Protein AF-A0A1V2EUW2-F1 (afdb_monomer_lite)

Foldseek 3Di:
DPPPADPQVVLLQLQLQLCLQPDALVRWAFADLPDDDDDQPPVPVVPVDPVSSVSSNVSSVVCVVPVVPVVLVSLVNQFCSPVVLDLQAQCSRRRTPSSVCQCFPHAGPVRHTPVSSNVVSQVSSCVPRVHHDDPDLVLNVQLLSVLQVVPDDLCVLCVVVVHDSPPPLLSQLLSLLSVVCSVVVVSVVDHRNVSNVVSSVSSVQLVVVVVQKDFLLVLCVLQAPNPAPDDSCLQCDPVRFPFDDCVVSSCVRRCVVVPNTTMGGPVSSVVNLVLLLVLADADAPVCVPPDLPQWDFPRVLPDQPDDPNVVVVCSSVNLWYWYANDSRDHSRRIIIGNCSSLLVSLLVVLLVLLVVQDWAFQVVLLVNLCSWAVPDSPCRDPVNVVVCVVVVQWDWDFDQDPPDPDRDTTITTGSLSVNVVSCVVRPHTPHVSSVVSNVVSVVVPDPDDDPPPDQDVVNVVVVVVVVVVVVVVVVVVPDDDDPDDDDDDDDDDDDDDDDDDDDYDDDDDDDDDDDDDDDDDDDDDDD

Secondary structure (DSSP, 8-state):
-GGGS-HHHHHHHHHHHHHHHHS-GGGS-B--SS--------S-TT---HHHHHHHHHHHHHHHHTHHHHHHHHHHHHTTS-GGG-SSSHHHHT-BHHHHHHHSPPB-TTS-B-HHHHHHHHHHHHHHH-PPP----HHHH-HHHHHHTTT--HHHHHHHHTS-TT-HHHHHHHHHHHHHHHHTTHHHHS-HHHHHHHHHHHHHHHHHHHHHEEEHHHHHHHHS-TTSS--GGGG-STTT-PPPPTTTTT-HHHHTTTTT--EEEHHHHHHHHHHHHHTEEE--GGGGGSSGGGEEEGGGGTTSS--HHHHHHHHHTTSS-EEESSSS--GGG-EEEHHHHHHHHHHHHHHHHHHHT-EEEHHHHHHHHHHHH-S-TTTT-HHHHHHHHHTT-S-EEEEE-TTSS--PEEEEEEHHHHHHHHHHHH-S-S-HHHHHHHHHHHHHS-SSS----PPPHHHHHHHHHHHHHHHHHHHHHS---PPPPP-----------------------------------------

Sequence (527 aa):
MLRRLPLSDILSIAHVVGVADTTPASEDRHVEPRGAVYGSVRVAADHADVASMADLIEAAAPYLMSWSDAYPRLLSNVACRNEAAGTNDADSVFATAIGRTLRRPPRGIDGIPLACMTEAVELFCQERHGVKPRKASHRRDSPVGRKIAPHLTRRKLAAAIGVAPQAPLLARIFDGVIRLFDDKDYANRHEAERLADLVEQEVLRRWNNTHETISLDRAARSLNHPTSTHRPTDWMIEELLVPVDVEELGIDDVLVARRGGRNFLKSDVDALIDRIASRVELVDSDTEMFGFEIFARCRKFHGGGWPRLDFIRAFLDGRIRARSTIERPKLAEMWFHLDDVRNLALEHRVKAVLEKDVFAIAHRCRTFVTAIWDRNPDHFTDYHLRHLRRTEAVRFVDVRNTTEGRDRPLYHFSLVDLLERAALLQGPSLSPLVDKVLRDHRNAKKPCDRVVVGPTEQEANTYISAIAAQMKNTLAGDGMRLPSPNPHVPTLPGWRRTGDRARASRAPTCKAPSAAGVALPRDKLCD

Radius of gyration: 44.67 Å; chains: 1; bounding box: 137×62×90 Å

Structure (mmCIF, N/CA/C/O backbone):
data_AF-A0A1V2EUW2-F1
#
_entry.id   AF-A0A1V2EUW2-F1
#
loop_
_atom_site.group_PDB
_atom_site.id
_atom_site.type_symbol
_atom_site.label_atom_id
_atom_site.label_alt_id
_atom_site.label_comp_id
_atom_site.label_asym_id
_atom_site.label_entity_id
_atom_site.label_seq_id
_atom_site.pdbx_PDB_ins_code
_atom_site.Cartn_x
_atom_site.Cartn_y
_atom_site.Cartn_z
_atom_site.occupancy
_atom_site.B_iso_or_equiv
_atom_site.auth_seq_id
_atom_site.auth_comp_id
_atom_site.auth_asym_id
_atom_site.auth_atom_id
_atom_site.pdbx_PDB_model_num
ATOM 1 N N . MET A 1 1 ? -51.041 -5.565 10.649 1.00 53.16 1 MET A N 1
ATOM 2 C CA . MET A 1 1 ? -49.756 -5.556 11.383 1.00 53.16 1 MET A CA 1
ATOM 3 C C . MET A 1 1 ? -49.901 -5.909 12.869 1.00 53.16 1 MET A C 1
ATOM 5 O O . MET A 1 1 ? -49.100 -6.694 13.346 1.00 53.16 1 MET A O 1
ATOM 9 N N . LEU A 1 2 ? -50.939 -5.452 13.586 1.00 55.62 2 LEU A N 1
ATOM 10 C CA . LEU A 1 2 ? -51.090 -5.669 15.044 1.00 55.62 2 LEU A CA 1
ATOM 11 C C . LEU A 1 2 ? -51.494 -7.096 15.505 1.00 55.62 2 LEU A C 1
ATOM 13 O O . LEU A 1 2 ? -51.371 -7.410 16.683 1.00 55.62 2 LEU A O 1
ATOM 17 N N . ARG A 1 3 ? -51.950 -7.991 14.609 1.00 48.91 3 ARG A N 1
ATOM 18 C CA . ARG A 1 3 ? -52.552 -9.310 14.947 1.00 48.91 3 ARG A CA 1
ATOM 19 C C . ARG A 1 3 ? -51.605 -10.362 15.572 1.00 48.91 3 ARG A C 1
ATOM 21 O O . ARG A 1 3 ? -52.028 -11.496 15.763 1.00 48.91 3 ARG A O 1
ATOM 28 N N . ARG A 1 4 ? -50.338 -10.036 15.848 1.00 62.84 4 ARG A N 1
ATOM 29 C CA . ARG A 1 4 ? -49.333 -10.972 16.405 1.00 62.84 4 ARG A CA 1
ATOM 30 C C . ARG A 1 4 ? -48.602 -10.447 17.648 1.00 62.84 4 ARG A C 1
ATOM 32 O O . ARG A 1 4 ? -47.598 -11.031 18.035 1.00 62.84 4 ARG A O 1
ATOM 39 N N . LEU A 1 5 ? -49.069 -9.353 18.249 1.00 67.19 5 LEU A N 1
ATOM 40 C CA . LEU A 1 5 ? -48.446 -8.793 19.450 1.00 67.19 5 LEU A CA 1
ATOM 41 C C . LEU A 1 5 ? -49.003 -9.451 20.725 1.00 67.19 5 LEU A C 1
ATOM 43 O O . LEU A 1 5 ? -50.199 -9.755 20.768 1.00 67.19 5 LEU A O 1
ATOM 47 N N . PRO A 1 6 ? -48.177 -9.662 21.765 1.00 71.00 6 PRO A N 1
ATOM 48 C CA . PRO A 1 6 ? -48.669 -10.083 23.071 1.00 71.00 6 PRO A CA 1
ATOM 49 C C . PRO A 1 6 ? -49.575 -9.000 23.678 1.00 71.00 6 PRO A C 1
ATOM 51 O O . PRO A 1 6 ? -49.430 -7.809 23.396 1.00 71.00 6 PRO A O 1
ATOM 54 N N . LEU A 1 7 ? -50.516 -9.410 24.533 1.00 72.25 7 LEU A N 1
ATOM 55 C CA . LEU A 1 7 ? -51.536 -8.524 25.112 1.00 72.25 7 LEU A CA 1
ATOM 56 C C . LEU A 1 7 ? -50.934 -7.303 25.832 1.00 72.25 7 LEU A C 1
ATOM 58 O O . LEU A 1 7 ? -51.460 -6.202 25.731 1.00 72.25 7 LEU A O 1
ATOM 62 N N . SER A 1 8 ? -49.801 -7.477 26.505 1.00 70.25 8 SER A N 1
ATOM 63 C CA . SER A 1 8 ? -49.029 -6.412 27.161 1.00 70.25 8 SER A CA 1
ATOM 64 C C . SER A 1 8 ? -48.544 -5.313 26.215 1.00 70.25 8 SER A C 1
ATOM 66 O O . SER A 1 8 ? -48.517 -4.138 26.580 1.00 70.25 8 SER A O 1
ATOM 68 N N . ASP A 1 9 ? -48.144 -5.692 25.004 1.00 72.25 9 ASP A N 1
ATOM 69 C CA . ASP A 1 9 ? -47.612 -4.780 24.001 1.00 72.25 9 ASP A CA 1
ATOM 70 C C . ASP A 1 9 ? -48.770 -4.029 23.355 1.00 72.25 9 ASP A C 1
ATOM 72 O O . ASP A 1 9 ? -48.680 -2.823 23.150 1.00 72.25 9 ASP A O 1
ATOM 76 N N . ILE A 1 10 ? -49.901 -4.711 23.141 1.00 77.25 10 ILE A N 1
ATOM 77 C CA . ILE A 1 10 ? -51.155 -4.083 22.714 1.00 77.25 10 ILE A CA 1
ATOM 78 C C . ILE A 1 10 ? -51.616 -3.050 23.748 1.00 77.25 10 ILE A C 1
ATOM 80 O O . ILE A 1 10 ? -51.938 -1.927 23.370 1.00 77.25 10 ILE A O 1
ATOM 84 N N . LEU A 1 11 ? -51.592 -3.385 25.042 1.00 77.19 11 LEU A N 1
ATOM 85 C CA . LEU A 1 11 ? -51.944 -2.452 26.120 1.00 77.19 11 LEU A CA 1
ATOM 86 C C . LEU A 1 11 ? -50.967 -1.272 26.206 1.00 77.19 11 LEU A C 1
ATOM 88 O O . LEU A 1 11 ? -51.389 -0.140 26.426 1.00 77.19 11 LEU A O 1
ATOM 92 N N . SER A 1 12 ? -49.674 -1.507 25.976 1.00 76.25 12 SER A N 1
ATOM 93 C CA . SER A 1 12 ? -48.664 -0.440 25.930 1.00 76.25 12 SER A CA 1
ATOM 94 C C . SER A 1 12 ? -48.882 0.506 24.746 1.00 76.25 12 SER A C 1
ATOM 96 O O . SER A 1 12 ? -48.781 1.721 24.911 1.00 76.25 12 SER A O 1
ATOM 98 N N . ILE A 1 13 ? -49.225 -0.027 23.566 1.00 81.94 13 ILE A N 1
ATOM 99 C CA . ILE A 1 13 ? -49.608 0.785 22.402 1.00 81.94 13 ILE A CA 1
ATOM 100 C C . ILE A 1 13 ? -50.876 1.577 22.723 1.00 81.94 13 ILE A C 1
ATOM 102 O O . ILE A 1 13 ? -50.892 2.785 22.506 1.00 81.94 13 ILE A O 1
ATOM 106 N N . ALA A 1 14 ? -51.911 0.918 23.256 1.00 84.31 14 ALA A N 1
ATOM 107 C CA . ALA A 1 14 ? -53.181 1.549 23.604 1.00 84.31 14 ALA A CA 1
ATOM 108 C C . ALA A 1 14 ? -52.975 2.712 24.578 1.00 84.31 14 ALA A C 1
ATOM 110 O O . ALA A 1 14 ? -53.470 3.802 24.338 1.00 84.31 14 ALA A O 1
ATOM 111 N N . HIS A 1 15 ? -52.159 2.521 25.612 1.00 79.88 15 HIS A N 1
ATOM 112 C CA . HIS A 1 15 ? -51.835 3.576 26.564 1.00 79.88 15 HIS A CA 1
ATOM 113 C C . HIS A 1 15 ? -51.127 4.765 25.898 1.00 79.88 15 HIS A C 1
ATOM 115 O O . HIS A 1 15 ? -51.529 5.908 26.081 1.00 79.88 15 HIS A O 1
ATOM 121 N N . VAL A 1 16 ? -50.085 4.521 25.097 1.00 82.69 16 VAL A N 1
ATOM 122 C CA . VAL A 1 16 ? -49.332 5.601 24.432 1.00 82.69 16 VAL A CA 1
ATOM 123 C C . VAL A 1 16 ? -50.205 6.376 23.443 1.00 82.69 16 VAL A C 1
ATOM 125 O O . VAL A 1 16 ? -50.118 7.599 23.373 1.00 82.69 16 VAL A O 1
ATOM 128 N N . VAL A 1 17 ? -51.034 5.665 22.680 1.00 87.12 17 VAL A N 1
ATOM 129 C CA . VAL A 1 17 ? -51.975 6.248 21.717 1.00 87.12 17 VAL A CA 1
ATOM 130 C C . VAL A 1 17 ? -53.066 7.034 22.437 1.00 87.12 17 VAL A C 1
ATOM 132 O O . VAL A 1 17 ? -53.312 8.175 22.064 1.00 87.12 17 VAL A O 1
ATOM 135 N N . GLY A 1 18 ? -53.665 6.451 23.477 1.00 85.81 18 GLY A N 1
ATOM 136 C CA . GLY A 1 18 ? -54.704 7.081 24.286 1.00 85.81 18 GLY A CA 1
ATOM 137 C C . GLY A 1 18 ? -54.208 8.382 24.900 1.00 85.81 18 GLY A C 1
ATOM 138 O O . GLY A 1 18 ? -54.813 9.419 24.675 1.00 85.81 18 GLY A O 1
ATOM 139 N N . VAL A 1 19 ? -53.039 8.363 25.554 1.00 84.75 19 VAL A N 1
ATOM 140 C CA . VAL A 1 19 ? -52.436 9.571 26.145 1.00 84.75 19 VAL A CA 1
ATOM 141 C C . VAL A 1 19 ? -52.186 10.637 25.078 1.00 84.75 19 VAL A C 1
ATOM 143 O O . VAL A 1 19 ? -52.472 11.813 25.290 1.00 84.75 19 VAL A O 1
ATOM 146 N N . ALA A 1 20 ? -51.673 10.245 23.911 1.00 86.12 20 ALA A N 1
ATOM 147 C CA . ALA A 1 20 ? -51.401 11.195 22.841 1.00 86.12 20 ALA A CA 1
ATOM 148 C C . ALA A 1 20 ? -52.663 11.843 22.250 1.00 86.12 20 ALA A C 1
ATOM 150 O O . ALA A 1 20 ? -52.602 12.996 21.817 1.00 86.12 20 ALA A O 1
ATOM 151 N N . ASP A 1 21 ? -53.773 11.106 22.220 1.00 89.56 21 ASP A N 1
ATOM 152 C CA . ASP A 1 21 ? -55.061 11.583 21.724 1.00 89.56 21 ASP A CA 1
ATOM 153 C C . ASP A 1 21 ? -55.773 12.475 22.748 1.00 89.56 21 ASP A C 1
ATOM 155 O O . ASP A 1 21 ? -56.278 13.542 22.400 1.00 89.56 21 ASP A O 1
ATOM 159 N N . THR A 1 22 ? -55.755 12.082 24.024 1.00 85.81 22 THR A N 1
ATOM 160 C CA . THR A 1 22 ? -56.481 12.787 25.085 1.00 85.81 22 THR A CA 1
ATOM 161 C C . THR A 1 22 ? -55.770 14.037 25.588 1.00 85.81 22 THR A C 1
ATOM 163 O O . THR A 1 22 ? -56.425 14.915 26.142 1.00 85.81 22 THR A O 1
ATOM 166 N N . THR A 1 23 ? -54.445 14.152 25.436 1.00 83.25 23 THR A N 1
ATOM 167 C CA . THR A 1 23 ? -53.728 15.339 25.921 1.00 83.25 23 THR A CA 1
ATOM 168 C C . THR A 1 23 ? -53.757 16.485 24.896 1.00 83.25 23 THR A C 1
ATOM 170 O O . THR A 1 23 ? -53.174 16.367 23.803 1.00 83.25 23 THR A O 1
ATOM 173 N N . PRO A 1 24 ? -54.363 17.637 25.247 1.00 85.06 24 PRO A N 1
ATOM 174 C CA . PRO A 1 24 ? -54.433 18.797 24.370 1.00 85.06 24 PRO A CA 1
ATOM 175 C C . PRO A 1 24 ? -53.052 19.428 24.148 1.00 85.06 24 PRO A C 1
ATOM 177 O O . PRO A 1 24 ? -52.155 19.353 24.988 1.00 85.06 24 PRO A O 1
ATOM 180 N N . ALA A 1 25 ? -52.883 20.111 23.012 1.00 83.31 25 ALA A N 1
ATOM 181 C CA . ALA A 1 25 ? -51.602 20.714 22.632 1.00 83.31 25 ALA A CA 1
ATOM 182 C C . ALA A 1 25 ? -51.073 21.737 23.658 1.00 83.31 25 ALA A C 1
ATOM 184 O O . ALA A 1 25 ? -49.864 21.864 23.815 1.00 83.31 25 ALA A O 1
ATOM 185 N N . SER A 1 26 ? -51.962 22.420 24.387 1.00 80.62 26 SER A N 1
ATOM 186 C CA . SER A 1 26 ? -51.613 23.380 25.444 1.00 80.62 26 SER A CA 1
ATOM 187 C C . SER A 1 26 ? -50.963 22.749 26.679 1.00 80.62 26 SER A C 1
ATOM 189 O O . SER A 1 26 ? -50.299 23.450 27.437 1.00 80.62 26 SER A O 1
ATOM 191 N N . GLU A 1 27 ? -51.155 21.446 26.899 1.00 80.94 27 GLU A N 1
ATOM 192 C CA . GLU A 1 27 ? -50.620 20.707 28.052 1.00 80.94 27 GLU A CA 1
ATOM 193 C C . GLU A 1 27 ? -49.353 19.904 27.706 1.00 80.94 27 GLU A C 1
ATOM 195 O O . GLU A 1 27 ? -48.655 19.403 28.594 1.00 80.94 27 GLU A O 1
ATOM 200 N N . ASP A 1 28 ? -49.013 19.808 26.417 1.00 81.69 28 ASP A N 1
ATOM 201 C CA . ASP A 1 28 ? -47.877 19.035 25.926 1.00 81.69 28 ASP A CA 1
ATOM 202 C C . ASP A 1 28 ? -46.563 19.821 26.051 1.00 81.69 28 ASP A C 1
ATOM 204 O O . ASP A 1 28 ? -46.252 20.737 25.284 1.00 81.69 28 ASP A O 1
ATOM 208 N N . ARG A 1 29 ? -45.761 19.457 27.053 1.00 82.25 29 ARG A N 1
ATOM 209 C CA . ARG A 1 29 ? -44.541 20.189 27.412 1.00 82.25 29 ARG A CA 1
ATOM 210 C C . ARG A 1 29 ? -43.489 20.102 26.307 1.00 82.25 29 ARG A C 1
ATOM 212 O O . ARG A 1 29 ? -43.122 19.013 25.860 1.00 82.25 29 ARG A O 1
ATOM 219 N N . HIS A 1 30 ? -42.944 21.250 25.914 1.00 84.25 30 HIS A N 1
ATOM 220 C CA . HIS A 1 30 ? -41.827 21.328 24.976 1.00 84.25 30 HIS A CA 1
ATOM 221 C C . HIS A 1 30 ? -40.565 20.677 25.558 1.00 84.25 30 HIS A C 1
ATOM 223 O O . HIS A 1 30 ? -40.242 20.850 26.733 1.00 84.25 30 HIS A O 1
ATOM 229 N N . VAL A 1 31 ? -39.840 19.929 24.726 1.00 74.62 31 VAL A N 1
ATOM 230 C CA . VAL A 1 31 ? -38.601 19.242 25.112 1.00 74.62 31 VAL A CA 1
ATOM 231 C C . VAL A 1 31 ? -37.449 19.819 24.303 1.00 74.62 31 VAL A C 1
ATOM 233 O O . VAL A 1 31 ? -37.501 19.840 23.072 1.00 74.62 31 VAL A O 1
ATOM 236 N N . GLU A 1 32 ? -36.392 20.266 24.984 1.00 59.09 32 GLU A N 1
ATOM 237 C CA . GLU A 1 32 ? -35.220 20.811 24.303 1.00 59.09 32 GLU A CA 1
ATOM 238 C C . GLU A 1 32 ? -34.538 19.766 23.393 1.00 59.09 32 GLU A C 1
ATOM 240 O O . GLU A 1 32 ? -34.446 18.583 23.748 1.00 59.09 32 GLU A O 1
ATOM 245 N N . PRO A 1 33 ? -33.970 20.186 22.243 1.00 52.84 33 PRO A N 1
ATOM 246 C CA . PRO A 1 33 ? -33.310 19.287 21.292 1.00 52.84 33 PRO A CA 1
ATOM 247 C C . PRO A 1 33 ? -32.121 18.501 21.871 1.00 52.84 33 PRO A C 1
ATOM 249 O O . PRO A 1 33 ? -31.718 17.481 21.307 1.00 52.84 33 PRO A O 1
ATOM 252 N N . ARG A 1 34 ? -31.524 18.970 22.976 1.00 45.44 34 ARG A N 1
ATOM 253 C CA . ARG A 1 34 ? -30.306 18.409 23.577 1.00 45.44 34 ARG A CA 1
ATOM 254 C C . ARG A 1 34 ? -30.436 18.304 25.096 1.00 45.44 34 ARG A C 1
ATOM 256 O O . ARG A 1 34 ? -29.904 19.133 25.816 1.00 45.44 34 ARG A O 1
ATOM 263 N N . GLY A 1 35 ? -31.091 17.253 25.586 1.00 40.69 35 GLY A N 1
ATOM 264 C CA . GLY A 1 35 ? -31.111 17.015 27.036 1.00 40.69 35 GLY A CA 1
ATOM 265 C C . GLY A 1 35 ? -32.054 15.951 27.586 1.00 40.69 35 GLY A C 1
ATOM 266 O O . GLY A 1 35 ? -32.085 15.768 28.796 1.00 40.69 35 GLY A O 1
ATOM 267 N N . ALA A 1 36 ? -32.815 15.223 26.766 1.00 36.59 36 ALA A N 1
ATOM 268 C CA . ALA A 1 36 ? -33.754 14.243 27.308 1.00 36.59 36 ALA A CA 1
ATOM 269 C C . ALA A 1 36 ? -33.040 12.959 27.771 1.00 36.59 36 ALA A C 1
ATOM 271 O O . ALA A 1 36 ? -32.667 12.096 26.970 1.00 36.59 36 ALA A O 1
ATOM 272 N N . VAL A 1 37 ? -32.869 12.838 29.089 1.00 38.47 37 VAL A N 1
ATOM 273 C CA . VAL A 1 37 ? -32.654 11.560 29.774 1.00 38.47 37 VAL A CA 1
ATOM 274 C C . VAL A 1 37 ? -33.816 10.639 29.407 1.00 38.47 37 VAL A C 1
ATOM 276 O O . VAL A 1 37 ? -34.975 11.047 29.437 1.00 38.47 37 VAL A O 1
ATOM 279 N N . TYR A 1 38 ? -33.494 9.402 29.030 1.00 41.31 38 TYR A N 1
ATOM 280 C CA . TYR A 1 38 ? -34.471 8.342 28.809 1.00 41.31 38 TYR A CA 1
ATOM 281 C C . TYR A 1 38 ? -35.208 8.076 30.124 1.00 41.31 38 TYR A C 1
ATOM 283 O O . TYR A 1 38 ? -34.776 7.252 30.927 1.00 41.31 38 TYR A O 1
ATOM 291 N N . GLY A 1 39 ? -36.319 8.770 30.348 1.00 38.19 39 GLY A N 1
ATOM 292 C CA . GLY A 1 39 ? -37.331 8.290 31.266 1.00 38.19 39 GLY A CA 1
ATOM 293 C C . GLY A 1 39 ? -37.893 7.026 30.643 1.00 38.19 39 GLY A C 1
ATOM 294 O O . GLY A 1 39 ? -38.526 7.081 29.590 1.00 38.19 39 GLY A O 1
ATOM 295 N N . SER A 1 40 ? -37.634 5.868 31.248 1.00 35.69 40 SER A N 1
ATOM 296 C CA . SER A 1 40 ? -38.549 4.753 31.076 1.00 35.69 40 SER A CA 1
ATOM 297 C C . SER A 1 40 ? -39.909 5.284 31.506 1.00 35.69 40 SER A C 1
ATOM 299 O O . SER A 1 40 ? -40.163 5.401 32.705 1.00 35.69 40 SER A O 1
ATOM 301 N N . VAL A 1 41 ? -40.770 5.629 30.553 1.00 38.12 41 VAL A N 1
ATOM 302 C CA . VAL A 1 41 ? -42.198 5.690 30.824 1.00 38.12 41 VAL A CA 1
ATOM 303 C C . VAL A 1 41 ? -42.592 4.232 31.043 1.00 38.12 41 VAL A C 1
ATOM 305 O O . VAL A 1 41 ? -43.100 3.550 30.161 1.00 38.12 41 VAL A O 1
ATOM 308 N N . ARG A 1 42 ? -42.256 3.703 32.228 1.00 40.22 42 ARG A N 1
ATOM 309 C CA . ARG A 1 42 ? -43.153 2.760 32.875 1.00 40.22 42 ARG A CA 1
ATOM 310 C C . ARG A 1 42 ? -44.490 3.476 32.833 1.00 40.22 42 ARG A C 1
ATOM 312 O O . ARG A 1 42 ? -44.509 4.651 33.202 1.00 40.22 42 ARG A O 1
ATOM 319 N N . VAL A 1 43 ? -45.514 2.800 32.303 1.00 43.28 43 VAL A N 1
ATOM 320 C CA . VAL A 1 43 ? -46.929 3.177 32.445 1.00 43.28 43 VAL A CA 1
ATOM 321 C C . VAL A 1 43 ? -47.025 3.926 33.757 1.00 43.28 43 VAL A C 1
ATOM 323 O O . VAL A 1 43 ? -46.676 3.340 34.788 1.00 43.28 43 VAL A O 1
ATOM 326 N N . ALA A 1 44 ? -47.229 5.244 33.676 1.00 41.81 44 ALA A N 1
ATOM 327 C CA . ALA A 1 44 ? -47.035 6.098 34.828 1.00 41.81 44 ALA A CA 1
ATOM 328 C C . ALA A 1 44 ? -47.876 5.482 35.940 1.00 41.81 44 ALA A C 1
ATOM 330 O O . ALA A 1 44 ? -49.073 5.261 35.764 1.00 41.81 44 ALA A O 1
ATOM 331 N N . ALA A 1 45 ? -47.237 5.154 37.062 1.00 40.53 45 ALA A N 1
ATOM 332 C CA . ALA A 1 45 ? -47.933 4.692 38.258 1.00 40.53 45 ALA A CA 1
ATOM 333 C C . ALA A 1 45 ? -48.974 5.730 38.747 1.00 40.53 45 ALA A C 1
ATOM 335 O O . ALA A 1 45 ? -49.726 5.458 39.673 1.00 40.53 45 ALA A O 1
ATOM 336 N N . ASP A 1 46 ? -49.026 6.889 38.086 1.00 42.97 46 ASP A N 1
ATOM 337 C CA . ASP A 1 46 ? -49.960 7.994 38.242 1.00 42.97 46 ASP A CA 1
ATOM 338 C C . ASP A 1 46 ? -51.356 7.715 37.635 1.00 42.97 46 ASP A C 1
ATOM 340 O O . ASP A 1 46 ? -52.308 8.396 38.002 1.00 42.97 46 ASP A O 1
ATOM 344 N N . HIS A 1 47 ? -51.526 6.692 36.780 1.00 49.44 47 HIS A N 1
ATOM 345 C CA . HIS A 1 47 ? -52.840 6.202 36.310 1.00 49.44 47 HIS A CA 1
ATOM 346 C C . HIS A 1 47 ? -53.271 4.929 37.057 1.00 49.44 47 HIS A C 1
ATOM 348 O O . HIS A 1 47 ? -53.715 3.951 36.460 1.00 49.44 47 HIS A O 1
ATOM 354 N N . ALA A 1 48 ? -53.109 4.915 38.383 1.00 48.59 48 ALA A N 1
ATOM 355 C CA . ALA A 1 48 ? -53.457 3.776 39.241 1.00 48.59 48 ALA A CA 1
ATOM 356 C C . ALA A 1 48 ? -54.972 3.472 39.325 1.00 48.59 48 ALA A C 1
ATOM 358 O O . ALA A 1 48 ? -55.377 2.535 40.013 1.00 48.59 48 ALA A O 1
ATOM 359 N N . ASP A 1 49 ? -55.805 4.248 38.636 1.00 63.25 49 ASP A N 1
ATOM 360 C CA . ASP A 1 49 ? -57.251 4.088 38.564 1.00 63.25 49 ASP A CA 1
ATOM 361 C C . ASP A 1 49 ? -57.665 3.373 37.257 1.00 63.25 49 ASP A C 1
ATOM 363 O O . ASP A 1 49 ? -57.288 3.762 36.150 1.00 63.25 49 ASP A O 1
ATOM 367 N N . VAL A 1 50 ? -58.469 2.315 37.405 1.00 68.06 50 VAL A N 1
ATOM 368 C CA . VAL A 1 50 ? -59.015 1.489 36.316 1.00 68.06 50 VAL A CA 1
ATOM 369 C C . VAL A 1 50 ? -59.891 2.300 35.355 1.00 68.06 50 VAL A C 1
ATOM 371 O O . VAL A 1 50 ? -59.872 2.015 34.160 1.00 68.06 50 VAL A O 1
ATOM 374 N N . ALA A 1 51 ? -60.626 3.304 35.843 1.00 71.50 51 ALA A N 1
ATOM 375 C CA . ALA A 1 51 ? -61.468 4.171 35.020 1.00 71.50 51 ALA A CA 1
ATOM 376 C C . ALA A 1 51 ? -60.618 5.026 34.073 1.00 71.50 51 ALA A C 1
ATOM 378 O O . ALA A 1 51 ? -60.834 4.991 32.866 1.00 71.50 51 ALA A O 1
ATOM 379 N N . SER A 1 52 ? -59.562 5.665 34.585 1.00 70.69 52 SE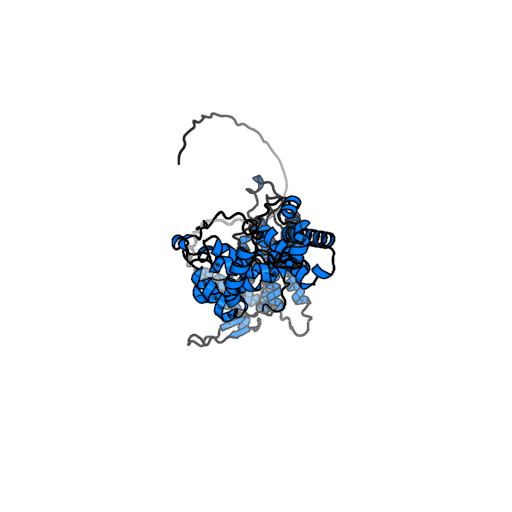R A N 1
ATOM 380 C CA . SER A 1 52 ? -58.604 6.411 33.757 1.00 70.69 52 SER A CA 1
ATOM 381 C C . SER A 1 52 ? -57.963 5.542 32.662 1.00 70.69 52 SER A C 1
ATOM 383 O O . SER A 1 52 ? -57.763 5.992 31.536 1.00 70.69 52 SER A O 1
ATOM 385 N N . MET A 1 53 ? -57.657 4.273 32.953 1.00 72.00 53 MET A N 1
ATOM 386 C CA . MET A 1 53 ? -57.138 3.349 31.935 1.00 72.00 53 MET A CA 1
ATOM 387 C C . MET A 1 53 ? -58.201 2.896 30.930 1.00 72.00 53 MET A C 1
ATOM 389 O O . MET A 1 53 ? -57.860 2.673 29.768 1.00 72.00 53 MET A O 1
ATOM 393 N N . ALA A 1 54 ? -59.461 2.757 31.346 1.00 79.56 54 ALA A N 1
ATOM 394 C CA . ALA A 1 54 ? -60.565 2.463 30.438 1.00 79.56 54 ALA A CA 1
ATOM 395 C C . ALA A 1 54 ? -60.762 3.609 29.436 1.00 79.56 54 ALA A C 1
ATOM 397 O O . ALA A 1 54 ? -60.777 3.346 28.236 1.00 79.56 54 ALA A O 1
ATOM 398 N N . ASP A 1 55 ? -60.765 4.860 29.904 1.00 80.31 55 ASP A N 1
ATOM 399 C CA . ASP A 1 55 ? -60.898 6.052 29.056 1.00 80.31 55 ASP A CA 1
ATOM 400 C C . ASP A 1 55 ? -59.769 6.145 28.015 1.00 80.31 55 ASP A C 1
ATOM 402 O O . ASP A 1 55 ? -60.007 6.407 26.835 1.00 80.31 55 ASP A O 1
ATOM 406 N N . LEU A 1 56 ? -58.525 5.858 28.416 1.00 81.94 56 LEU A N 1
ATOM 407 C CA . LEU A 1 56 ? -57.379 5.836 27.498 1.00 81.94 56 LEU A CA 1
ATOM 408 C C . LEU A 1 56 ? -57.480 4.708 26.460 1.00 81.94 56 LEU A C 1
ATOM 410 O O . LEU A 1 56 ? -57.100 4.894 25.302 1.00 81.94 56 LEU A O 1
ATOM 414 N N . ILE A 1 57 ? -57.981 3.533 26.853 1.00 83.44 57 ILE A N 1
ATOM 415 C CA . ILE A 1 57 ? -58.205 2.414 25.928 1.00 83.44 57 ILE A CA 1
ATOM 416 C C . ILE A 1 57 ? -59.339 2.747 24.952 1.00 83.44 57 ILE A C 1
ATOM 418 O O . ILE A 1 57 ? -59.206 2.461 23.760 1.00 83.44 57 ILE A O 1
ATOM 422 N N . GLU A 1 58 ? -60.417 3.373 25.423 1.00 87.19 58 GLU A N 1
ATOM 423 C CA . GLU A 1 58 ? -61.524 3.839 24.585 1.00 87.19 58 GLU A CA 1
ATOM 424 C C . GLU A 1 58 ? -61.055 4.889 23.575 1.00 87.19 58 GLU A C 1
ATOM 426 O O . GLU A 1 58 ? -61.337 4.752 22.383 1.00 87.19 58 GLU A O 1
ATOM 431 N N . ALA A 1 59 ? -60.247 5.861 24.007 1.00 86.44 59 ALA A N 1
ATOM 432 C CA . ALA A 1 59 ? -59.627 6.850 23.125 1.00 86.44 59 ALA A CA 1
ATOM 433 C C . ALA A 1 59 ? -58.681 6.207 22.093 1.00 86.44 59 ALA A C 1
ATOM 435 O O . ALA A 1 59 ? -58.620 6.620 20.935 1.00 86.44 59 ALA A O 1
ATOM 436 N N . ALA A 1 60 ? -57.967 5.141 22.467 1.00 88.00 60 ALA A N 1
ATOM 437 C CA . ALA A 1 60 ? -57.066 4.431 21.562 1.00 88.00 60 ALA A CA 1
ATOM 438 C C . ALA A 1 60 ? -57.777 3.483 20.579 1.00 88.00 60 ALA A C 1
ATOM 440 O O . ALA A 1 60 ? -57.223 3.164 19.519 1.00 88.00 60 ALA A O 1
ATOM 441 N N . ALA A 1 61 ? -58.987 3.016 20.898 1.00 87.50 61 ALA A N 1
ATOM 442 C CA . ALA A 1 61 ? -59.696 1.997 20.126 1.00 87.50 61 ALA A CA 1
ATOM 443 C C . ALA A 1 61 ? -59.901 2.359 18.636 1.00 87.50 61 ALA A C 1
ATOM 445 O O . ALA A 1 61 ? -59.607 1.508 17.788 1.00 87.50 61 ALA A O 1
ATOM 446 N N . PRO A 1 62 ? -60.297 3.593 18.253 1.00 88.62 62 PRO A N 1
ATOM 447 C CA . PRO A 1 62 ? -60.436 3.985 16.847 1.00 88.62 62 PRO A CA 1
ATOM 448 C C . PRO A 1 62 ? -59.127 3.867 16.053 1.00 88.62 62 PRO A C 1
ATOM 450 O O . PRO A 1 62 ? -59.132 3.500 14.875 1.00 88.62 62 PRO A O 1
ATOM 453 N N . TYR A 1 63 ? -57.993 4.137 16.703 1.00 87.94 63 TYR A N 1
ATOM 454 C CA . TYR A 1 63 ? -56.668 4.062 16.094 1.00 87.94 63 TYR A CA 1
ATOM 455 C C . TYR A 1 63 ? -56.191 2.621 15.929 1.00 87.94 63 TYR A C 1
ATOM 457 O O . TYR A 1 63 ? -55.653 2.261 14.884 1.00 87.94 63 TYR A O 1
ATOM 465 N N . LEU A 1 64 ? -56.427 1.776 16.933 1.00 84.12 64 LEU A N 1
ATOM 466 C CA . LEU A 1 64 ? -56.052 0.361 16.902 1.00 84.12 64 LEU A CA 1
ATOM 467 C C . LEU A 1 64 ? -56.880 -0.440 15.889 1.00 84.12 64 LEU A C 1
ATOM 469 O O . LEU A 1 64 ? -56.347 -1.325 15.216 1.00 84.12 64 LEU A O 1
ATOM 473 N N . MET A 1 65 ? -58.164 -0.105 15.743 1.00 84.44 65 MET A N 1
ATOM 474 C CA . MET A 1 65 ? -59.079 -0.765 14.807 1.00 84.44 65 MET A CA 1
ATOM 475 C C . MET A 1 65 ? -58.832 -0.369 13.345 1.00 84.44 65 MET A C 1
ATOM 477 O O . MET A 1 65 ? -59.120 -1.158 12.446 1.00 84.44 65 MET A O 1
ATOM 481 N N . SER A 1 66 ? -58.261 0.817 13.099 1.00 85.94 66 SER A N 1
ATOM 482 C CA . SER A 1 66 ? -58.039 1.376 11.758 1.00 85.94 66 SER A CA 1
ATOM 483 C C . SER A 1 66 ? -56.614 1.912 11.569 1.00 85.94 66 SER A C 1
ATOM 485 O O . SER A 1 66 ? -56.418 3.012 11.052 1.00 85.94 66 SER A O 1
ATOM 487 N N . TRP A 1 67 ? -55.610 1.135 11.989 1.00 85.19 67 TRP A N 1
ATOM 488 C CA . TRP A 1 67 ? -54.208 1.567 12.121 1.00 85.19 67 TRP A CA 1
ATOM 489 C C . TRP A 1 67 ? -53.641 2.350 10.929 1.00 85.19 67 TRP A C 1
ATOM 491 O O . TRP A 1 67 ? -53.074 3.420 11.129 1.00 85.19 67 TRP A O 1
ATOM 501 N N . SER A 1 68 ? -53.802 1.852 9.697 1.00 82.06 68 SER A N 1
ATOM 502 C CA . SER A 1 68 ? -53.230 2.480 8.493 1.00 82.06 68 SER A CA 1
ATOM 503 C C . SER A 1 68 ? -53.757 3.890 8.233 1.00 82.06 68 SER A C 1
ATOM 505 O O . SER A 1 68 ? -53.009 4.734 7.752 1.00 82.06 68 SER A O 1
ATOM 507 N N . ASP A 1 69 ? -55.016 4.148 8.584 1.00 83.12 69 ASP A N 1
ATOM 508 C CA . ASP A 1 69 ? -55.713 5.380 8.208 1.00 83.12 69 ASP A CA 1
ATOM 509 C C . ASP A 1 69 ? -55.831 6.337 9.399 1.00 83.12 69 ASP A C 1
ATOM 511 O O . ASP A 1 69 ? -55.781 7.558 9.254 1.00 83.12 69 ASP A O 1
ATOM 515 N N . ALA A 1 70 ? -55.982 5.789 10.605 1.00 86.56 70 ALA A N 1
ATOM 516 C CA . ALA A 1 70 ? -56.194 6.560 11.817 1.00 86.56 70 ALA A CA 1
ATOM 517 C C . ALA A 1 70 ? -54.882 6.994 12.475 1.00 86.56 70 ALA A C 1
ATOM 519 O O . ALA A 1 70 ? -54.784 8.138 12.916 1.00 86.56 70 ALA A O 1
ATOM 520 N N . TYR A 1 71 ? -53.864 6.130 12.517 1.00 88.25 71 TYR A N 1
ATOM 521 C CA . TYR A 1 71 ? -52.605 6.446 13.193 1.00 88.25 71 TYR A CA 1
ATOM 522 C C . TYR A 1 71 ? -51.858 7.640 12.563 1.00 88.25 71 TYR A C 1
ATOM 524 O O . TYR A 1 71 ? -51.415 8.510 13.311 1.00 88.25 71 TYR A O 1
ATOM 532 N N . PRO A 1 72 ? -51.795 7.805 11.223 1.00 89.94 72 PRO A N 1
ATOM 533 C CA . PRO A 1 72 ? -51.213 9.009 10.627 1.00 89.94 72 PRO A CA 1
ATOM 534 C C . PRO A 1 72 ? -51.926 10.308 11.027 1.00 89.94 72 PRO A C 1
ATOM 536 O O . PRO A 1 72 ? -51.274 11.343 11.128 1.00 89.94 72 PRO A O 1
ATOM 539 N N . ARG A 1 73 ? -53.242 10.269 11.297 1.00 90.69 73 ARG A N 1
ATOM 540 C CA . ARG A 1 73 ? -53.992 11.442 11.784 1.00 90.69 73 ARG A CA 1
ATOM 541 C C . ARG A 1 73 ? -53.559 11.831 13.194 1.00 90.69 73 ARG A C 1
ATOM 543 O O . ARG A 1 73 ? -53.338 13.010 13.447 1.00 90.69 73 ARG A O 1
ATOM 550 N N . LEU A 1 74 ? -53.350 10.847 14.070 1.00 92.25 74 LEU A N 1
ATOM 551 C CA . LEU A 1 74 ? -52.772 11.087 15.394 1.00 92.25 74 LEU A CA 1
ATOM 552 C C . LEU A 1 74 ? -51.379 11.716 15.282 1.00 92.25 74 LEU A C 1
ATOM 554 O O . LEU A 1 74 ? -51.093 12.708 15.948 1.00 92.25 74 LEU A O 1
ATOM 558 N N . LEU A 1 75 ? -50.527 11.181 14.400 1.00 92.19 75 LEU A N 1
ATOM 559 C CA . LEU A 1 75 ? -49.195 11.739 14.163 1.00 92.19 75 LEU A CA 1
ATOM 560 C C . LEU A 1 75 ? -49.265 13.185 13.657 1.00 92.19 75 LEU A C 1
ATOM 562 O O . LEU A 1 75 ? -48.508 14.016 14.147 1.00 92.19 75 LEU A O 1
ATOM 566 N N . SER A 1 76 ? -50.192 13.515 12.752 1.00 91.56 76 SER A N 1
ATOM 567 C CA . SER A 1 76 ? -50.434 14.899 12.315 1.00 91.56 76 SER A CA 1
ATOM 568 C C . SER A 1 76 ? -50.901 15.816 13.445 1.00 91.56 76 SER A C 1
ATOM 570 O O . SER A 1 76 ? -50.468 16.962 13.495 1.00 91.56 76 SER A O 1
ATOM 572 N N . ASN A 1 77 ? -51.736 15.324 14.362 1.00 90.31 77 ASN A N 1
ATOM 573 C CA . ASN A 1 77 ? -52.232 16.111 15.494 1.00 90.31 77 ASN A CA 1
ATOM 574 C C . ASN A 1 77 ? -51.142 16.423 16.532 1.00 90.31 77 ASN A C 1
ATOM 576 O O . ASN A 1 77 ? -51.292 17.366 17.313 1.00 90.31 77 ASN A O 1
ATOM 580 N N . VAL A 1 78 ? -50.076 15.617 16.587 1.00 90.62 78 VAL A N 1
ATOM 581 C CA . VAL A 1 78 ? -48.970 15.770 17.549 1.00 90.62 78 VAL A CA 1
ATOM 582 C C . VAL A 1 78 ? -47.720 16.397 16.927 1.00 90.62 78 VAL A C 1
ATOM 584 O O . VAL A 1 78 ? -46.970 17.094 17.614 1.00 90.62 78 VAL A O 1
ATOM 587 N N . ALA A 1 79 ? -47.483 16.177 15.636 1.00 90.19 79 ALA A N 1
ATOM 588 C CA . ALA A 1 79 ? -46.349 16.746 14.924 1.00 90.19 79 ALA A CA 1
ATOM 589 C C . ALA A 1 79 ? -46.353 18.281 14.998 1.00 90.19 79 ALA A C 1
ATOM 591 O O . ALA A 1 79 ? -47.393 18.928 14.917 1.00 90.19 79 ALA A O 1
ATOM 592 N N . CYS A 1 80 ? -45.165 18.864 15.143 1.00 88.69 80 CYS A N 1
ATOM 593 C CA . CYS A 1 80 ? -44.928 20.307 15.123 1.00 88.69 80 CYS A CA 1
ATOM 594 C C . CYS A 1 80 ? -45.676 21.126 16.195 1.00 88.69 80 CYS A C 1
ATOM 596 O O . CYS A 1 80 ? -45.659 22.349 16.115 1.00 88.69 80 CYS A O 1
ATOM 598 N N . ARG A 1 81 ? -46.229 20.499 17.249 1.00 89.56 81 ARG A N 1
ATOM 599 C CA . ARG A 1 81 ? -46.789 21.208 18.425 1.00 89.56 81 ARG A CA 1
ATOM 600 C C . ARG A 1 81 ? -45.793 22.164 19.103 1.00 89.56 81 ARG A C 1
ATOM 602 O O . ARG A 1 81 ? -46.200 23.057 19.835 1.00 89.56 81 ARG A O 1
ATOM 609 N N . ASN A 1 82 ? -44.491 21.976 18.877 1.00 86.31 82 ASN A N 1
ATOM 610 C CA . ASN A 1 82 ? -43.436 22.911 19.262 1.00 86.31 82 ASN A CA 1
ATOM 611 C C . ASN A 1 82 ? -42.872 23.608 18.013 1.00 86.31 82 ASN A C 1
ATOM 613 O O . ASN A 1 82 ? -41.930 23.109 17.391 1.00 86.31 82 ASN A O 1
ATOM 617 N N . GLU A 1 83 ? -43.434 24.765 17.660 1.00 82.12 83 GLU A N 1
ATOM 618 C CA . GLU A 1 83 ? -43.029 25.533 16.473 1.00 82.12 83 GLU A CA 1
ATOM 619 C C . GLU A 1 83 ? -41.550 25.961 16.519 1.00 82.12 83 GLU A C 1
ATOM 621 O O . GLU A 1 83 ? -40.871 25.987 15.491 1.00 82.12 83 GLU A O 1
ATOM 626 N N . ALA A 1 84 ? -41.009 26.216 17.716 1.00 81.25 84 ALA A N 1
ATOM 627 C CA . ALA A 1 84 ? -39.635 26.682 17.904 1.00 81.25 84 ALA A CA 1
ATOM 628 C C . ALA A 1 84 ? -38.565 25.624 17.562 1.00 81.25 84 ALA A C 1
ATOM 630 O O . ALA A 1 84 ? -37.402 25.968 17.351 1.00 81.25 84 ALA A O 1
ATOM 631 N N . ALA A 1 85 ? -38.929 24.338 17.494 1.00 77.06 85 ALA A N 1
ATOM 632 C CA . ALA A 1 85 ? -37.990 23.250 17.210 1.00 77.06 85 ALA A CA 1
ATOM 633 C C . ALA A 1 85 ? -37.703 23.035 15.710 1.00 77.06 85 ALA A C 1
ATOM 635 O O . ALA A 1 85 ? -36.728 22.353 15.364 1.00 77.06 85 ALA A O 1
ATOM 636 N N . GLY A 1 86 ? -38.523 23.612 14.825 1.00 82.44 86 GLY A N 1
ATOM 637 C CA . GLY A 1 86 ? -38.434 23.442 13.372 1.00 82.44 86 GLY A CA 1
ATOM 638 C C . GLY A 1 86 ? -38.777 22.026 12.881 1.00 82.44 86 GLY A C 1
ATOM 639 O O . GLY A 1 86 ? -39.331 21.206 13.607 1.00 82.44 86 GLY A O 1
ATOM 640 N N . THR A 1 87 ? -38.439 21.723 11.622 1.00 83.25 87 THR A N 1
ATOM 641 C CA . THR A 1 87 ? -38.783 20.450 10.942 1.00 83.25 87 THR A CA 1
ATOM 642 C C . THR A 1 87 ? -37.581 19.746 10.301 1.00 83.25 87 THR A C 1
ATOM 644 O O . THR A 1 87 ? -37.741 18.845 9.483 1.00 83.25 87 THR A O 1
ATOM 647 N N . ASN A 1 88 ? -36.360 20.133 10.681 1.00 79.62 88 ASN A N 1
ATOM 648 C CA . ASN A 1 88 ? -35.124 19.662 10.043 1.00 79.62 88 ASN A CA 1
ATOM 649 C C . ASN A 1 88 ? -34.841 18.163 10.254 1.00 79.62 88 ASN A C 1
ATOM 651 O O . ASN A 1 88 ? -34.156 17.542 9.441 1.00 79.62 88 ASN A O 1
ATOM 655 N N . ASP A 1 89 ? -35.335 17.581 11.348 1.00 82.38 89 ASP A N 1
ATOM 656 C CA . ASP A 1 89 ? -35.228 16.155 11.635 1.00 82.38 89 ASP A CA 1
ATOM 657 C C . ASP A 1 89 ? -36.447 15.634 12.422 1.00 82.38 89 ASP A C 1
ATOM 659 O O . ASP A 1 89 ? -37.302 16.394 12.878 1.00 82.38 89 ASP A O 1
ATOM 663 N N . ALA A 1 90 ? -36.541 14.312 12.587 1.00 80.69 90 ALA A N 1
ATOM 664 C CA . ALA A 1 90 ? -37.678 13.678 13.256 1.00 80.69 90 ALA A CA 1
ATOM 665 C C . ALA A 1 90 ? -37.707 13.963 14.772 1.00 80.69 90 ALA A C 1
ATOM 667 O O . ALA A 1 90 ? -38.756 13.845 15.399 1.00 80.69 90 ALA A O 1
ATOM 668 N N . ASP A 1 91 ? -36.564 14.306 15.379 1.00 80.62 91 ASP A N 1
ATOM 669 C CA . ASP A 1 91 ? -36.494 14.751 16.772 1.00 80.62 91 ASP A CA 1
ATOM 670 C C . ASP A 1 91 ? -37.122 16.158 16.918 1.00 80.62 91 ASP A C 1
ATOM 672 O O . ASP A 1 91 ? -37.815 16.412 17.904 1.00 80.62 91 ASP A O 1
ATOM 676 N N . SER A 1 92 ? -36.934 17.037 15.930 1.00 84.12 92 SER A N 1
ATOM 677 C CA . SER A 1 92 ? -37.546 18.367 15.832 1.00 84.12 92 SER A CA 1
ATOM 678 C C . SER A 1 92 ? -39.052 18.316 15.548 1.00 84.12 92 SER A C 1
ATOM 680 O O . SER A 1 92 ? -39.814 18.990 16.236 1.00 84.12 92 SER A O 1
ATOM 682 N N . VAL A 1 93 ? -39.505 17.462 14.617 1.00 86.69 93 VAL A N 1
ATOM 683 C CA . VAL A 1 93 ? -40.944 17.302 14.296 1.00 86.69 93 VAL A CA 1
ATOM 684 C C . VAL A 1 93 ? -41.758 16.874 15.525 1.00 86.69 93 VAL A C 1
ATOM 686 O O . VAL A 1 93 ? -42.897 17.296 15.692 1.00 86.69 93 VAL A O 1
ATOM 689 N N . PHE A 1 94 ? -41.163 16.083 16.420 1.00 88.06 94 PHE A N 1
ATOM 690 C CA . PHE A 1 94 ? -41.799 15.569 17.633 1.00 88.06 94 PHE A CA 1
ATOM 691 C C . PHE A 1 94 ? -41.135 16.114 18.913 1.00 88.06 94 PHE A C 1
ATOM 693 O O . PHE A 1 94 ? -40.826 15.366 19.844 1.00 88.06 94 PHE A O 1
ATOM 700 N N . ALA A 1 95 ? -40.870 17.422 18.967 1.00 85.75 95 ALA A N 1
ATOM 701 C CA . ALA A 1 95 ? -40.155 18.089 20.064 1.00 85.75 95 ALA A CA 1
ATOM 702 C C . ALA A 1 95 ? -41.020 18.437 21.298 1.00 85.75 95 ALA A C 1
ATOM 704 O O . ALA A 1 95 ? -40.802 19.460 21.957 1.00 85.75 95 ALA A O 1
ATOM 705 N N . THR A 1 96 ? -41.978 17.575 21.631 1.00 84.50 96 THR A N 1
ATOM 706 C CA . THR A 1 96 ? -42.811 17.651 22.841 1.00 84.50 96 THR A CA 1
ATOM 707 C C . THR A 1 96 ? -42.776 16.331 23.611 1.00 84.50 96 THR A C 1
ATOM 709 O O . THR A 1 96 ? -42.358 15.310 23.065 1.00 84.50 96 THR A O 1
ATOM 712 N N . ALA A 1 97 ? -43.171 16.316 24.884 1.00 81.81 97 ALA A N 1
ATOM 713 C CA . ALA A 1 97 ? -43.113 15.117 25.723 1.00 81.81 97 ALA A CA 1
ATOM 714 C C . ALA A 1 97 ? -43.913 13.947 25.118 1.00 81.81 97 ALA A C 1
ATOM 716 O O . ALA A 1 97 ? -43.420 12.814 25.047 1.00 81.81 97 ALA A O 1
ATOM 717 N N . ILE A 1 98 ? -45.106 14.231 24.597 1.00 84.00 98 ILE A N 1
ATOM 718 C CA . ILE A 1 98 ? -45.951 13.231 23.937 1.00 84.00 98 ILE A CA 1
ATOM 719 C C . ILE A 1 98 ? -45.381 12.850 22.578 1.00 84.00 98 ILE A C 1
ATOM 721 O O . ILE A 1 98 ? -45.255 11.661 22.278 1.00 84.00 98 ILE A O 1
ATOM 725 N N . GLY A 1 99 ? -44.951 13.833 21.781 1.00 85.12 99 GLY A N 1
ATOM 726 C CA . 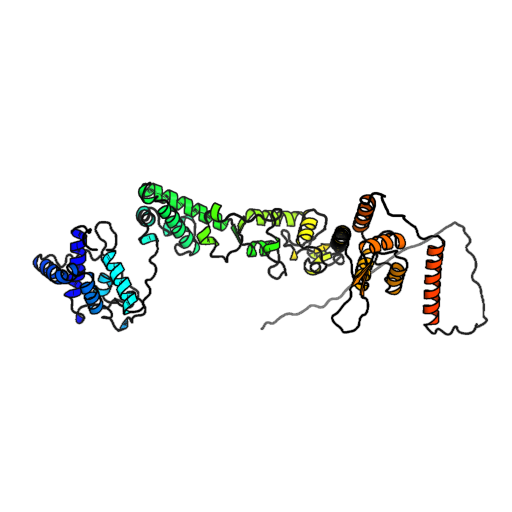GLY A 1 99 ? -44.329 13.574 20.486 1.00 85.12 99 GLY A CA 1
ATOM 727 C C . GLY A 1 99 ? -43.119 12.645 20.605 1.00 85.12 99 GLY A C 1
ATOM 728 O O . GLY A 1 99 ? -42.962 11.702 19.825 1.00 85.12 99 GLY A O 1
ATOM 729 N N . ARG A 1 100 ? -42.281 12.843 21.628 1.00 81.19 100 ARG A N 1
ATOM 730 C CA . ARG A 1 100 ? -41.131 11.973 21.905 1.00 81.19 100 ARG A CA 1
ATOM 731 C C . ARG A 1 100 ? -41.541 10.553 22.263 1.00 81.19 100 ARG A C 1
ATOM 733 O O . ARG A 1 100 ? -40.863 9.623 21.823 1.00 81.19 100 ARG A O 1
ATOM 740 N N . THR A 1 101 ? -42.631 10.398 23.005 1.00 79.12 101 THR A N 1
ATOM 741 C CA . THR A 1 101 ? -43.174 9.093 23.399 1.00 79.12 101 THR A CA 1
ATOM 742 C C . THR A 1 101 ? -43.743 8.344 22.194 1.00 79.12 101 THR A C 1
ATOM 744 O O . THR A 1 101 ? -43.456 7.164 22.031 1.00 79.12 101 THR A O 1
ATOM 747 N N . LEU A 1 102 ? -44.451 9.026 21.288 1.00 82.56 102 LEU A N 1
ATOM 748 C CA . LEU A 1 102 ? -44.917 8.425 20.031 1.00 82.56 102 LEU A CA 1
ATOM 749 C C . LEU A 1 102 ? -43.759 8.015 19.119 1.00 82.56 102 LEU A C 1
ATOM 751 O O . LEU A 1 102 ? -43.761 6.918 18.565 1.00 82.56 102 LEU A O 1
ATOM 755 N N . ARG A 1 103 ? -42.744 8.875 18.982 1.00 80.38 103 ARG A N 1
ATOM 756 C CA . ARG A 1 103 ? -41.583 8.592 18.132 1.00 80.38 103 ARG A CA 1
ATOM 757 C C . ARG A 1 103 ? -40.698 7.472 18.682 1.00 80.38 103 ARG A C 1
ATOM 759 O O . ARG A 1 103 ? -40.085 6.733 17.913 1.00 80.38 103 ARG A O 1
ATOM 766 N N . ARG A 1 104 ? -40.554 7.382 20.003 1.00 74.62 104 ARG A N 1
ATOM 767 C CA . ARG A 1 104 ? -39.748 6.365 20.690 1.00 74.62 104 ARG A CA 1
ATOM 768 C C . ARG A 1 104 ? -40.604 5.703 21.769 1.00 74.62 104 ARG A C 1
ATOM 770 O O . ARG A 1 104 ? -40.411 6.012 22.947 1.00 74.62 104 ARG A O 1
ATOM 777 N N . PRO A 1 105 ? -41.530 4.812 21.377 1.00 69.12 105 PRO A N 1
ATOM 778 C CA . PRO A 1 105 ? -42.426 4.178 22.328 1.00 69.12 105 PRO A CA 1
ATOM 779 C C . PRO A 1 105 ? -41.648 3.331 23.345 1.00 69.12 105 PRO A C 1
ATOM 781 O O . PRO A 1 105 ? -40.520 2.895 23.065 1.00 69.12 105 PRO A O 1
ATOM 784 N N . PRO A 1 106 ? -42.232 3.087 24.533 1.00 64.38 106 PRO A N 1
ATOM 785 C CA . PRO A 1 106 ? -41.682 2.154 25.503 1.00 64.38 106 PRO A CA 1
ATOM 786 C C . PRO A 1 106 ? -41.442 0.775 24.869 1.00 64.38 106 PRO A C 1
ATOM 788 O O . PRO A 1 106 ? -42.084 0.378 23.896 1.00 64.38 106 PRO A O 1
ATOM 791 N N . ARG A 1 107 ? -40.451 0.059 25.410 1.00 61.53 107 ARG A N 1
ATOM 792 C CA . ARG A 1 107 ? -40.090 -1.289 24.955 1.00 61.53 107 ARG A CA 1
ATOM 793 C C . ARG A 1 107 ? -41.217 -2.268 25.302 1.00 61.53 107 ARG A C 1
ATOM 795 O O . ARG A 1 107 ? -41.724 -2.205 26.418 1.00 61.53 107 ARG A O 1
ATOM 802 N N . GLY A 1 108 ? -41.550 -3.168 24.376 1.00 60.22 108 GLY A N 1
ATOM 803 C CA . GLY A 1 108 ? -42.438 -4.307 24.636 1.00 60.22 108 GLY A CA 1
ATOM 804 C C . GLY A 1 108 ? -41.803 -5.341 25.574 1.00 60.22 108 GLY A C 1
ATOM 805 O O . GLY A 1 108 ? -40.659 -5.162 26.012 1.00 60.22 108 GLY A O 1
ATOM 806 N N . ILE A 1 109 ? -42.519 -6.435 25.862 1.00 54.16 109 ILE A N 1
ATOM 807 C CA . ILE A 1 109 ? -42.068 -7.500 26.789 1.00 54.16 109 ILE A CA 1
ATOM 808 C C . ILE A 1 109 ? -40.672 -8.039 26.441 1.00 54.16 109 ILE A C 1
ATOM 810 O O . ILE A 1 109 ? -39.858 -8.256 27.337 1.00 54.16 109 ILE A O 1
ATOM 814 N N . ASP A 1 110 ? -40.352 -8.167 25.153 1.00 48.41 110 ASP A N 1
ATOM 815 C CA . ASP A 1 110 ? -39.058 -8.684 24.687 1.00 48.41 110 ASP A CA 1
ATOM 816 C C . ASP A 1 110 ? -37.917 -7.645 24.760 1.00 48.41 110 ASP A C 1
ATOM 818 O O . ASP A 1 110 ? -36.810 -7.860 24.260 1.00 48.41 110 ASP A O 1
ATOM 822 N N . GLY A 1 111 ? -38.174 -6.463 25.333 1.00 47.78 111 GLY A N 1
ATOM 823 C CA . GLY A 1 111 ? -37.213 -5.361 25.397 1.00 47.78 111 GLY A CA 1
ATOM 824 C C . GLY A 1 111 ? -36.991 -4.648 24.055 1.00 47.78 111 GLY A C 1
ATOM 825 O O . GLY A 1 111 ? -36.087 -3.812 23.946 1.00 47.78 111 GLY A O 1
ATOM 826 N N . ILE A 1 112 ? -37.805 -4.955 23.042 1.00 51.66 112 ILE A N 1
ATOM 827 C CA . ILE A 1 112 ? -37.739 -4.394 21.688 1.00 51.66 112 ILE A CA 1
ATOM 828 C C . ILE A 1 112 ? -38.663 -3.164 21.614 1.00 51.66 112 ILE A C 1
ATOM 830 O O . ILE A 1 112 ? -39.796 -3.235 22.093 1.00 51.66 112 ILE A O 1
ATOM 834 N N . PRO A 1 113 ? -38.225 -2.020 21.053 1.00 57.22 113 PRO A N 1
ATOM 835 C CA . PRO A 1 113 ? -39.142 -0.940 20.690 1.00 57.22 113 PRO A CA 1
ATOM 836 C C . PRO A 1 113 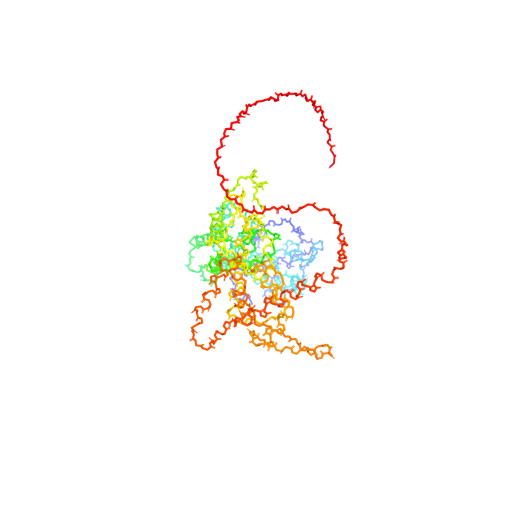? -40.240 -1.469 19.763 1.00 57.22 113 PRO A C 1
ATOM 838 O O . PRO A 1 113 ? -39.963 -2.289 18.891 1.00 57.22 113 PRO A O 1
ATOM 841 N N . LEU A 1 114 ? -41.477 -1.012 19.940 1.00 71.44 114 LEU A N 1
ATOM 842 C CA . LEU A 1 114 ? -42.615 -1.472 19.143 1.00 71.44 114 LEU A CA 1
ATOM 843 C C . LEU A 1 114 ? -42.428 -1.067 17.669 1.00 71.44 114 LEU A C 1
ATOM 845 O O . LEU A 1 114 ? -42.800 0.035 17.268 1.00 71.44 114 LEU A O 1
ATOM 849 N N . ALA A 1 115 ? -41.836 -1.963 16.869 1.00 69.81 115 ALA A N 1
ATOM 850 C CA . ALA A 1 115 ? -41.357 -1.684 15.512 1.00 69.81 115 ALA A CA 1
ATOM 851 C C . ALA A 1 115 ? -42.441 -1.075 14.612 1.00 69.81 115 ALA A C 1
ATOM 853 O O . ALA A 1 115 ? -42.181 -0.108 13.907 1.00 69.81 115 ALA A O 1
ATOM 854 N N . CYS A 1 116 ? -43.683 -1.555 14.729 1.00 74.12 116 CYS A N 1
ATOM 855 C CA . CYS A 1 116 ? -44.815 -1.040 13.955 1.00 74.12 116 CYS A CA 1
ATOM 856 C C . CYS A 1 116 ? -45.119 0.453 14.190 1.00 74.12 116 CYS A C 1
ATOM 858 O O . CYS A 1 116 ? -45.583 1.125 13.273 1.00 74.12 116 CYS A O 1
ATOM 860 N N . MET A 1 117 ? -44.854 0.987 15.388 1.00 80.00 117 MET A N 1
ATOM 861 C CA . MET A 1 117 ? -45.008 2.416 15.683 1.00 80.00 117 MET A CA 1
ATOM 862 C C . MET A 1 117 ? -43.823 3.212 15.143 1.00 80.00 117 MET A C 1
ATOM 864 O O . MET A 1 117 ? -44.013 4.253 14.522 1.00 80.00 117 MET A O 1
ATOM 868 N N . THR A 1 118 ? -42.599 2.713 15.345 1.00 79.31 118 THR A N 1
ATOM 869 C CA . THR A 1 118 ? -41.382 3.381 14.865 1.00 79.31 118 THR A CA 1
ATOM 870 C C . THR A 1 118 ? -41.360 3.477 13.339 1.00 79.31 118 THR A C 1
ATOM 872 O O . THR A 1 118 ? -41.128 4.561 12.813 1.00 79.31 118 THR A O 1
ATOM 875 N N . GLU A 1 119 ? -41.692 2.395 12.633 1.00 80.94 119 GLU A N 1
ATOM 876 C CA . GLU A 1 119 ? -41.800 2.368 11.169 1.00 80.94 119 GLU A CA 1
ATOM 877 C C . GLU A 1 119 ? -42.865 3.345 10.658 1.00 80.94 119 GLU A C 1
ATOM 879 O O . GLU A 1 119 ? -42.614 4.095 9.718 1.00 80.94 119 GLU A O 1
ATOM 884 N N . ALA A 1 120 ? -44.038 3.389 11.299 1.00 84.06 120 ALA A N 1
ATOM 885 C CA . ALA A 1 120 ? -45.112 4.297 10.906 1.00 84.06 120 ALA A CA 1
ATOM 886 C C . ALA A 1 120 ? -44.739 5.776 11.117 1.00 84.06 120 ALA A C 1
ATOM 888 O O . ALA A 1 120 ? -45.071 6.616 10.282 1.00 84.06 120 ALA A O 1
ATOM 889 N N . VAL A 1 121 ? -44.013 6.101 12.193 1.00 87.12 121 VAL A N 1
ATOM 890 C CA . VAL A 1 121 ? -43.503 7.459 12.443 1.00 87.12 121 VAL A CA 1
ATOM 891 C C . VAL A 1 121 ? -42.413 7.842 11.444 1.00 87.12 121 VAL A C 1
ATOM 893 O O . VAL A 1 121 ? -42.413 8.963 10.939 1.00 87.12 121 VAL A O 1
ATOM 896 N N . GLU A 1 122 ? -41.486 6.932 11.139 1.00 85.00 122 GLU A N 1
ATOM 897 C CA . GLU A 1 122 ? -40.434 7.176 10.147 1.00 85.00 122 GLU A CA 1
ATOM 898 C C . GLU A 1 122 ? -41.017 7.388 8.749 1.00 85.00 122 GLU A C 1
ATOM 900 O O . GLU A 1 122 ? -40.649 8.357 8.081 1.00 85.00 122 GLU A O 1
ATOM 905 N N . LEU A 1 123 ? -41.975 6.546 8.351 1.00 86.75 123 LEU A N 1
ATOM 906 C CA . LEU A 1 123 ? -42.709 6.687 7.097 1.00 86.75 123 LEU A CA 1
ATOM 907 C C . LEU A 1 123 ? -43.449 8.029 7.045 1.00 86.75 123 LEU A C 1
ATOM 909 O O . LEU A 1 123 ? -43.291 8.778 6.084 1.00 86.75 123 LEU A O 1
ATOM 913 N N . PHE A 1 124 ? -44.168 8.391 8.111 1.00 90.19 124 PHE A N 1
ATOM 914 C CA . PHE A 1 124 ? -44.860 9.676 8.216 1.00 90.19 124 PHE A CA 1
ATOM 915 C C . PHE A 1 124 ? -43.902 10.872 8.080 1.00 90.19 124 PHE A C 1
ATOM 917 O O . PHE A 1 124 ? -44.159 11.790 7.301 1.00 90.19 124 PHE A O 1
ATOM 924 N N . CYS A 1 125 ? -42.776 10.870 8.803 1.00 87.81 125 CYS A N 1
ATOM 925 C CA . CYS A 1 125 ? -41.767 11.930 8.722 1.00 87.81 125 CYS A CA 1
ATOM 926 C C . CYS A 1 125 ? -41.158 12.049 7.320 1.00 87.81 125 CYS A C 1
ATOM 928 O O . CYS A 1 125 ? -40.901 13.161 6.850 1.00 87.81 125 CYS A O 1
ATOM 930 N N . GLN A 1 126 ? -40.933 10.919 6.653 1.00 87.94 126 GLN A N 1
ATOM 931 C CA . GLN A 1 126 ? -40.409 10.890 5.296 1.00 87.94 126 GLN A CA 1
ATOM 932 C C . GLN A 1 126 ? -41.431 11.435 4.290 1.00 87.94 126 GLN A C 1
ATOM 934 O O . GLN A 1 126 ? -41.080 12.291 3.480 1.00 87.94 126 GLN A O 1
ATOM 939 N N . GLU A 1 127 ? -42.681 10.975 4.352 1.00 88.19 127 GLU A N 1
ATOM 940 C CA . GLU A 1 127 ? -43.740 11.338 3.405 1.00 88.19 127 GLU A CA 1
ATOM 941 C C . GLU A 1 127 ? -44.239 12.776 3.582 1.00 88.19 127 GLU A C 1
ATOM 943 O O . GLU A 1 127 ? -44.465 13.475 2.596 1.00 88.19 127 GLU A O 1
ATOM 948 N N . ARG A 1 128 ? -44.415 13.239 4.827 1.00 88.19 128 ARG A N 1
ATOM 949 C CA . ARG A 1 128 ? -45.024 14.548 5.124 1.00 88.19 128 ARG A CA 1
ATOM 950 C C . ARG A 1 128 ? -44.018 15.672 5.326 1.00 88.19 128 ARG A C 1
ATOM 952 O O . ARG A 1 128 ? -44.342 16.820 5.038 1.00 88.19 128 ARG A O 1
ATOM 959 N N . HIS A 1 129 ? -42.816 15.358 5.807 1.00 85.00 129 HIS A N 1
ATOM 960 C CA . HIS A 1 129 ? -41.815 16.365 6.175 1.00 85.00 129 HIS A CA 1
ATOM 961 C C . HIS A 1 129 ? -40.485 16.212 5.422 1.00 85.00 129 HIS A C 1
ATOM 963 O O . HIS A 1 129 ? -39.563 16.987 5.660 1.00 85.00 129 HIS A O 1
ATOM 969 N N . GLY A 1 130 ? -40.355 15.235 4.513 1.00 83.12 130 GLY A N 1
ATOM 970 C CA . GLY A 1 130 ? -39.132 15.022 3.728 1.00 83.12 130 GLY A CA 1
ATOM 971 C C . GLY A 1 130 ? -37.907 14.642 4.568 1.00 83.12 130 GLY A C 1
ATOM 972 O O . GLY A 1 130 ? -36.773 14.684 4.081 1.00 83.12 130 GLY A O 1
ATOM 973 N N . VAL A 1 131 ? -38.112 14.275 5.835 1.00 82.62 131 VAL A N 1
ATOM 974 C CA . VAL A 1 131 ? -37.034 13.938 6.760 1.00 82.62 131 VAL A CA 1
ATOM 975 C C . VAL A 1 131 ? -36.555 12.526 6.458 1.00 82.62 131 VAL A C 1
ATOM 977 O O . VAL A 1 131 ? -37.305 11.559 6.578 1.00 82.62 131 VAL A O 1
ATOM 980 N N . LYS A 1 132 ? -35.276 12.383 6.101 1.00 72.69 132 LYS A N 1
ATOM 981 C CA . LYS A 1 132 ? -34.680 11.057 5.906 1.00 72.69 132 LYS A CA 1
ATOM 982 C C . LYS A 1 132 ? -34.470 10.366 7.257 1.00 72.69 132 LYS A C 1
ATOM 984 O O . LYS A 1 132 ? -33.855 10.971 8.142 1.00 72.69 132 LYS A O 1
ATOM 989 N N . PRO A 1 133 ? -34.888 9.096 7.412 1.00 59.94 133 PRO A N 1
ATOM 990 C CA . PRO A 1 133 ? -34.617 8.344 8.624 1.00 59.94 133 PRO A CA 1
ATOM 991 C C . PRO A 1 133 ? -33.105 8.256 8.831 1.00 59.94 133 PRO A C 1
ATOM 993 O O . PRO A 1 133 ? -32.332 7.843 7.957 1.00 59.94 133 PRO A O 1
ATOM 996 N N . ARG A 1 134 ? -32.655 8.693 10.007 1.00 57.25 134 ARG A N 1
ATOM 997 C CA . ARG A 1 134 ? -31.267 8.508 10.413 1.00 57.25 134 ARG A CA 1
ATOM 998 C C . ARG A 1 134 ? -31.085 7.013 10.631 1.00 57.25 134 ARG A C 1
ATOM 1000 O O . ARG A 1 134 ? -31.660 6.492 11.577 1.00 57.25 134 ARG A O 1
ATOM 1007 N N . LYS A 1 135 ? -30.280 6.344 9.792 1.00 53.94 135 LYS A N 1
ATOM 1008 C CA . LYS A 1 135 ? -29.939 4.923 9.981 1.00 53.94 135 LYS A CA 1
ATOM 1009 C C . LYS A 1 135 ? -29.571 4.695 11.449 1.00 53.94 135 LYS A C 1
ATOM 1011 O O . LYS A 1 135 ? -28.575 5.253 11.926 1.00 53.94 135 LYS A O 1
ATOM 1016 N N . ALA A 1 136 ? -30.401 3.935 12.161 1.00 50.78 136 ALA A N 1
ATOM 1017 C CA . ALA A 1 136 ? -30.117 3.534 13.526 1.00 50.78 136 ALA A CA 1
ATOM 1018 C C . ALA A 1 136 ? -28.759 2.821 13.563 1.00 50.78 136 ALA A C 1
ATOM 1020 O O . ALA A 1 136 ? -28.301 2.254 12.564 1.00 50.78 136 ALA A O 1
ATOM 1021 N N . SER A 1 137 ? -28.064 2.870 14.704 1.00 52.44 137 SER A N 1
ATOM 1022 C CA . SER A 1 137 ? -26.864 2.047 14.844 1.00 52.44 137 SER A CA 1
ATOM 1023 C C . SER A 1 137 ? -27.296 0.590 14.706 1.00 52.44 137 SER A C 1
ATOM 1025 O O . SER A 1 137 ? -28.025 0.108 15.572 1.00 52.44 137 SER A O 1
ATOM 1027 N N . HIS A 1 138 ? -26.820 -0.093 13.667 1.00 55.03 138 HIS A N 1
ATOM 1028 C CA . HIS A 1 138 ? -27.146 -1.487 13.346 1.00 55.03 138 HIS A CA 1
ATOM 1029 C C . HIS A 1 138 ? -27.085 -2.428 14.568 1.00 55.03 138 HIS A C 1
ATOM 1031 O O . HIS A 1 138 ? -27.879 -3.348 14.706 1.00 55.03 138 HIS A O 1
ATOM 1037 N N . ARG A 1 139 ? -26.219 -2.105 15.535 1.00 56.91 139 ARG A N 1
ATOM 1038 C CA . ARG A 1 139 ? -26.097 -2.762 16.839 1.00 56.91 139 ARG A CA 1
ATOM 1039 C C . ARG A 1 139 ? -27.392 -2.878 17.663 1.00 56.91 139 ARG A C 1
ATOM 1041 O O . ARG A 1 139 ? -27.503 -3.822 18.437 1.00 56.91 139 ARG A O 1
ATOM 1048 N N . ARG A 1 140 ? -28.315 -1.909 17.594 1.00 60.25 140 ARG A N 1
ATOM 1049 C CA . ARG A 1 140 ? -29.554 -1.933 18.403 1.00 60.25 140 ARG A CA 1
ATOM 1050 C C . ARG A 1 140 ? -30.591 -2.907 17.846 1.00 60.25 140 ARG A C 1
ATOM 1052 O O . ARG A 1 140 ? -31.338 -3.478 18.635 1.00 60.25 140 ARG A O 1
ATOM 1059 N N . ASP A 1 141 ? -30.569 -3.122 16.537 1.00 66.62 141 ASP A N 1
ATOM 1060 C CA . ASP A 1 141 ? -31.545 -3.956 15.832 1.00 66.62 141 ASP A CA 1
ATOM 1061 C C . ASP A 1 141 ? -30.999 -5.382 15.603 1.00 66.62 141 ASP A C 1
ATOM 1063 O O . ASP A 1 141 ? -31.752 -6.354 15.549 1.00 66.62 141 ASP A O 1
ATOM 1067 N N . SER A 1 142 ? -29.669 -5.521 15.597 1.00 78.31 142 SER A N 1
ATOM 1068 C CA . SER A 1 142 ? -28.922 -6.781 15.543 1.00 78.31 142 SER A CA 1
ATOM 1069 C C . SER A 1 142 ? -29.275 -7.752 16.692 1.00 78.31 142 SER A C 1
ATOM 1071 O O . SER A 1 142 ? -29.152 -7.390 17.872 1.00 78.31 142 SER A O 1
ATOM 1073 N N . PRO A 1 143 ? -29.687 -9.002 16.395 1.00 78.62 143 PRO A N 1
ATOM 1074 C CA . PRO A 1 143 ? -29.841 -10.067 17.389 1.00 78.62 143 PRO A CA 1
ATOM 1075 C C . PRO A 1 143 ? -28.554 -10.352 18.179 1.00 78.62 143 PRO A C 1
ATOM 1077 O O . PRO A 1 143 ? -28.603 -10.420 19.411 1.00 78.62 143 PRO A O 1
ATOM 1080 N N . VAL A 1 144 ? -27.397 -10.447 17.508 1.00 84.00 144 VAL A N 1
ATOM 1081 C CA . VAL A 1 144 ? -26.094 -10.645 18.167 1.00 84.00 144 VAL A CA 1
ATOM 1082 C C . VAL A 1 144 ? -25.764 -9.454 19.062 1.00 84.00 144 VAL A C 1
ATOM 1084 O O . VAL A 1 144 ? -25.440 -9.627 20.237 1.00 84.00 144 VAL A O 1
ATOM 1087 N N . GLY A 1 145 ? -25.905 -8.235 18.536 1.00 83.19 145 GLY A N 1
ATOM 1088 C CA . GLY A 1 145 ? -25.603 -6.986 19.231 1.00 83.19 145 GLY A CA 1
ATOM 1089 C C . GLY A 1 145 ? -26.414 -6.794 20.512 1.00 83.19 145 GLY A C 1
ATOM 1090 O O . GLY A 1 145 ? -25.869 -6.302 21.506 1.00 83.19 145 GLY A O 1
ATOM 1091 N N . ARG A 1 146 ? -27.685 -7.220 20.513 1.00 80.38 146 ARG A N 1
ATOM 1092 C CA . ARG A 1 146 ? -28.550 -7.236 21.702 1.00 80.38 146 ARG A CA 1
ATOM 1093 C C . ARG A 1 146 ? -28.103 -8.282 22.717 1.00 80.38 146 ARG A C 1
ATOM 1095 O O . ARG A 1 146 ? -27.960 -7.949 23.891 1.00 80.38 146 ARG A O 1
ATOM 1102 N N . LYS A 1 147 ? -27.840 -9.510 22.265 1.00 83.38 147 LYS A N 1
ATOM 1103 C CA . LYS A 1 147 ? -27.473 -10.634 23.137 1.00 83.38 147 LYS A CA 1
ATOM 1104 C C . LYS A 1 147 ? -26.159 -10.394 23.886 1.00 83.38 147 LYS A C 1
ATOM 1106 O O . LYS A 1 147 ? -26.076 -10.686 25.072 1.00 83.38 147 LYS A O 1
ATOM 1111 N N . ILE A 1 148 ? -25.158 -9.803 23.230 1.00 89.25 148 ILE A N 1
ATOM 1112 C CA . ILE A 1 148 ? -23.843 -9.540 23.845 1.00 89.25 148 ILE A CA 1
ATOM 1113 C C . ILE A 1 148 ? -23.792 -8.259 24.688 1.00 89.25 148 ILE A C 1
ATOM 1115 O O . ILE A 1 148 ? -22.823 -8.056 25.418 1.00 89.25 148 ILE A O 1
ATOM 1119 N N . ALA A 1 149 ? -24.784 -7.363 24.588 1.00 85.69 149 ALA A N 1
ATOM 1120 C CA . ALA A 1 149 ? -24.734 -6.033 25.205 1.00 85.69 149 ALA A CA 1
ATOM 1121 C C . ALA A 1 149 ? -24.439 -6.014 26.723 1.00 85.69 149 ALA A C 1
ATOM 1123 O O . ALA A 1 149 ? -23.725 -5.096 27.141 1.00 85.69 149 ALA A O 1
ATOM 1124 N N . PRO A 1 150 ? -24.927 -6.975 27.541 1.00 84.31 150 PRO A N 1
ATOM 1125 C CA . PRO A 1 150 ? -24.602 -7.039 28.968 1.00 84.31 150 PRO A CA 1
ATOM 1126 C C . PRO A 1 150 ? -23.132 -7.384 29.255 1.00 84.31 150 PRO A C 1
ATOM 1128 O O . PRO A 1 150 ? -22.576 -6.911 30.242 1.00 84.31 150 PRO A O 1
ATOM 1131 N N . HIS A 1 151 ? -22.494 -8.173 28.387 1.00 86.56 151 HIS A N 1
ATOM 1132 C CA . HIS A 1 151 ? -21.166 -8.758 28.626 1.00 86.56 151 HIS A CA 1
ATOM 1133 C C . HIS A 1 151 ? -20.043 -8.019 27.883 1.00 86.56 151 HIS A C 1
ATOM 1135 O O . HIS A 1 151 ? -18.900 -7.953 28.353 1.00 86.56 151 HIS A O 1
ATOM 1141 N N . LEU A 1 152 ? -20.369 -7.416 26.734 1.00 89.31 152 LEU A N 1
ATOM 1142 C CA . LEU A 1 152 ? -19.421 -6.722 25.875 1.00 89.31 152 LEU A CA 1
ATOM 1143 C C . LEU A 1 152 ? -19.952 -5.364 25.418 1.00 89.31 152 LEU A C 1
ATOM 1145 O O . LEU A 1 152 ? -20.954 -5.222 24.708 1.00 89.31 152 LEU A O 1
ATOM 1149 N N . THR A 1 153 ? -19.199 -4.325 25.770 1.00 88.06 153 THR A N 1
ATOM 1150 C CA . THR A 1 153 ? -19.435 -2.965 25.291 1.00 88.06 153 THR A CA 1
ATOM 1151 C C . THR A 1 153 ? -18.213 -2.441 24.558 1.00 88.06 153 THR A C 1
ATOM 1153 O O . THR A 1 153 ? -17.076 -2.766 24.892 1.00 88.06 153 THR A O 1
ATOM 1156 N N . ARG A 1 154 ? -18.433 -1.528 23.607 1.00 86.44 154 ARG A N 1
ATOM 1157 C CA . ARG A 1 154 ? -17.343 -0.776 22.971 1.00 86.44 154 ARG A CA 1
ATOM 1158 C C . ARG A 1 154 ? -16.422 -0.082 23.971 1.00 86.44 154 ARG A C 1
ATOM 1160 O O . ARG A 1 154 ? -15.249 0.076 23.679 1.00 86.44 154 ARG A O 1
ATOM 1167 N N . ARG A 1 155 ? -16.940 0.343 25.130 1.00 87.56 155 ARG A N 1
ATOM 1168 C CA . ARG A 1 155 ? -16.129 0.959 26.188 1.00 87.56 155 ARG A CA 1
ATOM 1169 C C . ARG A 1 155 ? -15.167 -0.052 26.815 1.00 87.56 155 ARG A C 1
ATOM 1171 O O . ARG A 1 155 ? -14.015 0.299 27.028 1.00 87.56 155 ARG A O 1
ATOM 1178 N N . LYS A 1 156 ? -15.624 -1.287 27.057 1.00 90.25 156 LYS A N 1
ATOM 1179 C CA . LYS A 1 156 ? -14.786 -2.394 27.544 1.00 90.25 156 LYS A CA 1
ATOM 1180 C C . LYS A 1 156 ? -13.680 -2.725 26.534 1.00 90.25 156 LYS A C 1
ATOM 1182 O O . LYS A 1 156 ? -12.514 -2.730 26.901 1.00 90.25 156 LYS A O 1
ATOM 1187 N N . LEU A 1 157 ? -14.033 -2.854 25.252 1.00 91.62 157 LEU A N 1
ATOM 1188 C CA . LEU A 1 157 ? -13.064 -3.079 24.169 1.00 91.62 157 LEU A CA 1
ATOM 1189 C C . LEU A 1 157 ? -12.060 -1.934 24.020 1.00 91.62 157 LEU A C 1
ATOM 1191 O O . LEU A 1 157 ? -10.866 -2.161 23.888 1.00 91.62 157 LEU A O 1
ATOM 1195 N N . ALA A 1 158 ? -12.534 -0.691 24.072 1.00 90.56 158 ALA A N 1
ATOM 1196 C CA . ALA A 1 158 ? -11.679 0.487 24.028 1.00 90.56 158 ALA A CA 1
ATOM 1197 C C . ALA A 1 158 ? -10.677 0.524 25.188 1.00 90.56 158 ALA A C 1
ATOM 1199 O O . ALA A 1 158 ? -9.521 0.864 24.963 1.00 90.56 158 ALA A O 1
ATOM 1200 N N . ALA A 1 159 ? -11.098 0.134 26.396 1.00 90.75 159 ALA A N 1
ATOM 1201 C CA . ALA A 1 159 ? -10.204 0.015 27.543 1.00 90.75 159 ALA A CA 1
ATOM 1202 C C . ALA A 1 159 ? -9.162 -1.099 27.347 1.00 90.75 159 ALA A C 1
ATOM 1204 O O . ALA A 1 159 ? -7.988 -0.856 27.598 1.00 90.75 159 ALA A O 1
ATOM 1205 N N . ALA A 1 160 ? -9.568 -2.270 26.843 1.00 88.94 160 ALA A N 1
ATOM 1206 C CA . ALA A 1 160 ? -8.657 -3.383 26.556 1.00 88.94 160 ALA A CA 1
ATOM 1207 C C . ALA A 1 160 ? -7.604 -3.032 25.488 1.00 88.94 160 ALA A C 1
ATOM 1209 O O . ALA A 1 160 ? -6.452 -3.438 25.586 1.00 88.94 160 ALA A O 1
ATOM 1210 N N . ILE A 1 161 ? -7.996 -2.244 24.484 1.00 89.88 161 ILE A N 1
ATOM 1211 C CA . ILE A 1 161 ? -7.136 -1.822 23.370 1.00 89.88 161 ILE A CA 1
ATOM 1212 C C . ILE A 1 161 ? -6.315 -0.558 23.711 1.00 89.88 161 ILE A C 1
ATOM 1214 O O . ILE A 1 161 ? -5.312 -0.276 23.060 1.00 89.88 161 ILE A O 1
ATOM 1218 N N . GLY A 1 162 ? -6.726 0.227 24.711 1.00 89.88 162 GLY A N 1
ATOM 1219 C CA . GLY A 1 162 ? -6.076 1.492 25.075 1.00 89.88 162 GLY A CA 1
ATOM 1220 C C . GLY A 1 162 ? -6.455 2.682 24.181 1.00 89.88 162 GLY A C 1
ATOM 1221 O O . GLY A 1 162 ? -5.636 3.565 23.939 1.00 89.88 162 GLY A O 1
ATOM 1222 N N . VAL A 1 163 ? -7.690 2.729 23.670 1.00 89.56 163 VAL A N 1
ATOM 1223 C CA . VAL A 1 163 ? -8.190 3.812 22.798 1.00 89.56 163 VAL A CA 1
ATOM 1224 C C . VAL A 1 163 ? -9.444 4.481 23.358 1.00 89.56 163 VAL A C 1
ATOM 1226 O O . VAL A 1 163 ? -10.088 3.989 24.279 1.00 89.56 163 VAL A O 1
ATOM 1229 N N . ALA A 1 164 ? -9.835 5.623 22.785 1.00 84.81 164 ALA A N 1
ATOM 1230 C CA . ALA A 1 164 ? -11.091 6.270 23.152 1.00 84.81 164 ALA A CA 1
ATOM 1231 C C . ALA A 1 164 ? -12.307 5.405 22.737 1.00 84.81 164 ALA A C 1
ATOM 1233 O O . ALA A 1 164 ? -12.345 4.918 21.603 1.00 84.81 164 ALA A O 1
ATOM 1234 N N . PRO A 1 165 ? -13.366 5.288 23.565 1.00 80.88 165 PRO A N 1
ATOM 1235 C CA . PRO A 1 165 ? -14.579 4.526 23.225 1.00 80.88 165 PRO A CA 1
ATOM 1236 C C . PRO A 1 165 ? -15.277 4.979 21.937 1.00 80.88 165 PRO A C 1
ATOM 1238 O O . PRO A 1 165 ? -15.974 4.196 21.285 1.00 80.88 165 PRO A O 1
ATOM 1241 N N . GLN A 1 166 ? -15.086 6.244 21.564 1.00 79.75 166 GLN A N 1
ATOM 1242 C CA . GLN A 1 166 ? -15.609 6.890 20.361 1.00 79.75 166 GLN A CA 1
ATOM 1243 C C . GLN A 1 166 ? -14.646 6.853 19.160 1.00 79.75 166 GLN A C 1
ATOM 1245 O O . GLN A 1 166 ? -14.944 7.471 18.141 1.00 79.75 166 GLN A O 1
ATOM 1250 N N . ALA A 1 167 ? -13.528 6.121 19.237 1.00 79.50 167 ALA A N 1
ATOM 1251 C CA . ALA A 1 167 ? -12.598 5.971 18.121 1.00 79.50 167 ALA A CA 1
ATOM 1252 C C . ALA A 1 167 ? -13.329 5.444 16.861 1.00 79.50 167 ALA A C 1
ATOM 1254 O O . ALA A 1 167 ? -13.909 4.353 16.907 1.00 79.50 167 ALA A O 1
ATOM 1255 N N . PRO A 1 168 ? -13.302 6.175 15.725 1.00 81.38 168 PRO A N 1
ATOM 1256 C CA . PRO A 1 168 ? -14.053 5.796 14.525 1.00 81.38 168 PRO A CA 1
ATOM 1257 C C . PRO A 1 168 ? -13.667 4.424 13.968 1.00 81.38 168 PRO A C 1
ATOM 1259 O O . PRO A 1 168 ? -14.523 3.693 13.478 1.00 81.38 168 PRO A O 1
ATOM 1262 N N . LEU A 1 169 ? -12.383 4.065 14.062 1.00 82.25 169 LEU A N 1
ATOM 1263 C CA . LEU A 1 169 ? -11.873 2.780 13.590 1.00 82.25 169 LEU A CA 1
ATOM 1264 C C . LEU A 1 169 ? -12.437 1.611 14.407 1.00 82.25 169 LEU A C 1
ATOM 1266 O O . LEU A 1 169 ? -12.942 0.651 13.832 1.00 82.25 169 LEU A O 1
ATOM 1270 N N . LEU A 1 170 ? -12.416 1.734 15.738 1.00 87.00 170 LEU A N 1
ATOM 1271 C CA . LEU A 1 170 ? -12.969 0.726 16.641 1.00 87.00 170 LEU A CA 1
ATOM 1272 C C . LEU A 1 170 ? -14.473 0.566 16.419 1.00 87.00 170 LEU A C 1
ATOM 1274 O O . LEU A 1 170 ? -14.967 -0.553 16.377 1.00 87.00 170 LEU A O 1
ATOM 1278 N N . ALA A 1 171 ? -15.194 1.678 16.240 1.00 85.06 171 ALA A N 1
ATOM 1279 C CA . ALA A 1 171 ? -16.621 1.643 15.939 1.00 85.06 171 ALA A CA 1
ATOM 1280 C C . ALA A 1 171 ? -16.916 0.838 14.663 1.00 85.06 171 ALA A C 1
ATOM 1282 O O . ALA A 1 171 ? -17.788 -0.022 14.683 1.00 85.06 171 ALA A O 1
ATOM 1283 N N . ARG A 1 172 ? -16.153 1.069 13.584 1.00 83.06 172 ARG A N 1
ATOM 1284 C CA . ARG A 1 172 ? -16.316 0.339 12.318 1.00 83.06 172 ARG A CA 1
ATOM 1285 C C . ARG A 1 172 ? -15.994 -1.147 12.443 1.00 83.06 172 ARG A C 1
ATOM 1287 O O . ARG A 1 172 ? -16.787 -1.954 11.977 1.00 83.06 172 ARG A O 1
ATOM 1294 N N . ILE A 1 173 ? -14.870 -1.503 13.075 1.00 86.62 173 ILE A N 1
ATOM 1295 C CA . ILE A 1 173 ? -14.491 -2.912 13.284 1.00 86.62 173 ILE A CA 1
ATOM 1296 C C . ILE A 1 173 ? -15.569 -3.615 14.105 1.00 86.62 173 ILE A C 1
ATOM 1298 O O . ILE A 1 173 ? -16.055 -4.667 13.710 1.00 86.62 173 ILE A O 1
ATOM 1302 N N . PHE A 1 174 ? -15.982 -3.008 15.214 1.00 87.81 174 PHE A N 1
ATOM 1303 C CA . PHE A 1 174 ? -16.975 -3.588 16.106 1.00 87.81 174 PHE A CA 1
ATOM 1304 C C . PHE A 1 174 ? -18.331 -3.803 15.422 1.00 87.81 174 PHE A C 1
ATOM 1306 O O . PHE A 1 174 ? -18.889 -4.895 15.496 1.00 87.81 174 PHE A O 1
ATOM 1313 N N . ASP A 1 175 ? -18.844 -2.794 14.713 1.00 84.94 175 ASP A N 1
ATOM 1314 C CA . ASP A 1 175 ? -20.123 -2.907 14.006 1.00 84.94 175 ASP A CA 1
ATOM 1315 C C . ASP A 1 175 ? -20.043 -3.904 12.828 1.00 84.94 175 ASP A C 1
ATOM 1317 O O . ASP A 1 175 ? -21.022 -4.596 12.551 1.00 84.94 175 ASP A O 1
ATOM 1321 N N . GLY A 1 176 ? -18.886 -4.013 12.162 1.00 84.31 176 GLY A N 1
ATOM 1322 C CA . GLY A 1 176 ? -18.639 -4.998 11.102 1.00 84.31 176 GLY A CA 1
ATOM 1323 C C . GLY A 1 176 ? -18.555 -6.440 11.616 1.00 84.31 176 GLY A C 1
ATOM 1324 O O . GLY A 1 176 ? -19.083 -7.349 10.982 1.00 84.31 176 GLY A O 1
ATOM 1325 N N . VAL A 1 177 ? -17.959 -6.665 12.793 1.00 88.81 177 VAL A N 1
ATOM 1326 C CA . VAL A 1 177 ? -17.944 -7.995 13.429 1.00 88.81 177 VAL A CA 1
ATOM 1327 C C . VAL A 1 177 ? -19.350 -8.418 13.844 1.00 88.81 177 VAL A C 1
ATOM 1329 O O . VAL A 1 177 ? -19.723 -9.566 13.630 1.00 88.81 177 VAL A O 1
ATOM 1332 N N . ILE A 1 178 ? -20.161 -7.498 14.377 1.00 89.00 178 ILE A N 1
ATOM 1333 C CA . ILE A 1 178 ? -21.560 -7.803 14.706 1.00 89.00 178 ILE A CA 1
ATOM 1334 C C . ILE A 1 178 ? -22.328 -8.264 13.458 1.00 89.00 178 ILE A C 1
ATOM 1336 O O . ILE A 1 178 ? -22.982 -9.300 13.521 1.00 89.00 178 ILE A O 1
ATOM 1340 N N . ARG A 1 179 ? -22.181 -7.565 12.322 1.00 86.25 179 ARG A N 1
ATOM 1341 C CA . ARG A 1 179 ? -22.788 -7.971 11.037 1.00 86.25 179 ARG A CA 1
ATOM 1342 C C . ARG A 1 179 ? -22.372 -9.370 10.612 1.00 86.25 179 ARG A C 1
ATOM 1344 O O . ARG A 1 179 ? -23.229 -10.199 10.344 1.00 86.25 179 ARG A O 1
ATOM 1351 N N . LEU A 1 180 ? -21.066 -9.647 10.628 1.00 86.38 180 LEU A N 1
ATOM 1352 C CA . LEU A 1 180 ? -20.535 -10.962 10.262 1.00 86.38 180 LEU A CA 1
ATOM 1353 C C . LEU A 1 180 ? -21.191 -12.089 11.075 1.00 86.38 180 LEU A C 1
ATOM 1355 O O . LEU A 1 180 ? -21.435 -13.177 10.558 1.00 86.38 180 LEU A O 1
ATOM 1359 N N . PHE A 1 181 ? -21.413 -11.851 12.366 1.00 89.50 181 PHE A N 1
ATOM 1360 C CA . PHE A 1 181 ? -21.985 -12.846 13.266 1.00 89.50 181 PHE A CA 1
ATOM 1361 C C . PHE A 1 181 ? -23.509 -12.952 13.114 1.00 89.50 181 PHE A C 1
ATOM 1363 O O . PHE A 1 181 ? -24.046 -14.052 13.264 1.00 89.50 181 PHE A O 1
ATOM 1370 N N . ASP A 1 182 ? -24.196 -11.853 12.789 1.00 84.94 182 ASP A N 1
ATOM 1371 C CA . ASP A 1 182 ? -25.617 -11.871 12.424 1.00 84.94 182 ASP A CA 1
ATOM 1372 C C . ASP A 1 182 ? -25.847 -12.672 11.135 1.00 84.94 182 ASP A C 1
ATOM 1374 O O . ASP A 1 182 ? -26.699 -13.558 11.123 1.00 84.94 182 ASP A O 1
ATOM 1378 N N . ASP A 1 183 ? -25.040 -12.447 10.092 1.00 83.06 183 ASP A N 1
ATOM 1379 C CA . ASP A 1 183 ? -25.153 -13.138 8.794 1.00 83.06 183 ASP A CA 1
ATOM 1380 C C . ASP A 1 183 ? -24.980 -14.661 8.918 1.00 83.06 183 ASP A C 1
ATOM 1382 O O . ASP A 1 183 ? -25.498 -15.437 8.115 1.00 83.06 183 ASP A O 1
ATOM 1386 N N . LYS A 1 184 ? -24.258 -15.109 9.951 1.00 84.25 184 LYS A N 1
ATOM 1387 C CA . LYS A 1 184 ? -24.021 -16.529 10.245 1.00 84.25 184 LYS A CA 1
ATOM 1388 C C . LYS A 1 184 ? -24.984 -17.116 11.286 1.00 84.25 184 LYS A C 1
ATOM 1390 O O . LYS A 1 184 ? -24.793 -18.260 11.706 1.00 84.25 184 LYS A O 1
ATOM 1395 N N . ASP A 1 185 ? -25.985 -16.351 11.715 1.00 82.25 185 ASP A N 1
ATOM 1396 C CA . ASP A 1 185 ? -26.979 -16.717 12.729 1.00 82.25 185 ASP A CA 1
ATOM 1397 C C . ASP A 1 185 ? -26.370 -17.192 14.068 1.00 82.25 185 ASP A C 1
ATOM 1399 O O . ASP A 1 185 ? -26.817 -18.152 14.702 1.00 82.25 185 ASP A O 1
ATOM 1403 N N . TYR A 1 186 ? -25.300 -16.532 14.525 1.00 85.19 186 TYR A N 1
ATOM 1404 C CA . TYR A 1 186 ? -24.616 -16.912 15.771 1.00 85.19 186 TYR A CA 1
ATOM 1405 C C . TYR A 1 186 ? -25.450 -16.617 17.024 1.00 85.19 186 TYR A C 1
ATOM 1407 O O . TYR A 1 186 ? -25.259 -17.269 18.055 1.00 85.19 186 TYR A O 1
ATOM 1415 N N . ALA A 1 187 ? -26.397 -15.676 16.944 1.00 78.19 187 ALA A N 1
ATOM 1416 C CA . ALA A 1 187 ? -27.285 -15.329 18.052 1.00 78.19 187 ALA A CA 1
ATOM 1417 C C . ALA A 1 187 ? -28.099 -16.532 18.555 1.00 78.19 187 ALA A C 1
ATOM 1419 O O . ALA A 1 187 ? -28.331 -16.643 19.760 1.00 78.19 187 ALA A O 1
ATOM 1420 N N . ASN A 1 188 ? -28.480 -17.450 17.662 1.00 79.88 188 ASN A N 1
ATOM 1421 C CA . ASN A 1 188 ? -29.244 -18.650 18.005 1.00 79.88 188 ASN A CA 1
ATOM 1422 C C . ASN A 1 188 ? -28.359 -19.835 18.425 1.00 79.88 188 ASN A C 1
ATOM 1424 O O . ASN A 1 188 ? -28.827 -20.742 19.105 1.00 79.88 188 ASN A O 1
ATOM 1428 N N . ARG A 1 189 ? -27.073 -19.827 18.052 1.00 82.19 189 ARG A N 1
ATOM 1429 C CA . ARG A 1 189 ? -26.155 -20.973 18.212 1.00 82.19 189 ARG A CA 1
ATOM 1430 C C . ARG A 1 189 ? -25.312 -20.936 19.484 1.00 82.19 189 ARG A C 1
ATOM 1432 O O . ARG A 1 189 ? -24.767 -21.961 19.882 1.00 82.19 189 ARG A O 1
ATOM 1439 N N . HIS A 1 190 ? -25.174 -19.768 20.107 1.00 86.25 190 HIS A N 1
ATOM 1440 C CA . HIS A 1 190 ? -24.271 -19.572 21.241 1.00 86.25 190 HIS A CA 1
ATOM 1441 C C . HIS A 1 190 ? -24.943 -18.839 22.397 1.00 86.25 190 HIS A C 1
ATOM 1443 O O . HIS A 1 190 ? -25.752 -17.938 22.187 1.00 86.25 190 HIS A O 1
ATOM 1449 N N . GLU A 1 191 ? -24.577 -19.192 23.627 1.00 88.56 191 GLU A N 1
ATOM 1450 C CA . GLU A 1 191 ? -24.933 -18.441 24.836 1.00 88.56 191 GLU A CA 1
ATOM 1451 C C . GLU A 1 191 ? -24.304 -17.039 24.837 1.00 88.56 191 GLU A C 1
ATOM 1453 O O . GLU A 1 191 ? -23.319 -16.789 24.142 1.00 88.56 191 GLU A O 1
ATOM 1458 N N . ALA A 1 192 ? -24.888 -16.109 25.600 1.00 85.06 192 ALA A N 1
ATOM 1459 C CA . ALA A 1 192 ? -24.532 -14.689 25.547 1.00 85.06 192 ALA A CA 1
ATOM 1460 C C . ALA A 1 192 ? -23.061 -14.409 25.904 1.00 85.06 192 ALA A C 1
ATOM 1462 O O . ALA A 1 192 ? -22.413 -13.632 25.204 1.00 85.06 192 ALA A O 1
ATOM 1463 N N . GLU A 1 193 ? -22.527 -15.066 26.937 1.00 89.94 193 GLU A N 1
ATOM 1464 C CA . GLU A 1 193 ? -21.130 -14.920 27.371 1.00 89.94 193 GLU A CA 1
ATOM 1465 C C . GLU A 1 193 ? -20.155 -15.453 26.323 1.00 89.94 193 GLU A C 1
ATOM 1467 O O . GLU A 1 193 ? -19.294 -14.722 25.844 1.00 89.94 193 GLU A O 1
ATOM 1472 N N . ARG A 1 194 ? -20.366 -16.689 25.860 1.00 91.75 194 ARG A N 1
ATOM 1473 C CA . ARG A 1 194 ? -19.518 -17.298 24.828 1.00 91.75 194 ARG A CA 1
ATOM 1474 C C . ARG A 1 194 ? -19.556 -16.519 23.513 1.00 91.75 194 ARG A C 1
ATOM 1476 O O . ARG A 1 194 ? -18.543 -16.402 22.831 1.00 91.75 194 ARG A O 1
ATOM 1483 N N . LEU A 1 195 ? -20.719 -15.981 23.144 1.00 91.44 195 LEU A N 1
ATOM 1484 C CA . LEU A 1 195 ? -20.860 -15.124 21.970 1.00 91.44 195 LEU A CA 1
ATOM 1485 C C . LEU A 1 195 ? -20.111 -13.796 22.148 1.00 91.44 195 LEU A C 1
ATOM 1487 O O . LEU A 1 195 ? -19.472 -13.333 21.206 1.00 91.44 195 LEU A O 1
ATOM 1491 N N . ALA A 1 196 ? -20.168 -13.200 23.341 1.00 91.75 196 ALA A N 1
ATOM 1492 C CA . ALA A 1 196 ? -19.416 -11.995 23.667 1.00 91.75 196 ALA A CA 1
ATOM 1493 C C . ALA A 1 196 ? -17.901 -12.230 23.576 1.00 91.75 196 ALA A C 1
ATOM 1495 O O . ALA A 1 196 ? -17.222 -11.426 22.944 1.00 91.75 196 ALA A O 1
ATOM 1496 N N . ASP A 1 197 ? -17.391 -13.346 24.097 1.00 93.62 197 ASP A N 1
ATOM 1497 C CA . ASP A 1 197 ? -15.966 -13.689 24.007 1.00 93.62 197 ASP A CA 1
ATOM 1498 C C . ASP A 1 197 ? -15.508 -13.872 22.553 1.00 93.62 197 ASP A C 1
ATOM 1500 O O . ASP A 1 197 ? -14.465 -13.353 22.157 1.00 93.62 197 ASP A O 1
ATOM 1504 N N . LEU A 1 198 ? -16.306 -14.555 21.723 1.00 93.88 198 LEU A N 1
ATOM 1505 C CA . LEU A 1 198 ? -15.999 -14.730 20.298 1.00 93.88 198 LEU A CA 1
ATOM 1506 C C . LEU A 1 198 ? -15.980 -13.394 19.543 1.00 93.88 198 LEU A C 1
ATOM 1508 O O . LEU A 1 198 ? -15.101 -13.162 18.712 1.00 93.88 198 LEU A O 1
ATOM 1512 N N . VAL A 1 199 ? -16.934 -12.503 19.835 1.00 92.62 199 VAL A N 1
ATOM 1513 C CA . VAL A 1 199 ? -16.964 -11.156 19.248 1.00 92.62 199 VAL A CA 1
ATOM 1514 C C . VAL A 1 199 ? -15.767 -10.334 19.726 1.00 92.62 199 VAL A C 1
ATOM 1516 O O . VAL A 1 199 ? -15.151 -9.642 18.920 1.00 92.62 199 VAL A O 1
ATOM 1519 N N . GLU A 1 200 ? -15.407 -10.407 21.009 1.00 94.62 200 GLU A N 1
ATOM 1520 C CA . GLU A 1 200 ? -14.237 -9.721 21.564 1.00 94.62 200 GLU A CA 1
ATOM 1521 C C . GLU A 1 200 ? -12.941 -10.185 20.886 1.00 94.62 200 GLU A C 1
ATOM 1523 O O . GLU A 1 200 ? -12.183 -9.350 20.387 1.00 94.62 200 GLU A O 1
ATOM 1528 N N . GLN A 1 201 ? -12.731 -11.498 20.770 1.00 93.00 201 GLN A N 1
ATOM 1529 C CA . GLN A 1 201 ? -11.571 -12.080 20.091 1.00 93.00 201 GLN A CA 1
ATOM 1530 C C . GLN A 1 201 ? -11.484 -11.653 18.624 1.00 93.00 201 GLN A C 1
ATOM 1532 O O . GLN A 1 201 ? -10.419 -11.236 18.169 1.00 93.00 201 GLN A O 1
ATOM 1537 N N . GLU A 1 202 ? -12.592 -11.698 17.885 1.00 91.25 202 GLU A N 1
ATOM 1538 C CA . GLU A 1 202 ? -12.595 -11.320 16.471 1.00 91.25 202 GLU A CA 1
ATOM 1539 C C . GLU A 1 202 ? -12.353 -9.814 16.275 1.00 91.25 202 GLU A C 1
ATOM 1541 O O . GLU A 1 202 ? -11.641 -9.410 15.353 1.00 91.25 202 GLU A O 1
ATOM 1546 N N . VAL A 1 203 ? -12.888 -8.966 17.160 1.00 90.94 203 VAL A N 1
ATOM 1547 C CA . VAL A 1 203 ? -12.620 -7.519 17.140 1.00 90.94 203 VAL A CA 1
ATOM 1548 C C . VAL A 1 203 ? -11.145 -7.238 17.402 1.00 90.94 203 VAL A C 1
ATOM 1550 O O . VAL A 1 203 ? -10.553 -6.438 16.676 1.00 90.94 203 VAL A O 1
ATOM 1553 N N . LEU A 1 204 ? -10.545 -7.895 18.398 1.00 91.56 204 LEU A N 1
ATOM 1554 C CA . LEU A 1 204 ? -9.119 -7.765 18.703 1.00 91.56 204 LEU A CA 1
ATOM 1555 C C . LEU A 1 204 ? -8.251 -8.266 17.544 1.00 91.56 204 LEU A C 1
ATOM 1557 O O . LEU A 1 204 ? -7.320 -7.573 17.138 1.00 91.56 204 LEU A O 1
ATOM 1561 N N . ARG A 1 205 ? -8.601 -9.410 16.945 1.00 88.81 205 ARG A N 1
ATOM 1562 C CA . ARG A 1 205 ? -7.914 -9.960 15.769 1.00 88.81 205 ARG A CA 1
ATOM 1563 C C . ARG A 1 205 ? -7.934 -8.971 14.602 1.00 88.81 205 ARG A C 1
ATOM 1565 O O . ARG A 1 205 ? -6.884 -8.605 14.085 1.00 88.81 205 ARG A O 1
ATOM 1572 N N . ARG A 1 206 ? -9.112 -8.462 14.221 1.00 86.88 206 ARG A N 1
ATOM 1573 C CA . ARG A 1 206 ? -9.245 -7.477 13.129 1.00 86.88 206 ARG A CA 1
ATOM 1574 C C . ARG A 1 206 ? -8.566 -6.151 13.448 1.00 86.88 206 ARG A C 1
ATOM 1576 O O . ARG A 1 206 ? -8.012 -5.514 12.548 1.00 86.88 206 ARG A O 1
ATOM 1583 N N . TRP A 1 207 ? -8.598 -5.722 14.709 1.00 87.94 207 TRP A N 1
ATOM 1584 C CA . TRP A 1 207 ? -7.869 -4.543 15.163 1.00 87.94 207 TRP A CA 1
ATOM 1585 C C . TRP A 1 207 ? -6.368 -4.711 14.938 1.00 87.94 207 TRP A C 1
ATOM 1587 O O . TRP A 1 207 ? -5.769 -3.852 14.287 1.00 87.94 207 TRP A O 1
ATOM 1597 N N . ASN A 1 208 ? -5.790 -5.823 15.392 1.00 86.81 208 ASN A N 1
ATOM 1598 C CA . ASN A 1 208 ? -4.373 -6.131 15.213 1.00 86.81 208 ASN A CA 1
ATOM 1599 C C . ASN A 1 208 ? -4.010 -6.218 13.728 1.00 86.81 208 ASN A C 1
ATOM 1601 O O . ASN A 1 208 ? -3.144 -5.466 13.289 1.00 86.81 208 ASN A O 1
ATOM 1605 N N . ASN A 1 209 ? -4.767 -6.968 12.920 1.00 83.81 209 ASN A N 1
ATOM 1606 C CA . ASN A 1 209 ? -4.535 -7.062 11.472 1.00 83.81 209 ASN A CA 1
ATOM 1607 C C . ASN A 1 209 ? -4.569 -5.682 10.781 1.00 83.81 209 ASN A C 1
ATOM 1609 O O . ASN A 1 209 ? -3.779 -5.382 9.886 1.00 83.81 209 ASN A O 1
ATOM 1613 N N . THR A 1 210 ? -5.463 -4.785 11.211 1.00 82.12 210 THR A N 1
ATOM 1614 C CA . THR A 1 210 ? -5.523 -3.412 10.676 1.00 82.12 210 THR A CA 1
ATOM 1615 C C . THR A 1 210 ? -4.294 -2.582 11.071 1.00 82.12 210 THR A C 1
ATOM 1617 O O . THR A 1 210 ? -3.877 -1.684 10.335 1.00 82.12 210 THR A O 1
ATOM 1620 N N . HIS A 1 211 ? -3.713 -2.849 12.242 1.00 82.69 211 HIS A N 1
ATOM 1621 C CA . HIS A 1 211 ? -2.497 -2.188 12.717 1.00 82.69 211 HIS A CA 1
ATOM 1622 C C . HIS A 1 211 ? -1.228 -2.823 12.161 1.00 82.69 211 HIS A C 1
ATOM 1624 O O . HIS A 1 211 ? -0.217 -2.133 12.096 1.00 82.69 211 HIS A O 1
ATOM 1630 N N . GLU A 1 212 ? -1.277 -4.068 11.711 1.00 86.31 212 GLU A N 1
ATOM 1631 C CA . GLU A 1 212 ? -0.177 -4.762 11.043 1.00 86.31 212 GLU A CA 1
ATOM 1632 C C . GLU A 1 212 ? -0.152 -4.508 9.538 1.00 86.31 212 GLU A C 1
ATOM 1634 O O . GLU A 1 212 ? 0.826 -4.842 8.881 1.00 86.31 212 GLU A O 1
ATOM 1639 N N . THR A 1 213 ? -1.171 -3.849 8.984 1.00 84.94 213 THR A N 1
ATOM 1640 C CA . THR A 1 213 ? -1.248 -3.538 7.555 1.00 84.94 213 THR A CA 1
ATOM 1641 C C . THR A 1 213 ? -0.952 -2.071 7.236 1.00 84.94 213 THR A C 1
ATOM 1643 O O . THR A 1 213 ? -1.129 -1.144 8.038 1.00 84.94 213 THR A O 1
ATOM 1646 N N . ILE A 1 214 ? -0.466 -1.842 6.019 1.00 85.50 214 ILE A N 1
ATOM 1647 C CA . ILE A 1 214 ? -0.116 -0.534 5.472 1.00 85.50 214 ILE A CA 1
ATOM 1648 C C . ILE A 1 214 ? -0.580 -0.431 4.014 1.00 85.50 214 ILE A C 1
ATOM 1650 O O . ILE A 1 214 ? -0.399 -1.344 3.218 1.00 85.50 214 ILE A O 1
ATOM 1654 N N . SER A 1 215 ? -1.195 0.694 3.648 1.00 83.31 215 SER A N 1
ATOM 1655 C CA . SER A 1 215 ? -1.662 0.941 2.276 1.00 83.31 215 SER A CA 1
ATOM 1656 C C . SER A 1 215 ? -0.496 1.140 1.306 1.00 83.31 215 SER A C 1
ATOM 1658 O O . SER A 1 215 ? 0.503 1.748 1.702 1.00 83.31 215 SER A O 1
ATOM 1660 N N . LEU A 1 216 ? -0.683 0.796 0.028 1.00 84.19 216 LEU A N 1
ATOM 1661 C CA . LEU A 1 216 ? 0.286 0.987 -1.060 1.00 84.19 216 LEU A CA 1
ATOM 1662 C C . LEU A 1 216 ? 0.970 2.358 -1.055 1.00 84.19 216 LEU A C 1
ATOM 1664 O O . LEU A 1 216 ? 2.194 2.435 -1.049 1.00 84.19 216 LEU A O 1
ATOM 1668 N N . ASP A 1 217 ? 0.198 3.444 -0.994 1.00 82.31 217 ASP A N 1
ATOM 1669 C CA . ASP A 1 217 ? 0.748 4.806 -1.009 1.00 82.31 217 ASP A CA 1
ATOM 1670 C C . ASP A 1 217 ? 1.681 5.069 0.174 1.00 82.31 217 ASP A C 1
ATOM 1672 O O . ASP A 1 217 ? 2.695 5.757 0.055 1.00 82.31 217 ASP A O 1
ATOM 1676 N N . ARG A 1 218 ? 1.332 4.526 1.341 1.00 85.56 218 ARG A N 1
ATOM 1677 C CA . ARG A 1 218 ? 2.111 4.709 2.561 1.00 85.56 218 ARG A CA 1
ATOM 1678 C C . ARG A 1 218 ? 3.356 3.825 2.543 1.00 85.56 218 ARG A C 1
ATOM 1680 O O . ARG A 1 218 ? 4.417 4.335 2.878 1.00 85.56 218 ARG A O 1
ATOM 1687 N N . ALA A 1 219 ? 3.254 2.579 2.077 1.00 87.56 219 ALA A N 1
ATOM 1688 C CA . ALA A 1 219 ? 4.405 1.703 1.851 1.00 87.56 219 ALA A CA 1
ATOM 1689 C C . ALA A 1 219 ? 5.392 2.329 0.849 1.00 87.56 219 ALA A C 1
ATOM 1691 O O . ALA A 1 219 ? 6.577 2.471 1.142 1.00 87.56 219 ALA A O 1
ATOM 1692 N N . ALA A 1 220 ? 4.892 2.834 -0.283 1.00 85.12 220 ALA A N 1
ATOM 1693 C CA . ALA A 1 220 ? 5.700 3.508 -1.295 1.00 85.12 220 ALA A CA 1
ATOM 1694 C C . ALA A 1 220 ? 6.412 4.764 -0.756 1.00 85.12 220 ALA A C 1
ATOM 1696 O O . ALA A 1 220 ? 7.539 5.038 -1.163 1.00 85.12 220 ALA A O 1
ATOM 1697 N N . ARG A 1 221 ? 5.790 5.513 0.169 1.00 84.44 221 ARG A N 1
ATOM 1698 C CA . ARG A 1 221 ? 6.402 6.665 0.870 1.00 84.44 221 ARG A CA 1
ATOM 1699 C C . ARG A 1 221 ? 7.383 6.276 1.983 1.00 84.44 221 ARG A C 1
ATOM 1701 O O . ARG A 1 221 ? 8.216 7.094 2.388 1.00 84.44 221 ARG A O 1
ATOM 1708 N N . SER A 1 222 ? 7.253 5.075 2.535 1.00 87.25 222 SER A N 1
ATOM 1709 C CA . SER A 1 222 ? 8.245 4.532 3.464 1.00 87.25 222 SER A CA 1
ATOM 1710 C C . SER A 1 222 ? 9.497 4.117 2.701 1.00 87.25 222 SER A C 1
ATOM 1712 O O . SER A 1 222 ? 10.592 4.478 3.102 1.00 87.25 222 SER A O 1
ATOM 1714 N N . LEU A 1 223 ? 9.327 3.465 1.550 1.00 86.50 223 LEU A N 1
ATOM 1715 C CA . LEU A 1 223 ? 10.422 3.003 0.694 1.00 86.50 223 LEU A CA 1
ATOM 1716 C C . LEU A 1 223 ? 11.030 4.123 -0.168 1.00 86.50 223 LEU A C 1
ATOM 1718 O O . LEU A 1 223 ? 12.132 3.992 -0.708 1.00 86.50 223 LEU A O 1
ATOM 1722 N N . ASN A 1 224 ? 10.308 5.235 -0.335 1.00 81.00 224 ASN A N 1
ATOM 1723 C CA . ASN A 1 224 ? 10.710 6.332 -1.204 1.00 81.00 224 ASN A CA 1
ATOM 1724 C C . ASN A 1 224 ? 10.250 7.720 -0.744 1.00 81.00 224 ASN A C 1
ATOM 1726 O O . ASN A 1 224 ? 9.288 7.858 -0.000 1.00 81.00 224 ASN A O 1
ATOM 1730 N N . HIS A 1 225 ? 10.901 8.783 -1.221 1.00 68.88 225 HIS A N 1
ATOM 1731 C CA . HIS A 1 225 ? 10.535 10.147 -0.835 1.00 68.88 225 HIS A CA 1
ATOM 1732 C C . HIS A 1 225 ? 9.145 10.541 -1.390 1.00 68.88 225 HIS A C 1
ATOM 1734 O O . HIS A 1 225 ? 8.871 10.290 -2.566 1.00 68.88 225 HIS A O 1
ATOM 1740 N N . PRO A 1 226 ? 8.277 11.214 -0.603 1.00 55.59 226 PRO A N 1
ATOM 1741 C CA . PRO A 1 226 ? 6.894 11.539 -0.986 1.00 55.59 226 PRO A CA 1
ATOM 1742 C C . PRO A 1 226 ? 6.743 12.460 -2.205 1.00 55.59 226 PRO A C 1
ATOM 1744 O O . PRO A 1 226 ? 5.685 12.476 -2.821 1.00 55.59 226 PRO A O 1
ATOM 1747 N N . THR A 1 227 ? 7.782 13.215 -2.561 1.00 55.75 227 THR A N 1
ATOM 1748 C CA . THR A 1 227 ? 7.803 14.083 -3.756 1.00 55.75 227 THR A CA 1
ATOM 1749 C C . THR A 1 227 ? 8.413 13.417 -4.987 1.00 55.75 227 THR A C 1
ATOM 1751 O O . THR A 1 227 ? 8.633 14.072 -6.004 1.00 55.75 227 THR A O 1
ATOM 1754 N N . SER A 1 228 ? 8.757 12.134 -4.895 1.00 56.81 228 SER A N 1
ATOM 1755 C CA . SER A 1 228 ? 9.371 11.442 -6.014 1.00 56.81 228 SER A CA 1
ATOM 1756 C C . SER A 1 228 ? 8.344 11.118 -7.101 1.00 56.81 228 SER A C 1
ATOM 1758 O O . SER A 1 228 ? 7.189 10.826 -6.808 1.00 56.81 228 SER A O 1
ATOM 1760 N N . THR A 1 229 ? 8.777 11.094 -8.363 1.00 57.72 229 THR A N 1
ATOM 1761 C CA . THR A 1 229 ? 7.975 10.750 -9.560 1.00 57.72 229 THR A CA 1
ATOM 1762 C C . THR A 1 229 ? 7.533 9.279 -9.608 1.00 57.72 229 THR A C 1
ATOM 1764 O O . THR A 1 229 ? 7.051 8.778 -10.623 1.00 57.72 229 THR A O 1
ATOM 1767 N N . HIS A 1 230 ? 7.717 8.562 -8.507 1.00 61.47 230 HIS A N 1
ATOM 1768 C CA . HIS A 1 230 ? 7.510 7.140 -8.375 1.00 61.47 230 HIS A CA 1
ATOM 1769 C C . HIS A 1 230 ? 6.040 6.787 -8.261 1.00 61.47 230 HIS A C 1
ATOM 1771 O O . HIS A 1 230 ? 5.359 7.194 -7.320 1.00 61.47 230 HIS A O 1
ATOM 1777 N N . ARG A 1 231 ? 5.568 5.950 -9.187 1.00 68.94 231 ARG A N 1
ATOM 1778 C CA . ARG A 1 231 ? 4.238 5.366 -9.066 1.00 68.94 231 ARG A CA 1
ATOM 1779 C C . ARG A 1 231 ? 4.243 4.365 -7.908 1.00 68.94 231 ARG A C 1
ATOM 1781 O O . ARG A 1 231 ? 5.180 3.564 -7.818 1.00 68.94 231 ARG A O 1
ATOM 1788 N N . PRO A 1 232 ? 3.228 4.393 -7.029 1.00 73.38 232 PRO A N 1
ATOM 1789 C CA . PRO A 1 232 ? 3.102 3.418 -5.953 1.00 73.38 232 PRO A CA 1
ATOM 1790 C C . PRO A 1 232 ? 3.050 1.970 -6.470 1.00 73.38 232 PRO A C 1
ATOM 1792 O O . PRO A 1 232 ? 3.583 1.077 -5.827 1.00 73.38 232 PRO A O 1
ATOM 1795 N N . THR A 1 233 ? 2.510 1.747 -7.671 1.00 75.88 233 THR A N 1
ATOM 1796 C CA . THR A 1 233 ? 2.369 0.424 -8.309 1.00 75.88 233 THR A CA 1
ATOM 1797 C C . THR A 1 233 ? 3.681 -0.302 -8.589 1.00 75.88 233 THR A C 1
ATOM 1799 O O . THR A 1 233 ? 3.679 -1.523 -8.669 1.00 75.88 233 THR A O 1
ATOM 1802 N N . ASP A 1 234 ? 4.803 0.413 -8.707 1.00 76.00 234 ASP A N 1
ATOM 1803 C CA . ASP A 1 234 ? 6.102 -0.194 -9.041 1.00 76.00 234 ASP A CA 1
ATOM 1804 C C . ASP A 1 234 ? 6.645 -1.093 -7.914 1.00 76.00 234 ASP A C 1
ATOM 1806 O O . ASP A 1 234 ? 7.630 -1.799 -8.102 1.00 76.00 234 ASP A O 1
ATOM 1810 N N . TRP A 1 235 ? 6.010 -1.053 -6.742 1.00 81.81 235 TRP A N 1
ATOM 1811 C CA . TRP A 1 235 ? 6.330 -1.883 -5.585 1.00 81.81 235 TRP A CA 1
ATOM 1812 C C . TRP A 1 235 ? 5.479 -3.155 -5.494 1.00 81.81 235 TRP A C 1
ATOM 1814 O O . TRP A 1 235 ? 5.777 -4.010 -4.674 1.00 81.81 235 TRP A O 1
ATOM 1824 N N . MET A 1 236 ? 4.433 -3.290 -6.317 1.00 79.44 236 MET A N 1
ATOM 1825 C CA . MET A 1 236 ? 3.463 -4.395 -6.265 1.00 79.44 236 MET A CA 1
ATOM 1826 C C . MET A 1 236 ? 3.923 -5.644 -7.022 1.00 79.44 236 MET A C 1
ATOM 1828 O O . MET A 1 236 ? 3.167 -6.230 -7.798 1.00 79.44 236 MET A O 1
ATOM 1832 N N . ILE A 1 237 ? 5.184 -6.003 -6.872 1.00 79.94 237 ILE A N 1
ATOM 1833 C CA . ILE A 1 237 ? 5.791 -7.094 -7.622 1.00 79.94 237 ILE A CA 1
ATOM 1834 C C . ILE A 1 237 ? 6.189 -8.139 -6.599 1.00 79.94 237 ILE A C 1
ATOM 1836 O O . ILE A 1 237 ? 6.730 -7.779 -5.556 1.00 79.94 237 ILE A O 1
ATOM 1840 N N . GLU A 1 238 ? 5.897 -9.403 -6.892 1.00 78.00 238 GLU A N 1
ATOM 1841 C CA . GLU A 1 238 ? 6.004 -10.513 -5.944 1.00 78.00 238 GLU A CA 1
ATOM 1842 C C . GLU A 1 238 ? 7.382 -10.602 -5.273 1.00 78.00 238 GLU A C 1
ATOM 1844 O O . GLU A 1 238 ? 7.462 -10.886 -4.083 1.00 78.00 238 GLU A O 1
ATOM 1849 N N . GLU A 1 239 ? 8.469 -10.255 -5.974 1.00 81.00 239 GLU A N 1
ATOM 1850 C CA . GLU A 1 239 ? 9.816 -10.291 -5.385 1.00 81.00 239 GLU A CA 1
ATOM 1851 C C . GLU A 1 239 ? 10.149 -9.086 -4.478 1.00 81.00 239 GLU A C 1
ATOM 1853 O O . GLU A 1 239 ? 11.223 -9.052 -3.865 1.00 81.00 239 GLU A O 1
ATOM 1858 N N . LEU A 1 240 ? 9.272 -8.077 -4.420 1.00 84.25 240 LEU A N 1
ATOM 1859 C CA . LEU A 1 240 ? 9.403 -6.881 -3.583 1.00 84.25 240 LEU A CA 1
ATOM 1860 C C . LEU A 1 240 ? 8.348 -6.849 -2.478 1.00 84.25 240 LEU A C 1
ATOM 1862 O O . LEU A 1 240 ? 8.712 -6.863 -1.307 1.00 84.25 240 LEU A O 1
ATOM 1866 N N . LEU A 1 241 ? 7.067 -6.770 -2.842 1.00 87.81 241 LEU A N 1
ATOM 1867 C CA . LEU A 1 241 ? 5.950 -6.769 -1.903 1.00 87.81 241 LEU A CA 1
ATOM 1868 C C . LEU A 1 241 ? 4.751 -7.503 -2.502 1.00 87.81 241 LEU A C 1
ATOM 1870 O O . LEU A 1 241 ? 4.280 -7.176 -3.596 1.00 87.81 241 LEU A O 1
ATOM 1874 N N . VAL A 1 242 ? 4.197 -8.425 -1.719 1.00 87.50 242 VAL A N 1
ATOM 1875 C CA . VAL A 1 242 ? 2.967 -9.143 -2.050 1.00 87.50 242 VAL A CA 1
ATOM 1876 C C . VAL A 1 242 ? 1.799 -8.462 -1.337 1.00 87.50 242 VAL A C 1
ATOM 1878 O O . VAL A 1 242 ? 1.856 -8.261 -0.122 1.00 87.50 242 VAL A O 1
ATOM 1881 N N . PRO A 1 243 ? 0.749 -8.038 -2.058 1.00 85.38 243 PRO A N 1
ATOM 1882 C CA . PRO A 1 243 ? -0.411 -7.456 -1.413 1.00 85.38 243 PRO A CA 1
ATOM 1883 C C . PRO A 1 243 ? -1.164 -8.523 -0.621 1.00 85.38 243 PRO A C 1
ATOM 1885 O O . PRO A 1 243 ? -1.361 -9.633 -1.108 1.00 85.38 243 PRO A O 1
ATOM 1888 N N . VAL A 1 244 ? -1.630 -8.161 0.568 1.00 82.31 244 VAL A N 1
ATOM 1889 C CA . VAL A 1 244 ? -2.422 -9.067 1.396 1.00 82.31 244 VAL A CA 1
ATOM 1890 C C . VAL A 1 244 ? -3.844 -9.151 0.868 1.00 82.31 244 VAL A C 1
ATOM 1892 O O . VAL A 1 244 ? -4.414 -8.136 0.442 1.00 82.31 244 VAL A O 1
ATOM 1895 N N . ASP A 1 245 ? -4.416 -10.349 0.932 1.00 75.12 245 ASP A N 1
ATOM 1896 C CA . ASP A 1 245 ? -5.836 -10.535 0.698 1.00 75.12 245 ASP A CA 1
ATOM 1897 C C . ASP A 1 245 ? -6.639 -9.957 1.874 1.00 75.12 245 ASP A C 1
ATOM 1899 O O . ASP A 1 245 ? -6.470 -10.313 3.044 1.00 75.12 245 ASP A O 1
ATOM 1903 N N . VAL A 1 246 ? -7.473 -8.973 1.558 1.00 69.56 246 VAL A N 1
ATOM 1904 C CA . VAL A 1 246 ? -8.221 -8.197 2.551 1.00 69.56 246 VAL A CA 1
ATOM 1905 C C . VAL A 1 246 ? -9.397 -9.011 3.099 1.00 69.56 246 VAL A C 1
ATOM 1907 O O . VAL A 1 246 ? -9.745 -8.843 4.278 1.00 69.56 246 VAL A O 1
ATOM 1910 N N . GLU A 1 247 ? -9.915 -9.934 2.278 1.00 66.38 247 GLU A N 1
ATOM 1911 C CA . GLU A 1 247 ? -10.997 -10.855 2.628 1.00 66.38 247 GLU A CA 1
ATOM 1912 C C . GLU A 1 247 ? -10.493 -11.897 3.631 1.00 66.38 247 GLU A C 1
ATOM 1914 O O . GLU A 1 247 ? -11.107 -12.120 4.678 1.00 66.38 247 GLU A O 1
ATOM 1919 N N . GLU A 1 248 ? -9.304 -12.456 3.384 1.00 63.00 248 GLU A N 1
ATOM 1920 C CA . GLU A 1 248 ? -8.663 -13.447 4.258 1.00 63.00 248 GLU A CA 1
ATOM 1921 C C . GLU A 1 248 ? -8.359 -12.875 5.656 1.00 63.00 248 GLU A C 1
ATOM 1923 O O . GLU A 1 248 ? -8.541 -13.535 6.684 1.00 63.00 248 GLU A O 1
ATOM 1928 N N . LEU A 1 249 ? -7.982 -11.594 5.733 1.00 61.22 249 LEU A N 1
ATOM 1929 C CA . LEU A 1 249 ? -7.762 -10.921 7.012 1.00 61.22 249 LEU A CA 1
ATOM 1930 C C . LEU A 1 249 ? -9.054 -10.426 7.691 1.00 61.22 249 LEU A C 1
ATOM 1932 O O . LEU A 1 249 ? -9.005 -10.028 8.863 1.00 61.22 249 LEU A O 1
ATOM 1936 N N . GLY A 1 250 ? -10.209 -10.478 7.017 1.00 58.69 250 GLY A N 1
ATOM 1937 C CA . GLY A 1 250 ? -11.505 -10.024 7.529 1.00 58.69 250 GLY A CA 1
ATOM 1938 C C . GLY A 1 250 ? -11.586 -8.508 7.732 1.00 58.69 250 GLY A C 1
ATOM 1939 O O . GLY A 1 250 ? -12.207 -8.044 8.691 1.00 58.69 250 GLY A O 1
ATOM 1940 N N . ILE A 1 251 ? -10.926 -7.717 6.881 1.00 61.78 251 ILE A N 1
ATOM 1941 C CA . ILE A 1 251 ? -10.816 -6.254 7.045 1.00 61.78 251 ILE A CA 1
ATOM 1942 C C . ILE A 1 251 ? -11.619 -5.476 5.984 1.00 61.78 251 ILE A C 1
ATOM 1944 O O . ILE A 1 251 ? -11.523 -4.245 5.917 1.00 61.78 251 ILE A O 1
ATOM 1948 N N . ASP A 1 252 ? -12.436 -6.170 5.188 1.00 56.25 252 ASP A N 1
ATOM 1949 C CA . ASP A 1 252 ? -13.122 -5.633 4.004 1.00 56.25 252 ASP A CA 1
ATOM 1950 C C . ASP A 1 252 ? -13.846 -4.308 4.262 1.00 56.25 252 ASP A C 1
ATOM 1952 O O . ASP A 1 252 ? -13.543 -3.294 3.636 1.00 56.25 252 ASP A O 1
ATOM 1956 N N . ASP A 1 253 ? -14.701 -4.231 5.280 1.00 51.09 253 ASP A N 1
ATOM 1957 C CA . ASP A 1 253 ? -15.483 -3.013 5.548 1.00 51.09 253 ASP A CA 1
ATOM 1958 C C . ASP A 1 253 ? -14.657 -1.832 6.102 1.00 51.09 253 ASP A C 1
ATOM 1960 O O . ASP A 1 253 ? -15.104 -0.679 6.109 1.00 51.09 253 ASP A O 1
ATOM 1964 N N . VAL A 1 254 ? -13.445 -2.087 6.602 1.00 53.28 254 VAL A N 1
ATOM 1965 C CA . VAL A 1 254 ? -12.670 -1.123 7.399 1.00 53.28 254 VAL A CA 1
ATOM 1966 C C . VAL A 1 254 ? -11.516 -0.514 6.600 1.00 53.28 254 VAL A C 1
ATOM 1968 O O . VAL A 1 254 ? -11.259 0.691 6.725 1.00 53.28 254 VAL A O 1
ATOM 1971 N N . LEU A 1 255 ? -10.856 -1.303 5.745 1.00 50.19 255 LEU A N 1
ATOM 1972 C CA . LEU A 1 255 ? -9.758 -0.846 4.885 1.00 50.19 255 LEU A CA 1
ATOM 1973 C C . LEU A 1 255 ? -10.224 -0.325 3.521 1.00 50.19 255 LEU A C 1
ATOM 1975 O O . LEU A 1 255 ? -9.554 0.550 2.972 1.00 50.19 255 LEU A O 1
ATOM 1979 N N . VAL A 1 256 ? -11.393 -0.735 3.014 1.00 48.66 256 VAL A N 1
ATOM 1980 C CA . VAL A 1 256 ? -11.953 -0.205 1.751 1.00 48.66 256 VAL A CA 1
ATOM 1981 C C . VAL A 1 256 ? -12.199 1.312 1.822 1.00 48.66 256 VAL A C 1
ATOM 1983 O O . VAL A 1 256 ? -12.031 2.029 0.833 1.00 48.66 256 VAL A O 1
ATOM 1986 N N . ALA A 1 257 ? -12.469 1.852 3.019 1.00 42.69 257 ALA A N 1
ATOM 1987 C CA . ALA A 1 257 ? -12.598 3.294 3.250 1.00 42.69 257 ALA A CA 1
ATOM 1988 C C . ALA A 1 257 ? -11.275 4.079 3.089 1.00 42.69 257 ALA A C 1
ATOM 1990 O O . ALA A 1 257 ? -11.301 5.305 2.949 1.00 42.69 257 ALA A O 1
ATOM 1991 N N . ARG A 1 258 ? -10.111 3.410 3.080 1.00 50.00 258 ARG A N 1
ATOM 1992 C CA . ARG A 1 258 ? -8.822 3.993 2.675 1.00 50.00 258 ARG A CA 1
ATOM 1993 C C . ARG A 1 258 ? -8.633 3.792 1.165 1.00 50.00 258 ARG A C 1
ATOM 1995 O O . ARG A 1 258 ? -7.789 3.017 0.746 1.00 50.00 258 ARG A O 1
ATOM 2002 N N . ARG A 1 259 ? -9.438 4.495 0.355 1.00 47.56 259 ARG A N 1
ATOM 2003 C CA . ARG A 1 259 ? -9.306 4.627 -1.116 1.00 47.56 259 ARG A CA 1
ATOM 2004 C C . ARG A 1 259 ? -8.791 3.364 -1.837 1.00 47.56 259 ARG A C 1
ATOM 2006 O O . ARG A 1 259 ? -7.691 3.414 -2.365 1.00 47.56 259 ARG A O 1
ATOM 2013 N N . GLY A 1 260 ? -9.565 2.274 -1.882 1.00 50.16 260 GLY A N 1
ATOM 2014 C CA . GLY A 1 260 ? -9.448 1.212 -2.909 1.00 50.16 260 GLY A CA 1
ATOM 2015 C C . GLY A 1 260 ? -8.038 0.709 -3.272 1.00 50.16 260 GLY A C 1
ATOM 2016 O O . GLY A 1 260 ? -7.809 0.296 -4.406 1.00 50.16 260 GLY A O 1
ATOM 2017 N N . GLY A 1 261 ? -7.080 0.802 -2.350 1.00 61.88 261 GLY A N 1
ATOM 2018 C CA . GLY A 1 261 ? -5.671 0.532 -2.594 1.00 61.88 261 GLY A CA 1
ATOM 2019 C C . GLY A 1 261 ? -5.289 -0.831 -2.044 1.00 61.88 261 GLY A C 1
ATOM 2020 O O . GLY A 1 261 ? -5.835 -1.287 -1.042 1.00 61.88 261 GLY A O 1
ATOM 2021 N N . ARG A 1 262 ? -4.319 -1.478 -2.687 1.00 77.25 262 ARG A N 1
ATOM 2022 C CA . ARG A 1 262 ? -3.711 -2.711 -2.177 1.00 77.25 262 ARG A CA 1
ATOM 2023 C C . ARG A 1 262 ? -3.033 -2.434 -0.829 1.00 77.25 262 ARG A C 1
ATOM 2025 O O . ARG A 1 262 ? -2.442 -1.366 -0.644 1.00 77.25 262 ARG A O 1
ATOM 2032 N N . ASN A 1 263 ? -3.132 -3.378 0.101 1.00 82.19 263 ASN A N 1
ATOM 2033 C CA . ASN A 1 263 ? -2.508 -3.298 1.423 1.00 82.19 263 ASN A CA 1
ATOM 2034 C C . ASN A 1 263 ? -1.393 -4.339 1.537 1.00 82.19 263 ASN A C 1
ATOM 2036 O O . ASN A 1 263 ? -1.436 -5.358 0.860 1.00 82.19 263 ASN A O 1
ATOM 2040 N N . PHE A 1 264 ? -0.414 -4.069 2.391 1.00 86.69 264 PHE A N 1
ATOM 2041 C CA . PHE A 1 264 ? 0.763 -4.904 2.641 1.00 86.69 264 PHE A CA 1
ATOM 2042 C C . PHE A 1 264 ? 0.907 -5.122 4.139 1.00 86.69 264 PHE A C 1
ATOM 2044 O O . PHE A 1 264 ? 0.444 -4.277 4.914 1.00 86.69 264 PHE A O 1
ATOM 2051 N N . LEU A 1 265 ? 1.574 -6.194 4.555 1.00 88.44 265 LEU A N 1
ATOM 2052 C CA . LEU A 1 265 ? 2.019 -6.307 5.938 1.00 88.44 265 LEU A CA 1
ATOM 2053 C C . LEU A 1 265 ? 3.133 -5.287 6.192 1.00 88.44 265 LEU A C 1
ATOM 2055 O O . LEU A 1 265 ? 4.011 -5.059 5.359 1.00 88.44 265 LEU A O 1
ATOM 2059 N N . LYS A 1 266 ? 3.098 -4.646 7.359 1.00 89.75 266 LYS A N 1
ATOM 2060 C CA . LYS A 1 266 ? 4.150 -3.727 7.802 1.00 89.75 266 LYS A CA 1
ATOM 2061 C C . LYS A 1 266 ? 5.483 -4.446 7.946 1.00 89.75 266 LYS A C 1
ATOM 2063 O O . LYS A 1 266 ? 6.488 -3.878 7.541 1.00 89.75 266 LYS A O 1
ATOM 2068 N N . SER A 1 267 ? 5.466 -5.686 8.439 1.00 91.19 267 SER A N 1
ATOM 2069 C CA . SER A 1 267 ? 6.653 -6.539 8.554 1.00 91.19 267 SER A CA 1
ATOM 2070 C C . SER A 1 267 ? 7.383 -6.693 7.224 1.00 91.19 267 SER A C 1
ATOM 2072 O O . SER A 1 267 ? 8.601 -6.589 7.193 1.00 91.19 267 SER A O 1
ATOM 2074 N N . ASP A 1 268 ? 6.652 -6.874 6.123 1.00 91.69 268 ASP A N 1
ATOM 2075 C CA . ASP A 1 268 ? 7.247 -7.078 4.799 1.00 91.69 268 ASP A CA 1
ATOM 2076 C C . ASP A 1 268 ? 7.863 -5.781 4.270 1.00 91.69 268 ASP A C 1
ATOM 2078 O O . ASP A 1 268 ? 8.950 -5.779 3.691 1.00 91.69 268 ASP A O 1
ATOM 2082 N N . VAL A 1 269 ? 7.192 -4.650 4.514 1.00 91.75 269 VAL A N 1
ATOM 2083 C CA . VAL A 1 269 ? 7.728 -3.326 4.179 1.00 91.75 269 VAL A CA 1
ATOM 2084 C C . VAL A 1 269 ? 8.984 -3.028 4.996 1.00 91.75 269 VAL A C 1
ATOM 2086 O O . VAL A 1 269 ? 9.967 -2.560 4.427 1.00 91.75 269 VAL A O 1
ATOM 2089 N N . ASP A 1 270 ? 8.978 -3.317 6.297 1.00 92.44 270 ASP A N 1
ATOM 2090 C CA . ASP A 1 270 ? 10.134 -3.129 7.175 1.00 92.44 270 ASP A CA 1
ATOM 2091 C C . ASP A 1 270 ? 11.294 -4.055 6.780 1.00 92.44 270 ASP A C 1
ATOM 2093 O O . ASP A 1 270 ? 12.424 -3.587 6.653 1.00 92.44 270 ASP A O 1
ATOM 2097 N N . ALA A 1 271 ? 11.018 -5.323 6.460 1.00 92.81 271 ALA A N 1
ATOM 2098 C CA . ALA A 1 271 ? 12.014 -6.268 5.961 1.00 92.81 271 ALA A CA 1
ATOM 2099 C C . ALA A 1 271 ? 12.631 -5.808 4.632 1.00 92.81 271 ALA A C 1
ATOM 2101 O O . ALA A 1 271 ? 13.836 -5.953 4.417 1.00 92.81 271 ALA A O 1
ATOM 2102 N N . LEU A 1 272 ? 11.835 -5.213 3.738 1.00 92.12 272 LEU A N 1
ATOM 2103 C CA . LEU A 1 272 ? 12.352 -4.634 2.500 1.00 92.12 272 LEU A CA 1
ATOM 2104 C C . LEU A 1 272 ? 13.208 -3.386 2.764 1.00 92.12 272 LEU A C 1
ATOM 2106 O O . LEU A 1 272 ? 14.233 -3.216 2.105 1.00 92.12 272 LEU A O 1
ATOM 2110 N N . ILE A 1 273 ? 12.831 -2.534 3.723 1.00 91.81 273 ILE A N 1
ATOM 2111 C CA . ILE A 1 273 ? 13.658 -1.395 4.158 1.00 91.81 273 ILE A CA 1
ATOM 2112 C C . ILE A 1 273 ? 14.998 -1.896 4.700 1.00 91.81 273 ILE A C 1
ATOM 2114 O O . ILE A 1 273 ? 16.040 -1.368 4.320 1.00 91.81 273 ILE A O 1
ATOM 2118 N N . ASP A 1 274 ? 14.989 -2.939 5.524 1.00 92.75 274 ASP A N 1
ATOM 2119 C CA . ASP A 1 274 ? 16.208 -3.505 6.105 1.00 92.75 274 ASP A CA 1
ATOM 2120 C C . ASP A 1 274 ? 17.075 -4.178 5.038 1.00 92.75 274 ASP A C 1
ATOM 2122 O O . ASP A 1 274 ? 18.295 -4.012 5.019 1.00 92.75 274 ASP A O 1
ATOM 2126 N N . ARG A 1 275 ? 16.451 -4.854 4.066 1.00 91.75 275 ARG A N 1
ATOM 2127 C CA . ARG A 1 275 ? 17.145 -5.383 2.888 1.00 91.75 275 ARG A CA 1
ATOM 2128 C C . ARG A 1 275 ? 17.792 -4.262 2.076 1.00 91.75 275 ARG A C 1
ATOM 2130 O O . ARG A 1 275 ? 18.937 -4.424 1.666 1.00 91.75 275 ARG A O 1
ATOM 2137 N N . ILE A 1 276 ? 17.106 -3.136 1.862 1.00 91.00 276 ILE A N 1
ATOM 2138 C CA . ILE A 1 276 ? 17.690 -1.953 1.212 1.00 91.00 276 ILE A CA 1
ATOM 2139 C C . ILE A 1 276 ? 18.881 -1.454 2.030 1.00 91.00 276 ILE A C 1
ATOM 2141 O O . ILE A 1 276 ? 19.971 -1.367 1.477 1.00 91.00 276 ILE A O 1
ATOM 2145 N N . ALA A 1 277 ? 18.706 -1.202 3.329 1.00 91.06 277 ALA A N 1
ATOM 2146 C CA . ALA A 1 277 ? 19.752 -0.691 4.214 1.00 91.06 277 ALA A CA 1
ATOM 2147 C C . ALA A 1 277 ? 21.000 -1.589 4.222 1.00 91.06 277 ALA A C 1
ATOM 2149 O O . ALA A 1 277 ? 22.114 -1.096 4.083 1.00 91.06 277 ALA A O 1
ATOM 2150 N N . SER A 1 278 ? 20.822 -2.913 4.260 1.00 91.69 278 SER A N 1
ATOM 2151 C CA . SER A 1 278 ? 21.926 -3.886 4.231 1.00 91.69 278 SER A CA 1
ATOM 2152 C C . SER A 1 278 ? 22.775 -3.850 2.951 1.00 91.69 278 SER A C 1
ATOM 2154 O O . SER A 1 278 ? 23.887 -4.375 2.926 1.00 91.69 278 SER A O 1
ATOM 2156 N N . ARG A 1 279 ? 22.251 -3.262 1.867 1.00 91.31 279 ARG A N 1
ATOM 2157 C CA . ARG A 1 279 ? 22.936 -3.127 0.572 1.00 91.31 279 ARG A CA 1
ATOM 2158 C C . ARG A 1 279 ? 23.635 -1.783 0.397 1.00 91.31 279 ARG A C 1
ATOM 2160 O O . ARG A 1 279 ? 24.265 -1.568 -0.638 1.00 91.31 279 ARG A O 1
ATOM 2167 N N . VAL A 1 280 ? 23.520 -0.888 1.371 1.00 90.56 280 VAL A N 1
ATOM 2168 C CA . VAL A 1 280 ? 24.065 0.466 1.307 1.00 90.56 280 VAL A CA 1
ATOM 2169 C C . VAL A 1 280 ? 25.315 0.549 2.158 1.00 90.56 280 VAL A C 1
ATOM 2171 O O . VAL A 1 280 ? 25.332 0.120 3.307 1.00 90.56 280 VAL A O 1
ATOM 2174 N N . GLU A 1 281 ? 26.365 1.139 1.601 1.00 90.56 281 GLU A N 1
ATOM 2175 C CA . GLU A 1 281 ? 27.541 1.515 2.375 1.00 90.56 281 GLU A CA 1
ATOM 2176 C C . GLU A 1 281 ? 27.210 2.781 3.182 1.00 90.56 281 GLU A C 1
ATOM 2178 O O . GLU A 1 281 ? 26.958 3.849 2.610 1.00 90.56 281 GLU A O 1
ATOM 2183 N N . LEU A 1 282 ? 27.169 2.643 4.510 1.00 88.50 282 LEU A N 1
ATOM 2184 C CA . LEU A 1 282 ? 26.996 3.768 5.422 1.00 88.50 282 LEU A CA 1
ATOM 2185 C C . LEU A 1 282 ? 28.298 4.573 5.470 1.00 88.50 282 LEU A C 1
ATOM 2187 O O . LEU A 1 282 ? 29.369 4.018 5.711 1.00 88.50 282 LEU A O 1
ATOM 2191 N N . VAL A 1 283 ? 28.199 5.872 5.223 1.00 86.69 283 VAL A N 1
ATOM 2192 C CA . VAL A 1 283 ? 29.330 6.805 5.216 1.00 86.69 283 VAL A CA 1
ATOM 2193 C C . VAL A 1 283 ? 29.067 7.946 6.188 1.00 86.69 283 VAL A C 1
ATOM 2195 O O . VAL A 1 283 ? 27.933 8.406 6.311 1.00 86.69 283 VAL A O 1
ATOM 2198 N N . ASP A 1 284 ? 30.113 8.417 6.865 1.00 81.62 284 ASP A N 1
ATOM 2199 C CA . ASP A 1 284 ? 29.994 9.529 7.810 1.00 81.62 284 ASP A CA 1
ATOM 2200 C C . ASP A 1 284 ? 29.584 10.823 7.096 1.00 81.62 284 ASP A C 1
ATOM 2202 O O . ASP A 1 284 ? 30.046 11.109 5.985 1.00 81.62 284 ASP A O 1
ATOM 2206 N N . SER A 1 285 ? 28.758 11.639 7.759 1.00 69.12 285 SER A N 1
ATOM 2207 C CA . SER A 1 285 ? 28.225 12.900 7.219 1.00 69.12 285 SER A CA 1
ATOM 2208 C C . SER A 1 285 ? 29.311 13.869 6.752 1.00 69.12 285 SER A C 1
ATOM 2210 O O . SER A 1 285 ? 29.139 14.556 5.748 1.00 69.12 285 SER A O 1
ATOM 2212 N N . ASP A 1 286 ? 30.458 13.875 7.429 1.00 66.31 286 ASP A N 1
ATOM 2213 C CA . ASP A 1 286 ? 31.575 14.778 7.133 1.00 66.31 286 ASP A CA 1
ATOM 2214 C C . ASP A 1 286 ? 32.348 14.358 5.868 1.00 66.31 286 ASP A C 1
ATOM 2216 O O . ASP A 1 286 ? 33.088 15.148 5.278 1.00 66.31 286 ASP A O 1
ATOM 2220 N N . THR A 1 287 ? 32.128 13.124 5.400 1.00 62.25 287 THR A N 1
ATOM 2221 C CA . THR A 1 287 ? 32.751 12.554 4.197 1.00 62.25 287 THR A CA 1
ATOM 2222 C C . THR A 1 287 ? 31.981 12.918 2.920 1.00 62.25 287 THR A C 1
ATOM 2224 O O . THR A 1 287 ? 32.515 12.749 1.824 1.00 62.25 287 THR A O 1
ATOM 2227 N N . GLU A 1 288 ? 30.759 13.476 3.016 1.00 55.16 288 GLU A N 1
ATOM 2228 C CA . GLU A 1 288 ? 29.951 13.868 1.841 1.00 55.16 288 GLU A CA 1
ATOM 2229 C C . GLU A 1 288 ? 30.658 14.876 0.912 1.00 55.16 288 GLU A C 1
ATOM 2231 O O . GLU A 1 288 ? 30.342 14.945 -0.277 1.00 55.16 288 GLU A O 1
ATOM 2236 N N . MET A 1 289 ? 31.646 15.631 1.411 1.00 50.12 289 MET A N 1
ATOM 2237 C CA . MET A 1 289 ? 32.300 16.700 0.648 1.00 50.12 289 MET A CA 1
ATOM 2238 C C . MET A 1 289 ? 33.456 16.258 -0.265 1.00 50.12 289 MET A C 1
ATOM 2240 O O . MET A 1 289 ? 33.833 17.025 -1.149 1.00 50.12 289 MET A O 1
ATOM 2244 N N . PHE A 1 290 ? 34.009 15.047 -0.117 1.00 48.25 290 PHE A N 1
ATOM 2245 C CA . PHE A 1 290 ? 35.162 14.598 -0.913 1.00 48.25 290 PHE A CA 1
ATOM 2246 C C . PHE A 1 290 ? 34.892 13.233 -1.573 1.00 48.25 290 PHE A C 1
ATOM 2248 O O . PHE A 1 290 ? 34.799 12.212 -0.901 1.00 48.25 290 PHE A O 1
ATOM 2255 N N . GLY A 1 291 ? 34.780 13.198 -2.910 1.00 52.59 291 GLY A N 1
ATOM 2256 C CA . GLY A 1 291 ? 34.697 11.947 -3.693 1.00 52.59 291 GLY A CA 1
ATOM 2257 C C . GLY A 1 291 ? 33.304 11.523 -4.188 1.00 52.59 291 GLY A C 1
ATOM 2258 O O . GLY A 1 291 ? 33.170 10.449 -4.773 1.00 52.59 291 GLY A O 1
ATOM 2259 N N . PHE A 1 292 ? 32.271 12.356 -4.021 1.00 62.19 292 PHE A N 1
ATOM 2260 C CA . PHE A 1 292 ? 30.907 12.087 -4.515 1.00 62.19 292 PHE A CA 1
ATOM 2261 C C . PHE A 1 292 ? 30.673 12.460 -5.988 1.00 62.19 292 PHE A C 1
ATOM 2263 O O . PHE A 1 292 ? 29.567 12.290 -6.488 1.00 62.19 292 PHE A O 1
ATOM 2270 N N . GLU A 1 293 ? 31.691 12.922 -6.717 1.00 61.44 293 GLU A N 1
ATOM 2271 C CA . GLU A 1 293 ? 31.565 13.325 -8.131 1.00 61.44 293 GLU A CA 1
ATOM 2272 C C . GLU A 1 293 ? 31.095 12.177 -9.041 1.00 61.44 293 GLU A C 1
ATOM 2274 O O . GLU A 1 293 ? 30.373 12.397 -10.013 1.00 61.44 293 GLU A O 1
ATOM 2279 N N . ILE A 1 294 ? 31.456 10.942 -8.682 1.00 67.50 294 ILE A N 1
ATOM 2280 C CA . ILE A 1 294 ? 31.067 9.711 -9.383 1.00 67.50 294 ILE A CA 1
ATOM 2281 C C . ILE A 1 294 ? 29.728 9.133 -8.898 1.00 67.50 294 ILE A C 1
ATOM 2283 O O . ILE A 1 294 ? 29.274 8.121 -9.431 1.00 67.50 294 ILE A O 1
ATOM 2287 N N . PHE A 1 295 ? 29.078 9.749 -7.907 1.00 68.31 295 PHE A N 1
ATOM 2288 C CA . PHE A 1 295 ? 27.789 9.318 -7.373 1.00 68.31 295 PHE A CA 1
ATOM 2289 C C . PHE A 1 295 ? 26.697 10.353 -7.664 1.00 68.31 295 PHE A C 1
ATOM 2291 O O . PHE A 1 295 ? 26.910 11.563 -7.645 1.00 68.31 295 PHE A O 1
ATOM 2298 N N . ALA A 1 296 ? 25.472 9.892 -7.899 1.00 69.88 296 ALA A N 1
ATOM 2299 C CA . ALA A 1 296 ? 24.324 10.780 -8.036 1.00 69.88 296 ALA A CA 1
ATOM 2300 C C . ALA A 1 296 ? 23.096 10.250 -7.305 1.00 69.88 296 ALA A C 1
ATOM 2302 O O . ALA A 1 296 ? 22.915 9.048 -7.118 1.00 69.88 296 ALA A O 1
ATOM 2303 N N . ARG A 1 297 ? 22.214 11.170 -6.908 1.00 72.25 297 ARG A N 1
ATOM 2304 C CA . ARG A 1 297 ? 20.924 10.810 -6.315 1.00 72.25 297 ARG A CA 1
ATOM 2305 C C . ARG A 1 297 ? 20.017 10.133 -7.338 1.00 72.25 297 ARG A C 1
ATOM 2307 O O . ARG A 1 297 ? 19.983 10.531 -8.505 1.00 72.25 297 ARG A O 1
ATOM 2314 N N . CYS A 1 298 ? 19.196 9.200 -6.850 1.00 64.56 298 CYS A N 1
ATOM 2315 C CA . CYS A 1 298 ? 18.250 8.386 -7.629 1.00 64.56 298 CYS A CA 1
ATOM 2316 C C . CYS A 1 298 ? 17.471 9.180 -8.703 1.00 64.56 298 CYS A C 1
ATOM 2318 O O . CYS A 1 298 ? 17.348 8.746 -9.847 1.00 64.56 298 CYS A O 1
ATOM 2320 N N . ARG A 1 299 ? 17.028 10.405 -8.369 1.00 60.25 299 ARG A N 1
ATOM 2321 C CA . ARG A 1 299 ? 16.229 11.271 -9.257 1.00 60.25 299 ARG A CA 1
ATOM 2322 C C . ARG A 1 299 ? 16.877 11.556 -10.618 1.00 60.25 299 ARG A C 1
ATOM 2324 O O . ARG A 1 299 ? 16.142 11.777 -11.574 1.00 60.25 299 ARG A O 1
ATOM 2331 N N . LYS A 1 300 ? 18.213 11.541 -10.730 1.00 59.84 300 LYS A N 1
ATOM 2332 C CA . LYS A 1 300 ? 18.916 11.804 -12.002 1.00 59.84 300 LYS A CA 1
ATOM 2333 C C . LYS A 1 300 ? 18.862 10.633 -12.994 1.00 59.84 300 LYS A C 1
ATOM 2335 O O . LYS A 1 300 ? 19.157 10.835 -14.166 1.00 59.84 300 LYS A O 1
ATOM 2340 N N . PHE A 1 301 ? 18.470 9.432 -12.565 1.00 60.09 301 PHE A N 1
ATOM 2341 C CA . PHE A 1 301 ? 18.517 8.227 -13.407 1.00 60.09 301 PHE A CA 1
ATOM 2342 C C . PHE A 1 301 ? 17.174 7.861 -14.054 1.00 60.09 301 PHE A C 1
ATOM 2344 O O . PHE A 1 301 ? 17.095 6.947 -14.875 1.00 60.09 301 PHE A O 1
ATOM 2351 N N . HIS A 1 302 ? 16.106 8.593 -13.734 1.00 56.00 302 HIS A N 1
ATOM 2352 C CA . HIS A 1 302 ? 14.768 8.359 -14.272 1.00 56.00 302 HIS A CA 1
ATOM 2353 C C . HIS A 1 302 ? 14.557 9.153 -15.567 1.00 56.00 302 HIS A C 1
ATOM 2355 O O . HIS A 1 302 ? 13.968 10.228 -15.560 1.00 56.00 302 HIS A O 1
ATOM 2361 N N . GLY A 1 303 ? 15.056 8.628 -16.690 1.00 49.69 303 GLY A N 1
ATOM 2362 C CA . GLY A 1 303 ? 14.826 9.257 -18.001 1.00 49.69 303 GLY A CA 1
ATOM 2363 C C . GLY A 1 303 ? 15.383 8.535 -19.232 1.00 49.69 303 GLY A C 1
ATOM 2364 O O . GLY A 1 303 ? 15.028 8.890 -20.350 1.00 49.69 303 GLY A O 1
ATOM 2365 N N . GLY A 1 304 ? 16.230 7.511 -19.068 1.00 51.62 304 GLY A N 1
ATOM 2366 C CA . GLY A 1 304 ? 17.037 6.957 -20.169 1.00 51.62 304 GLY A CA 1
ATOM 2367 C C . GLY A 1 304 ? 16.538 5.677 -20.855 1.00 51.62 304 GLY A C 1
ATOM 2368 O O . GLY A 1 304 ? 17.285 5.117 -21.658 1.00 51.62 304 GLY A O 1
ATOM 2369 N N . GLY A 1 305 ? 15.334 5.179 -20.546 1.00 60.03 305 GLY A N 1
ATOM 2370 C CA . GLY A 1 305 ? 14.806 3.930 -21.125 1.00 60.03 305 GLY A CA 1
ATOM 2371 C C . GLY A 1 305 ? 15.244 2.634 -20.423 1.00 60.03 305 GLY A C 1
ATOM 2372 O O . GLY A 1 305 ? 15.100 1.559 -21.000 1.00 60.03 305 GLY A O 1
ATOM 2373 N N . TRP A 1 306 ? 15.763 2.718 -19.195 1.00 72.25 306 TRP A N 1
ATOM 2374 C CA . TRP A 1 306 ? 15.963 1.563 -18.314 1.00 72.25 306 TRP A CA 1
ATOM 2375 C C . TRP A 1 306 ? 14.765 1.446 -17.358 1.00 72.25 306 TRP A C 1
ATOM 2377 O O . TRP A 1 306 ? 14.494 2.420 -16.640 1.00 72.25 306 TRP A O 1
ATOM 2387 N N . PRO A 1 307 ? 13.997 0.335 -17.373 1.00 75.44 307 PRO A N 1
ATOM 2388 C CA . PRO A 1 307 ? 12.840 0.196 -16.503 1.00 75.44 307 PRO A CA 1
ATOM 2389 C C . PRO A 1 307 ? 13.238 0.299 -15.033 1.00 75.44 307 PRO A C 1
ATOM 2391 O O . PRO A 1 307 ? 14.252 -0.227 -14.580 1.00 75.44 307 PRO A O 1
ATOM 2394 N N . ARG A 1 308 ? 12.406 0.996 -14.264 1.00 75.69 308 ARG A N 1
ATOM 2395 C CA . ARG A 1 308 ? 12.681 1.283 -12.856 1.00 75.69 308 ARG A CA 1
ATOM 2396 C C . ARG A 1 308 ? 12.793 0.019 -12.002 1.00 75.69 308 ARG A C 1
ATOM 2398 O O . ARG A 1 308 ? 13.603 -0.018 -11.083 1.00 75.69 308 ARG A O 1
ATOM 2405 N N . LEU A 1 309 ? 11.978 -0.992 -12.289 1.00 80.25 309 LEU A N 1
ATOM 2406 C CA . LEU A 1 309 ? 12.047 -2.280 -11.608 1.00 80.25 309 LEU A CA 1
ATOM 2407 C C . LEU A 1 309 ? 13.430 -2.914 -11.759 1.00 80.25 309 LEU A C 1
ATOM 2409 O O . LEU A 1 309 ? 14.008 -3.367 -10.777 1.00 80.25 309 LEU A O 1
ATOM 2413 N N . ASP A 1 310 ? 13.978 -2.889 -12.970 1.00 81.69 310 ASP A N 1
ATOM 2414 C CA . ASP A 1 310 ? 15.279 -3.483 -13.259 1.00 81.69 310 ASP A CA 1
ATOM 2415 C C . ASP A 1 310 ? 16.404 -2.742 -12.535 1.00 81.69 310 ASP A C 1
ATOM 2417 O O . ASP A 1 310 ? 17.351 -3.373 -12.076 1.00 81.69 310 ASP A O 1
ATOM 2421 N N . PHE A 1 311 ? 16.269 -1.423 -12.350 1.00 83.62 311 PHE A N 1
ATOM 2422 C CA . PHE A 1 311 ? 17.153 -0.649 -11.475 1.00 83.62 311 PHE A CA 1
ATOM 2423 C C . PHE A 1 311 ? 17.079 -1.128 -10.020 1.00 83.62 311 PHE A C 1
ATOM 2425 O O . PHE A 1 311 ? 18.113 -1.394 -9.412 1.00 83.62 311 PHE A O 1
ATOM 2432 N N . ILE A 1 312 ? 15.867 -1.255 -9.462 1.00 85.06 312 ILE A N 1
ATOM 2433 C CA . ILE A 1 312 ? 15.678 -1.691 -8.069 1.00 85.06 312 ILE A CA 1
ATOM 2434 C C . ILE A 1 312 ? 16.239 -3.104 -7.881 1.00 85.06 312 ILE A C 1
ATOM 2436 O O . ILE A 1 312 ? 16.972 -3.339 -6.925 1.00 85.06 312 ILE A O 1
ATOM 2440 N N . ARG A 1 313 ? 15.958 -4.024 -8.810 1.00 86.81 313 ARG A N 1
ATOM 2441 C CA . ARG A 1 313 ? 16.492 -5.393 -8.793 1.00 86.81 313 ARG A CA 1
ATOM 2442 C C . ARG A 1 313 ? 18.014 -5.398 -8.867 1.00 86.81 313 ARG A C 1
ATOM 2444 O O . ARG A 1 313 ? 18.654 -5.935 -7.975 1.00 86.81 313 ARG A O 1
ATOM 2451 N N . ALA A 1 314 ? 18.601 -4.710 -9.846 1.00 88.19 314 ALA A N 1
ATOM 2452 C CA . ALA A 1 314 ? 20.052 -4.641 -9.989 1.00 88.19 314 ALA A CA 1
ATOM 2453 C C . ALA A 1 314 ? 20.744 -4.050 -8.748 1.00 88.19 314 ALA A C 1
ATOM 2455 O O . ALA A 1 314 ? 21.828 -4.503 -8.383 1.00 88.19 314 ALA A O 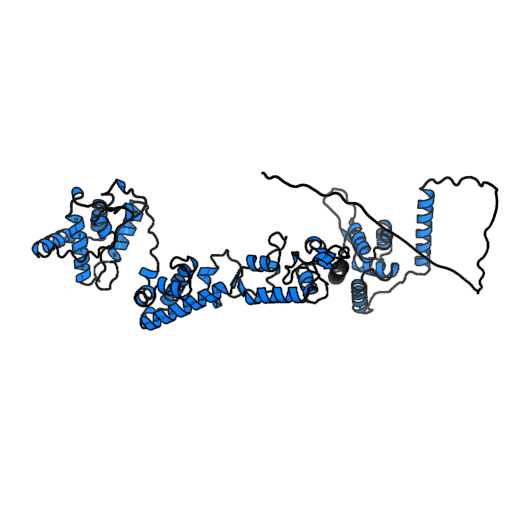1
ATOM 2456 N N . PHE A 1 315 ? 20.121 -3.079 -8.077 1.00 89.94 315 PHE A N 1
ATOM 2457 C CA . PHE A 1 315 ? 20.597 -2.586 -6.786 1.00 89.94 315 PHE A CA 1
ATOM 2458 C C . PHE A 1 315 ? 20.505 -3.656 -5.687 1.00 89.94 315 PHE A C 1
ATOM 2460 O O . PHE A 1 315 ? 21.504 -3.945 -5.032 1.00 89.94 315 PHE A O 1
ATOM 2467 N N . LEU A 1 316 ? 19.339 -4.283 -5.503 1.00 90.19 316 LEU A N 1
ATOM 2468 C CA . LEU A 1 316 ? 19.134 -5.304 -4.468 1.00 90.19 316 LEU A CA 1
ATOM 2469 C C . LEU A 1 316 ? 20.004 -6.559 -4.672 1.00 90.19 316 LEU A C 1
ATOM 2471 O O . LEU A 1 316 ? 20.357 -7.222 -3.690 1.00 90.19 316 LEU A O 1
ATOM 2475 N N . ASP A 1 317 ? 20.376 -6.845 -5.921 1.00 90.75 317 ASP A N 1
ATOM 2476 C CA . ASP A 1 317 ? 21.300 -7.907 -6.334 1.00 90.75 317 ASP A CA 1
ATOM 2477 C C . ASP A 1 317 ? 22.780 -7.515 -6.152 1.00 90.75 317 ASP A C 1
ATOM 2479 O O . ASP A 1 317 ? 23.674 -8.322 -6.403 1.00 90.75 317 ASP A O 1
ATOM 2483 N N . GLY A 1 318 ? 23.065 -6.279 -5.729 1.00 89.06 318 GLY A N 1
ATOM 2484 C CA . GLY A 1 318 ? 24.421 -5.777 -5.497 1.00 89.06 318 GLY A CA 1
ATOM 2485 C C . GLY A 1 318 ? 25.193 -5.409 -6.768 1.00 89.06 318 GLY A C 1
ATOM 2486 O O . GLY A 1 318 ? 26.405 -5.221 -6.714 1.00 89.06 318 GLY A O 1
ATOM 2487 N N . ARG A 1 319 ? 24.521 -5.288 -7.921 1.00 89.75 319 ARG A N 1
ATOM 2488 C CA . ARG A 1 319 ? 25.149 -4.865 -9.188 1.00 89.75 319 ARG A CA 1
ATOM 2489 C C . ARG A 1 319 ? 25.360 -3.352 -9.268 1.00 89.75 319 ARG A C 1
ATOM 2491 O O . ARG A 1 319 ? 26.144 -2.903 -10.098 1.00 89.75 319 ARG A O 1
ATOM 2498 N N . ILE A 1 320 ? 24.649 -2.580 -8.444 1.00 89.00 320 ILE A N 1
ATOM 2499 C CA . ILE A 1 320 ? 24.803 -1.127 -8.322 1.00 89.00 320 ILE A CA 1
ATOM 2500 C C . ILE A 1 320 ? 25.260 -0.815 -6.908 1.00 89.00 320 ILE A C 1
ATOM 2502 O O . ILE A 1 320 ? 24.554 -1.128 -5.950 1.00 89.00 320 ILE A O 1
ATOM 2506 N N . ARG A 1 321 ? 26.403 -0.146 -6.773 1.00 89.81 321 ARG A N 1
ATOM 2507 C CA . ARG A 1 321 ? 26.860 0.335 -5.469 1.00 89.81 321 ARG A CA 1
ATOM 2508 C C . ARG A 1 321 ? 26.104 1.597 -5.067 1.00 89.81 321 ARG A C 1
ATOM 2510 O O . ARG A 1 321 ? 25.924 2.510 -5.883 1.00 89.81 321 ARG A O 1
ATOM 2517 N N . ALA A 1 322 ? 25.693 1.651 -3.803 1.00 89.69 322 ALA A N 1
ATOM 2518 C CA . ALA A 1 322 ? 25.016 2.800 -3.220 1.00 89.69 322 ALA A CA 1
ATOM 2519 C C . ALA A 1 322 ? 25.616 3.179 -1.864 1.00 89.69 322 ALA A C 1
ATOM 2521 O O . ALA A 1 322 ? 26.077 2.318 -1.116 1.00 89.69 322 ALA A O 1
ATOM 2522 N N . ARG A 1 323 ? 25.565 4.475 -1.558 1.00 88.75 323 ARG A N 1
ATOM 2523 C CA . ARG A 1 323 ? 26.019 5.077 -0.302 1.00 88.75 323 ARG A CA 1
ATOM 2524 C C . ARG A 1 323 ? 24.919 5.912 0.334 1.00 88.75 323 ARG A C 1
ATOM 2526 O O . ARG A 1 323 ? 24.099 6.508 -0.374 1.00 88.75 323 ARG A O 1
ATOM 2533 N N . SER A 1 324 ? 24.923 5.988 1.659 1.00 88.25 324 SER A N 1
ATOM 2534 C CA . SER A 1 324 ? 24.071 6.909 2.411 1.00 88.25 324 SER A CA 1
ATOM 2535 C C . SER A 1 324 ? 24.715 7.295 3.737 1.00 88.25 324 SER A C 1
ATOM 2537 O O . SER A 1 324 ? 25.540 6.561 4.261 1.00 88.25 324 SER A O 1
ATOM 2539 N N . THR A 1 325 ? 24.307 8.438 4.275 1.00 86.56 325 THR A N 1
ATOM 2540 C CA . THR A 1 325 ? 24.625 8.900 5.633 1.00 86.56 325 THR A CA 1
ATOM 2541 C C . THR A 1 325 ? 23.543 8.512 6.649 1.00 86.56 325 THR A C 1
ATOM 2543 O O . THR A 1 325 ? 23.671 8.791 7.836 1.00 86.56 325 THR A O 1
ATOM 2546 N N . ILE A 1 326 ? 22.455 7.881 6.190 1.00 87.50 326 ILE A N 1
ATOM 2547 C CA . ILE A 1 326 ? 21.299 7.484 6.999 1.00 87.50 326 ILE A CA 1
ATOM 2548 C C . ILE A 1 326 ? 21.321 5.963 7.170 1.00 87.50 326 ILE A C 1
ATOM 2550 O O . ILE A 1 326 ? 21.427 5.243 6.181 1.00 87.50 326 ILE A O 1
ATOM 2554 N N . GLU A 1 327 ? 21.158 5.470 8.402 1.00 87.25 327 GLU A N 1
ATOM 2555 C CA . GLU A 1 327 ? 21.183 4.029 8.720 1.00 87.25 327 GLU A CA 1
ATOM 2556 C C . GLU A 1 327 ? 20.077 3.227 8.020 1.00 87.25 327 GLU A C 1
ATOM 2558 O O . GLU A 1 327 ? 20.306 2.114 7.554 1.00 87.25 327 GLU A O 1
ATOM 2563 N N . ARG A 1 328 ? 18.867 3.793 7.919 1.00 90.12 328 ARG A N 1
ATOM 2564 C CA . ARG A 1 328 ? 17.722 3.192 7.211 1.00 90.12 328 ARG A CA 1
ATOM 2565 C C . ARG A 1 328 ? 17.249 4.128 6.094 1.00 90.12 328 ARG A C 1
ATOM 2567 O O . ARG A 1 328 ? 16.230 4.805 6.258 1.00 90.12 328 ARG A O 1
ATOM 2574 N N . PRO A 1 329 ? 18.002 4.226 4.983 1.00 87.81 329 PRO A N 1
ATOM 2575 C CA . PRO A 1 329 ? 17.746 5.218 3.953 1.00 87.81 329 PRO A CA 1
ATOM 2576 C C . PRO A 1 329 ? 16.604 4.795 3.030 1.00 87.81 329 PRO A C 1
ATOM 2578 O O . PRO A 1 329 ? 16.429 3.620 2.697 1.00 87.81 329 PRO A O 1
ATOM 2581 N N . LYS A 1 330 ? 15.864 5.776 2.517 1.00 87.19 330 LYS A N 1
ATOM 2582 C CA . LYS A 1 330 ? 14.935 5.567 1.396 1.00 87.19 330 LYS A CA 1
ATOM 2583 C C . LYS A 1 330 ? 15.678 5.572 0.067 1.00 87.19 330 LYS A C 1
ATOM 2585 O O . LYS A 1 330 ? 16.711 6.222 -0.068 1.00 87.19 330 LYS A O 1
ATOM 2590 N N . LEU A 1 331 ? 15.082 4.995 -0.985 1.00 83.81 331 LEU A N 1
ATOM 2591 C CA . LEU A 1 331 ? 15.697 4.990 -2.327 1.00 83.81 331 LEU A CA 1
ATOM 2592 C C . LEU A 1 331 ? 16.154 6.377 -2.816 1.00 83.81 331 LEU A C 1
ATOM 2594 O O . LEU A 1 331 ? 17.216 6.512 -3.417 1.00 83.81 331 LEU A O 1
ATOM 2598 N N . ALA A 1 332 ? 15.362 7.418 -2.559 1.00 79.12 332 ALA A N 1
ATOM 2599 C CA . ALA A 1 332 ? 15.672 8.784 -2.981 1.00 79.12 332 ALA A CA 1
ATOM 2600 C C . ALA A 1 332 ? 16.719 9.507 -2.109 1.00 79.12 332 ALA A C 1
ATOM 2602 O O . ALA A 1 332 ? 17.192 10.570 -2.513 1.00 79.12 332 ALA A O 1
ATOM 2603 N N . GLU A 1 333 ? 17.054 8.956 -0.943 1.00 81.62 333 GLU A N 1
ATOM 2604 C CA . GLU A 1 333 ? 18.052 9.478 0.005 1.00 81.62 333 GLU A CA 1
ATOM 2605 C C . GLU A 1 333 ? 19.439 8.856 -0.225 1.00 81.62 333 GLU A C 1
ATOM 2607 O O . GLU A 1 333 ? 20.411 9.230 0.423 1.00 81.62 333 GLU A O 1
ATOM 2612 N N . MET A 1 334 ? 19.537 7.924 -1.176 1.00 85.88 334 MET A N 1
ATOM 2613 C CA . MET A 1 334 ? 20.776 7.243 -1.523 1.00 85.88 334 MET A CA 1
ATOM 2614 C C . MET A 1 334 ? 21.499 7.877 -2.709 1.00 85.88 334 MET A C 1
ATOM 2616 O O . MET A 1 334 ? 20.897 8.436 -3.639 1.00 85.88 334 MET A O 1
ATOM 2620 N N . TRP A 1 335 ? 22.814 7.697 -2.688 1.00 86.06 335 TRP A N 1
ATOM 2621 C CA . TRP A 1 335 ? 23.749 8.073 -3.733 1.00 86.06 335 TRP A CA 1
ATOM 2622 C C . TRP A 1 335 ? 24.212 6.820 -4.476 1.00 86.06 335 TRP A C 1
ATOM 2624 O O . TRP A 1 335 ? 24.823 5.943 -3.878 1.00 86.06 335 TRP A O 1
ATOM 2634 N N . PHE A 1 336 ? 23.934 6.727 -5.776 1.00 87.31 336 PHE A N 1
ATOM 2635 C CA . PHE A 1 336 ? 24.283 5.567 -6.605 1.00 87.31 336 PHE A CA 1
ATOM 2636 C C . PHE A 1 336 ? 25.473 5.872 -7.506 1.00 87.31 336 PHE A C 1
ATOM 2638 O O . PHE A 1 336 ? 25.571 6.978 -8.044 1.00 87.31 336 PHE A O 1
ATOM 2645 N N . HIS A 1 337 ? 26.347 4.886 -7.698 1.00 86.44 337 HIS A N 1
ATOM 2646 C CA . HIS A 1 337 ? 27.518 5.023 -8.560 1.00 86.44 337 HIS A CA 1
ATOM 2647 C C . HIS A 1 337 ? 27.098 5.205 -10.029 1.00 86.44 337 HIS A C 1
ATOM 2649 O O . HIS A 1 337 ? 26.410 4.357 -10.603 1.00 86.44 337 HIS A O 1
ATOM 2655 N N . LEU A 1 338 ? 27.530 6.303 -10.654 1.00 82.69 338 LEU A N 1
ATOM 2656 C CA . LEU A 1 338 ? 27.126 6.713 -12.003 1.00 82.69 338 LEU A CA 1
ATOM 2657 C C . LEU A 1 338 ? 27.488 5.664 -13.058 1.00 82.69 338 LEU A C 1
ATOM 2659 O O . LEU A 1 338 ? 26.632 5.300 -13.864 1.00 82.69 338 LEU A O 1
ATOM 2663 N N . ASP A 1 339 ? 28.725 5.159 -13.039 1.00 82.00 339 ASP A N 1
ATOM 2664 C CA . ASP A 1 339 ? 29.176 4.197 -14.052 1.00 82.00 339 ASP A CA 1
ATOM 2665 C C . ASP A 1 339 ? 28.465 2.847 -13.956 1.00 82.00 339 ASP A C 1
ATOM 2667 O O . ASP A 1 339 ? 28.090 2.303 -14.992 1.00 82.00 339 ASP A O 1
ATOM 2671 N N . ASP A 1 340 ? 28.216 2.325 -12.749 1.00 86.38 340 ASP A N 1
ATOM 2672 C CA . ASP A 1 340 ? 27.456 1.082 -12.554 1.00 86.38 340 ASP A CA 1
ATOM 2673 C C . ASP A 1 340 ? 26.063 1.224 -13.192 1.00 86.38 340 ASP A C 1
ATOM 2675 O O . ASP A 1 340 ? 25.654 0.408 -14.022 1.00 86.38 340 ASP A O 1
ATOM 2679 N N . VAL A 1 341 ? 25.365 2.322 -12.876 1.00 84.56 341 VAL A N 1
ATOM 2680 C CA . VAL A 1 341 ? 24.037 2.632 -13.422 1.00 84.56 341 VAL A CA 1
ATOM 2681 C C . VAL A 1 341 ? 24.078 2.811 -14.941 1.00 84.56 341 VAL A C 1
ATOM 2683 O O . VAL A 1 341 ? 23.262 2.220 -15.650 1.00 84.56 341 VAL A O 1
ATOM 2686 N N . ARG A 1 342 ? 25.023 3.601 -15.465 1.00 81.25 342 ARG A N 1
ATOM 2687 C CA . ARG A 1 342 ? 25.173 3.852 -16.907 1.00 81.25 342 ARG A CA 1
ATOM 2688 C C . ARG A 1 342 ? 25.455 2.554 -17.661 1.00 81.25 342 ARG A C 1
ATOM 2690 O O . ARG A 1 342 ? 24.814 2.300 -18.678 1.00 81.25 342 ARG A O 1
ATOM 2697 N N . ASN A 1 343 ? 26.380 1.736 -17.167 1.00 84.38 343 ASN A N 1
ATOM 2698 C CA . ASN A 1 343 ? 26.778 0.483 -17.802 1.00 84.38 343 ASN A CA 1
ATOM 2699 C C . ASN A 1 343 ? 25.632 -0.528 -17.835 1.00 84.38 343 ASN A C 1
ATOM 2701 O O . ASN A 1 343 ? 25.380 -1.116 -18.884 1.00 84.38 343 ASN A O 1
ATOM 2705 N N . LEU A 1 344 ? 24.895 -0.684 -16.734 1.00 87.31 344 LEU A N 1
ATOM 2706 C CA . LEU A 1 344 ? 23.735 -1.579 -16.675 1.00 87.31 344 LEU A CA 1
ATOM 2707 C C . LEU A 1 344 ? 22.578 -1.091 -17.550 1.00 87.31 344 LEU A C 1
ATOM 2709 O O . LEU A 1 344 ? 21.954 -1.887 -18.252 1.00 87.31 344 LEU A O 1
ATOM 2713 N N . ALA A 1 345 ? 22.316 0.217 -17.567 1.00 83.75 345 ALA A N 1
ATOM 2714 C CA . ALA A 1 345 ? 21.310 0.800 -18.447 1.00 83.75 345 ALA A CA 1
ATOM 2715 C C . ALA A 1 345 ? 21.667 0.600 -19.931 1.00 83.75 345 ALA A C 1
ATOM 2717 O O . ALA A 1 345 ? 20.793 0.279 -20.740 1.00 83.75 345 ALA A O 1
ATOM 2718 N N . LEU A 1 346 ? 22.943 0.767 -20.300 1.00 85.19 346 LEU A N 1
ATOM 2719 C CA . LEU A 1 346 ? 23.430 0.498 -21.655 1.00 85.19 346 LEU A CA 1
ATOM 2720 C C . LEU A 1 346 ? 23.342 -0.991 -22.000 1.00 85.19 346 LEU A C 1
ATOM 2722 O O . LEU A 1 346 ? 22.819 -1.317 -23.062 1.00 85.19 346 LEU A O 1
ATOM 2726 N N . GLU A 1 347 ? 23.768 -1.884 -21.102 1.00 88.12 347 GLU A N 1
ATOM 2727 C CA . GLU A 1 347 ? 23.639 -3.339 -21.261 1.00 88.12 347 GLU A CA 1
ATOM 2728 C C . GLU A 1 347 ? 22.183 -3.727 -21.554 1.00 88.12 347 GLU A C 1
ATOM 2730 O O . GLU A 1 347 ? 21.905 -4.400 -22.547 1.00 88.12 347 GLU A O 1
ATOM 2735 N N . HIS A 1 348 ? 21.244 -3.251 -20.731 1.00 86.69 348 HIS A N 1
ATOM 2736 C CA . HIS A 1 348 ? 19.818 -3.525 -20.888 1.00 86.69 348 HIS A CA 1
ATOM 2737 C C . HIS A 1 348 ? 19.282 -3.022 -22.235 1.00 86.69 348 HIS A C 1
ATOM 2739 O O . HIS A 1 348 ? 18.564 -3.734 -22.938 1.00 86.69 348 HIS A O 1
ATOM 2745 N N . ARG A 1 349 ? 19.648 -1.798 -22.637 1.00 86.06 349 ARG A N 1
ATOM 2746 C CA . ARG A 1 349 ? 19.227 -1.238 -23.929 1.00 86.06 349 ARG A CA 1
ATOM 2747 C C . ARG A 1 349 ? 19.804 -2.016 -25.107 1.00 86.06 349 ARG A C 1
ATOM 2749 O O . ARG A 1 349 ? 19.085 -2.237 -26.075 1.00 86.06 349 ARG A O 1
ATOM 2756 N N . VAL A 1 350 ? 21.069 -2.431 -25.035 1.00 88.81 350 VAL A N 1
ATOM 2757 C CA . VAL A 1 350 ? 21.705 -3.241 -26.082 1.00 88.81 350 VAL A CA 1
ATOM 2758 C C . VAL A 1 350 ? 21.023 -4.603 -26.183 1.00 88.81 350 VAL A C 1
ATOM 2760 O O . VAL A 1 350 ? 20.644 -4.981 -27.286 1.00 88.81 350 VAL A O 1
ATOM 2763 N N . LYS A 1 351 ? 20.766 -5.295 -25.065 1.00 88.69 351 LYS A N 1
ATOM 2764 C CA . LYS A 1 351 ? 19.993 -6.552 -25.059 1.00 88.69 351 LYS A CA 1
ATOM 2765 C C . LYS A 1 351 ? 18.639 -6.388 -25.744 1.00 88.69 351 LYS A C 1
ATOM 2767 O O . LYS A 1 351 ? 18.350 -7.111 -26.689 1.00 88.69 351 LYS A O 1
ATOM 2772 N N . ALA A 1 352 ? 17.871 -5.369 -25.358 1.00 86.38 352 ALA A N 1
ATOM 2773 C CA . ALA A 1 352 ? 16.565 -5.103 -25.955 1.00 86.38 352 ALA A CA 1
ATOM 2774 C C . ALA A 1 352 ? 16.641 -4.808 -27.465 1.00 86.38 352 ALA A C 1
ATOM 2776 O O . ALA A 1 352 ? 15.749 -5.202 -28.214 1.00 86.38 352 ALA A O 1
ATOM 2777 N N . VAL A 1 353 ? 17.692 -4.118 -27.921 1.00 88.38 353 VAL A N 1
ATOM 2778 C CA . VAL A 1 353 ? 17.935 -3.865 -29.350 1.00 88.38 353 VAL A CA 1
ATOM 2779 C C . VAL A 1 353 ? 18.236 -5.160 -30.104 1.00 88.38 353 VAL A C 1
ATOM 2781 O O . VAL A 1 353 ? 17.685 -5.360 -31.184 1.00 88.38 353 VAL A O 1
ATOM 2784 N N . LEU A 1 354 ? 19.087 -6.021 -29.541 1.00 88.75 354 LEU A N 1
ATOM 2785 C CA . LEU A 1 354 ? 19.477 -7.299 -30.140 1.00 88.75 354 LEU A CA 1
ATOM 2786 C C . LEU A 1 354 ? 18.318 -8.303 -30.174 1.00 88.75 354 LEU A C 1
ATOM 2788 O O . LEU A 1 354 ? 18.164 -9.013 -31.162 1.00 88.75 354 LEU A O 1
ATOM 2792 N N . GLU A 1 355 ? 17.498 -8.348 -29.124 1.00 86.06 355 GLU A N 1
ATOM 2793 C CA . GLU A 1 355 ? 16.333 -9.235 -29.024 1.00 86.06 355 GLU A CA 1
ATOM 2794 C C . GLU A 1 355 ? 15.202 -8.831 -29.975 1.00 86.06 355 GLU A C 1
ATOM 2796 O O . GLU A 1 355 ? 14.542 -9.693 -30.550 1.00 86.06 355 GLU A O 1
ATOM 2801 N N . LYS A 1 356 ? 14.965 -7.524 -30.144 1.00 84.56 356 LYS A N 1
ATOM 2802 C CA . LYS A 1 356 ? 13.833 -6.999 -30.929 1.00 84.56 356 LYS A CA 1
ATOM 2803 C C . LYS A 1 356 ? 14.193 -6.597 -32.361 1.00 84.56 356 LYS A C 1
ATOM 2805 O O . LYS A 1 356 ? 13.331 -6.057 -33.046 1.00 84.56 356 LYS A O 1
ATOM 2810 N N . ASP A 1 357 ? 15.445 -6.794 -32.777 1.00 84.81 357 ASP A N 1
ATOM 2811 C CA . ASP A 1 357 ? 15.999 -6.378 -34.077 1.00 84.81 357 ASP A CA 1
ATOM 2812 C C . ASP A 1 357 ? 15.553 -4.960 -34.492 1.00 84.81 357 ASP A C 1
ATOM 2814 O O . ASP A 1 357 ? 14.898 -4.739 -35.508 1.00 84.81 357 ASP A O 1
ATOM 2818 N N . VAL A 1 358 ? 15.840 -3.979 -33.631 1.00 86.62 358 VAL A N 1
ATOM 2819 C CA . VAL A 1 358 ? 15.264 -2.628 -33.738 1.00 86.62 358 VAL A CA 1
ATOM 2820 C C . VAL A 1 358 ? 15.811 -1.859 -34.946 1.00 86.62 358 VAL A C 1
ATOM 2822 O O . VAL A 1 358 ? 17.024 -1.705 -35.101 1.00 86.62 358 VAL A O 1
ATOM 2825 N N . PHE A 1 359 ? 14.907 -1.258 -35.727 1.00 89.00 359 PHE A N 1
ATOM 2826 C CA . PHE A 1 359 ? 15.229 -0.311 -36.799 1.00 89.00 359 PHE A CA 1
ATOM 2827 C C . PHE A 1 359 ? 14.984 1.137 -36.353 1.00 89.00 359 PHE A C 1
ATOM 2829 O O . PHE A 1 359 ? 13.916 1.462 -35.830 1.00 89.00 359 PHE A O 1
ATOM 2836 N N . ALA A 1 360 ? 15.954 2.029 -36.567 1.00 86.44 360 ALA A N 1
ATOM 2837 C CA . ALA A 1 360 ? 15.863 3.426 -36.136 1.00 86.44 360 ALA A CA 1
ATOM 2838 C C . ALA A 1 360 ? 16.408 4.417 -37.175 1.00 86.44 360 ALA A C 1
ATOM 2840 O O . ALA A 1 360 ? 17.241 4.087 -38.014 1.00 86.44 360 ALA A O 1
ATOM 2841 N N . ILE A 1 361 ? 15.958 5.672 -37.097 1.00 86.44 361 ILE A N 1
ATOM 2842 C CA . ILE A 1 361 ? 16.484 6.762 -37.929 1.00 86.44 361 ILE A CA 1
ATOM 2843 C C . ILE A 1 361 ? 17.976 7.013 -37.663 1.00 86.44 361 ILE A C 1
ATOM 2845 O O . ILE A 1 361 ? 18.469 6.797 -36.551 1.00 86.44 361 ILE A O 1
ATOM 2849 N N . ALA A 1 362 ? 18.673 7.544 -38.671 1.00 83.31 362 ALA A N 1
ATOM 2850 C CA . ALA A 1 362 ? 20.116 7.799 -38.657 1.00 83.31 362 ALA A CA 1
ATOM 2851 C C . ALA A 1 362 ? 20.617 8.509 -37.386 1.00 83.31 362 ALA A C 1
ATOM 2853 O O . ALA A 1 362 ? 21.525 8.017 -36.717 1.00 83.31 362 ALA A O 1
ATOM 2854 N N . HIS A 1 363 ? 19.978 9.618 -37.000 1.00 82.31 363 HIS A N 1
ATOM 2855 C CA . HIS A 1 363 ? 20.373 10.378 -35.813 1.00 82.31 363 HIS A CA 1
ATOM 2856 C C . HIS A 1 363 ? 20.299 9.540 -34.526 1.00 82.31 363 HIS A C 1
ATOM 2858 O O . HIS A 1 363 ? 21.248 9.527 -33.750 1.00 82.31 363 HIS A O 1
ATOM 2864 N N . ARG A 1 364 ? 19.217 8.770 -34.329 1.00 83.81 364 ARG A N 1
ATOM 2865 C CA . ARG A 1 364 ? 19.066 7.892 -33.154 1.00 83.81 364 ARG A CA 1
ATOM 2866 C C . ARG A 1 364 ? 20.103 6.776 -33.140 1.00 83.81 364 ARG A C 1
ATOM 2868 O O . ARG A 1 364 ? 20.608 6.446 -32.071 1.00 83.81 364 ARG A O 1
ATOM 2875 N N . CYS A 1 365 ? 20.435 6.230 -34.309 1.00 84.88 365 CYS A N 1
ATOM 2876 C CA . CYS A 1 365 ? 21.500 5.242 -34.439 1.00 84.88 365 CYS A CA 1
ATOM 2877 C C . CYS A 1 365 ? 22.850 5.813 -34.017 1.00 84.88 365 CYS A C 1
ATOM 2879 O O . CYS A 1 365 ? 23.535 5.214 -33.191 1.00 84.88 365 CYS A O 1
ATOM 2881 N N . ARG A 1 366 ? 23.191 7.007 -34.514 1.00 82.19 366 ARG A N 1
ATOM 2882 C CA . ARG A 1 366 ? 24.417 7.709 -34.132 1.00 82.19 366 ARG A CA 1
ATOM 2883 C C . ARG A 1 366 ? 24.466 7.949 -32.627 1.00 82.19 366 ARG A C 1
ATOM 2885 O O . ARG A 1 366 ? 25.421 7.525 -31.993 1.00 82.19 366 ARG A O 1
ATOM 2892 N N . THR A 1 367 ? 23.422 8.540 -32.041 1.00 83.12 367 THR A N 1
ATOM 2893 C CA . THR A 1 367 ? 23.352 8.784 -30.590 1.00 83.12 367 THR A CA 1
ATOM 2894 C C . THR A 1 367 ? 23.535 7.499 -29.783 1.00 83.12 367 THR A C 1
ATOM 2896 O O . THR A 1 367 ? 24.233 7.505 -28.771 1.00 83.12 367 THR A O 1
ATOM 2899 N N . PHE A 1 368 ? 22.927 6.393 -30.222 1.00 86.19 368 PHE A N 1
ATOM 2900 C CA . PHE A 1 368 ? 23.023 5.115 -29.524 1.00 86.19 368 PHE A CA 1
ATOM 2901 C C . PHE A 1 368 ? 24.437 4.528 -29.565 1.00 86.19 368 PHE A C 1
ATOM 2903 O O . PHE A 1 368 ? 24.963 4.140 -28.527 1.00 86.19 368 PHE A O 1
ATOM 2910 N N . VAL A 1 369 ? 25.073 4.514 -30.739 1.00 85.50 369 VAL A N 1
ATOM 2911 C CA . VAL A 1 369 ? 26.450 4.024 -30.897 1.00 85.50 369 VAL A CA 1
ATOM 2912 C C . VAL A 1 369 ? 27.439 4.923 -30.150 1.00 85.50 369 VAL A C 1
ATOM 2914 O O . VAL A 1 369 ? 28.299 4.424 -29.427 1.00 85.50 369 VAL A O 1
ATOM 2917 N N . THR A 1 370 ? 27.289 6.247 -30.243 1.00 82.94 370 THR A N 1
ATOM 2918 C CA . THR A 1 370 ? 28.146 7.200 -29.522 1.00 82.94 370 THR A CA 1
ATOM 2919 C C . THR A 1 370 ? 28.082 6.989 -28.009 1.00 82.94 370 THR A C 1
ATOM 2921 O O . THR A 1 370 ? 29.120 7.029 -27.360 1.00 82.94 370 THR A O 1
ATOM 2924 N N . ALA A 1 371 ? 26.911 6.674 -27.445 1.00 81.56 371 ALA A N 1
ATOM 2925 C CA . ALA A 1 371 ? 26.778 6.416 -26.008 1.00 81.56 371 ALA A CA 1
ATOM 2926 C C . ALA A 1 371 ? 27.593 5.202 -25.508 1.00 81.56 371 ALA A C 1
ATOM 2928 O O . ALA A 1 371 ? 27.943 5.153 -24.324 1.00 81.56 371 ALA A O 1
ATOM 2929 N N . ILE A 1 372 ? 27.878 4.236 -26.390 1.00 85.56 372 ILE A N 1
ATOM 2930 C CA . ILE A 1 372 ? 28.573 2.983 -26.069 1.00 85.56 372 ILE A CA 1
ATOM 2931 C C . ILE A 1 372 ? 30.097 3.126 -26.204 1.00 85.56 372 ILE A C 1
ATOM 2933 O O . ILE A 1 372 ? 30.828 2.604 -25.361 1.00 85.56 372 ILE A O 1
ATOM 2937 N N . TRP A 1 373 ? 30.585 3.824 -27.233 1.00 83.25 373 TRP A N 1
ATOM 2938 C CA . TRP A 1 373 ? 32.025 3.906 -27.506 1.00 83.25 373 TRP A CA 1
ATOM 2939 C C . TRP A 1 373 ? 32.676 5.253 -27.172 1.00 83.25 373 TRP A C 1
ATOM 2941 O O . TRP A 1 373 ? 33.874 5.233 -26.921 1.00 83.25 373 TRP A O 1
ATOM 2951 N N . ASP A 1 374 ? 31.952 6.387 -27.153 1.00 70.75 374 ASP A N 1
ATOM 2952 C CA . ASP A 1 374 ? 32.410 7.782 -26.865 1.00 70.75 374 ASP A CA 1
ATOM 2953 C C . ASP A 1 374 ? 33.701 8.255 -27.583 1.00 70.75 374 ASP A C 1
ATOM 2955 O O . ASP A 1 374 ? 34.157 9.384 -27.432 1.00 70.75 374 ASP A O 1
ATOM 2959 N N . ARG A 1 375 ? 34.311 7.395 -28.402 1.00 56.66 375 ARG A N 1
ATOM 2960 C CA . ARG A 1 375 ? 35.540 7.619 -29.149 1.00 56.66 375 ARG A CA 1
ATOM 2961 C C . ARG A 1 375 ? 35.142 8.058 -30.550 1.00 56.66 375 ARG A C 1
ATOM 2963 O O . ARG A 1 375 ? 34.732 7.248 -31.373 1.00 56.66 375 ARG A O 1
ATOM 2970 N N . ASN A 1 376 ? 35.262 9.359 -30.791 1.00 53.62 376 ASN A N 1
ATOM 2971 C CA . ASN A 1 376 ? 34.981 10.052 -32.048 1.00 53.62 376 ASN A CA 1
ATOM 2972 C C . ASN A 1 376 ? 33.521 9.973 -32.551 1.00 53.62 376 ASN A C 1
ATOM 2974 O O . ASN A 1 376 ? 33.114 8.981 -33.165 1.00 53.62 376 ASN A O 1
ATOM 2978 N N . PRO A 1 377 ? 32.735 11.065 -32.439 1.00 53.72 377 PRO A N 1
ATOM 2979 C CA . PRO A 1 377 ? 31.393 11.151 -33.024 1.00 53.72 377 PRO A CA 1
ATOM 2980 C C . PRO A 1 377 ? 31.375 11.089 -34.566 1.00 53.72 377 PRO A C 1
ATOM 2982 O O . PRO A 1 377 ? 30.290 11.099 -35.160 1.00 53.72 377 PRO A O 1
ATOM 2985 N N . ASP A 1 378 ? 32.541 11.008 -35.212 1.00 55.34 378 ASP A N 1
ATOM 2986 C CA . ASP A 1 378 ? 32.731 11.052 -36.664 1.00 55.34 378 ASP A CA 1
ATOM 2987 C C . ASP A 1 378 ? 32.596 9.692 -37.365 1.00 55.34 378 ASP A C 1
ATOM 2989 O O . ASP A 1 378 ? 32.499 9.634 -38.589 1.00 55.34 378 ASP A O 1
ATOM 2993 N N . HIS A 1 379 ? 32.506 8.577 -36.632 1.00 60.41 379 HIS A N 1
ATOM 2994 C CA . HIS A 1 379 ? 32.471 7.247 -37.257 1.00 60.41 379 HIS A CA 1
ATOM 2995 C C . HIS A 1 379 ? 31.105 6.823 -37.823 1.00 60.41 379 HIS A C 1
ATOM 2997 O O . HIS A 1 379 ? 31.056 5.940 -38.673 1.00 60.41 379 HIS A O 1
ATOM 3003 N N . PHE A 1 380 ? 30.004 7.508 -37.493 1.00 67.44 380 PHE A N 1
ATOM 3004 C CA . PHE A 1 380 ? 28.673 7.240 -38.070 1.00 67.44 380 PHE A CA 1
ATOM 3005 C C . PHE A 1 380 ? 27.955 8.530 -38.484 1.00 67.44 380 PHE A C 1
ATOM 3007 O O . PHE A 1 380 ? 26.883 8.865 -37.982 1.00 67.44 380 PHE A O 1
ATOM 3014 N N . THR A 1 381 ? 28.568 9.282 -39.399 1.00 73.38 381 THR A N 1
ATOM 3015 C CA . THR A 1 381 ? 27.912 10.419 -40.059 1.00 73.38 381 THR A CA 1
ATOM 3016 C C . THR A 1 381 ? 26.803 9.946 -41.007 1.00 73.38 381 THR A C 1
ATOM 3018 O O . THR A 1 381 ? 26.761 8.784 -41.421 1.00 73.38 381 THR A O 1
ATOM 3021 N N . ASP A 1 382 ? 25.934 10.864 -41.438 1.00 75.38 382 ASP A N 1
ATOM 3022 C CA . ASP A 1 382 ? 24.926 10.581 -42.472 1.00 75.38 382 ASP A CA 1
ATOM 3023 C C . ASP A 1 382 ? 25.548 10.086 -43.784 1.00 75.38 382 ASP A C 1
ATOM 3025 O O . ASP A 1 382 ? 24.891 9.404 -44.572 1.00 75.38 382 ASP A O 1
ATOM 3029 N N . TYR A 1 383 ? 26.805 10.446 -44.056 1.00 80.06 383 TYR A N 1
ATOM 3030 C CA . TYR A 1 383 ? 27.550 9.916 -45.193 1.00 80.06 383 TYR A CA 1
ATOM 3031 C C . TYR A 1 383 ? 27.885 8.434 -44.992 1.00 80.06 383 TYR A C 1
ATOM 3033 O O . TYR A 1 383 ? 27.598 7.628 -45.876 1.00 80.06 383 TYR A O 1
ATOM 3041 N N . HIS A 1 384 ? 28.399 8.052 -43.818 1.00 77.88 384 HIS A N 1
ATOM 3042 C CA . HIS A 1 384 ? 28.700 6.654 -43.501 1.00 77.88 384 HIS A CA 1
ATOM 3043 C C . HIS A 1 384 ? 27.452 5.777 -43.531 1.00 77.88 384 HIS A C 1
ATOM 3045 O O . HIS A 1 384 ? 27.473 4.718 -44.147 1.00 77.88 384 HIS A O 1
ATOM 3051 N N . LEU A 1 385 ? 26.340 6.234 -42.953 1.00 81.75 385 LEU A N 1
ATOM 3052 C CA . LEU A 1 385 ? 25.084 5.481 -42.994 1.00 81.75 385 LEU A CA 1
ATOM 3053 C C . LEU A 1 385 ? 24.552 5.331 -44.427 1.00 81.75 385 LEU A C 1
ATOM 3055 O O . LEU A 1 385 ? 24.107 4.251 -44.809 1.00 81.75 385 LEU A O 1
ATOM 3059 N N . ARG A 1 386 ? 24.664 6.373 -45.266 1.00 83.00 386 ARG A N 1
ATOM 3060 C CA . ARG A 1 386 ? 24.344 6.276 -46.702 1.00 83.00 386 ARG A CA 1
ATOM 3061 C C . ARG A 1 386 ? 25.264 5.309 -47.443 1.00 83.00 386 ARG A C 1
ATOM 3063 O O . ARG A 1 386 ? 24.790 4.615 -48.337 1.00 83.00 386 ARG A O 1
ATOM 3070 N N . HIS A 1 387 ? 26.549 5.273 -47.103 1.00 84.38 387 HIS A N 1
ATOM 3071 C CA . HIS A 1 387 ? 27.502 4.345 -47.701 1.00 84.38 387 HIS A CA 1
ATOM 3072 C C . HIS A 1 387 ? 27.196 2.897 -47.300 1.00 84.38 387 HIS A C 1
ATOM 3074 O O . HIS A 1 387 ? 27.010 2.074 -48.186 1.00 84.38 387 HIS A O 1
ATOM 3080 N N . LEU A 1 388 ? 27.017 2.621 -46.002 1.00 84.25 388 LEU A N 1
ATOM 3081 C CA . LEU A 1 388 ? 26.640 1.299 -45.479 1.00 84.25 388 LEU A CA 1
ATOM 3082 C C . LEU A 1 388 ? 25.329 0.785 -46.084 1.00 84.25 388 LEU A C 1
ATOM 3084 O O . LEU A 1 388 ? 25.184 -0.408 -46.319 1.00 84.25 388 LEU A O 1
ATOM 3088 N N . ARG A 1 389 ? 24.389 1.691 -46.379 1.00 85.56 389 ARG A N 1
ATOM 3089 C CA . ARG A 1 389 ? 23.172 1.366 -47.129 1.00 85.56 389 ARG A CA 1
ATOM 3090 C C . ARG A 1 389 ? 23.467 0.942 -48.565 1.00 85.56 389 ARG A C 1
ATOM 3092 O O . ARG A 1 389 ? 22.909 -0.034 -49.040 1.00 85.56 389 ARG A O 1
ATOM 3099 N N . ARG A 1 390 ? 24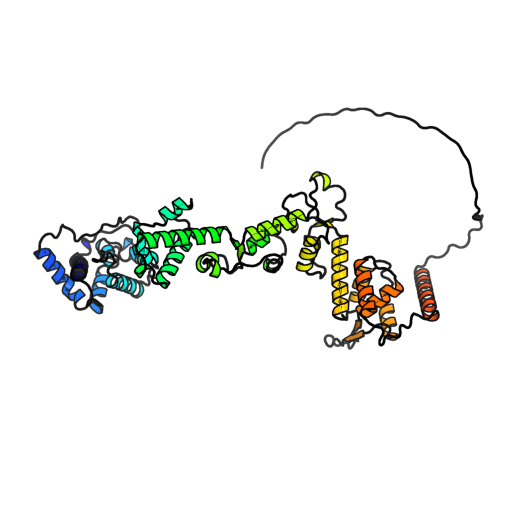.291 1.721 -49.276 1.00 84.81 390 ARG A N 1
ATOM 3100 C CA . ARG A 1 390 ? 24.626 1.490 -50.693 1.00 84.81 390 ARG A CA 1
ATOM 3101 C C . ARG A 1 390 ? 25.409 0.198 -50.899 1.00 84.81 390 ARG A C 1
ATOM 3103 O O . ARG A 1 390 ? 25.269 -0.404 -51.950 1.00 84.81 390 ARG A O 1
ATOM 3110 N N . THR A 1 391 ? 26.233 -0.183 -49.928 1.00 82.75 391 THR A N 1
ATOM 3111 C CA . THR A 1 391 ? 27.008 -1.429 -49.950 1.00 82.75 391 THR A CA 1
ATOM 3112 C C . THR A 1 391 ? 26.274 -2.600 -49.302 1.00 82.75 391 THR A C 1
ATOM 3114 O O . THR A 1 391 ? 26.872 -3.656 -49.136 1.00 82.75 391 THR A O 1
ATOM 3117 N N . GLU A 1 392 ? 25.014 -2.407 -48.887 1.00 82.12 392 GLU A N 1
ATOM 3118 C CA . GLU A 1 392 ? 24.187 -3.410 -48.197 1.00 82.12 392 GLU A CA 1
ATOM 3119 C C . GLU A 1 392 ? 24.838 -4.006 -46.932 1.00 82.12 392 GLU A C 1
ATOM 3121 O O . GLU A 1 392 ? 24.421 -5.040 -46.419 1.00 82.12 392 GLU A O 1
ATOM 3126 N N . ALA A 1 393 ? 25.830 -3.313 -46.365 1.00 82.19 393 ALA A N 1
ATOM 3127 C CA . ALA A 1 393 ? 26.556 -3.745 -45.173 1.00 82.19 393 ALA A CA 1
ATOM 3128 C C . ALA A 1 393 ? 25.713 -3.655 -43.886 1.00 82.19 393 ALA A C 1
ATOM 3130 O O . ALA A 1 393 ? 26.110 -4.178 -42.845 1.00 82.19 393 ALA A O 1
ATOM 3131 N N . VAL A 1 394 ? 24.578 -2.953 -43.937 1.00 85.44 394 VAL A N 1
ATOM 3132 C CA . VAL A 1 394 ? 23.617 -2.790 -42.841 1.00 85.44 394 VAL A CA 1
ATOM 3133 C C . VAL A 1 394 ? 22.210 -2.892 -43.416 1.00 85.44 394 VAL A C 1
ATOM 3135 O O . VAL A 1 394 ? 21.880 -2.174 -44.363 1.00 85.44 394 VAL A O 1
ATOM 3138 N N . ARG A 1 395 ? 21.356 -3.730 -42.815 1.00 90.88 395 ARG A N 1
ATOM 3139 C CA . ARG A 1 395 ? 19.942 -3.822 -43.199 1.00 90.88 395 ARG A CA 1
ATOM 3140 C C . ARG A 1 395 ? 19.222 -2.507 -42.916 1.00 90.88 395 ARG A C 1
ATOM 3142 O O . ARG A 1 395 ? 19.465 -1.845 -41.904 1.00 90.88 395 ARG A O 1
ATOM 3149 N N . PHE A 1 396 ? 18.286 -2.147 -43.785 1.00 88.62 396 PHE A N 1
ATOM 3150 C CA . PHE A 1 396 ? 17.482 -0.940 -43.642 1.00 88.62 396 PHE A CA 1
ATOM 3151 C C . PHE A 1 396 ? 16.062 -1.150 -44.170 1.00 88.62 396 PHE A C 1
ATOM 3153 O O . PHE A 1 396 ? 15.816 -2.037 -44.983 1.00 88.62 396 PHE A O 1
ATOM 3160 N N . VAL A 1 397 ? 15.139 -0.307 -43.714 1.00 87.31 397 VAL A N 1
ATOM 3161 C CA . VAL A 1 397 ? 13.751 -0.246 -44.181 1.00 87.31 397 VAL A CA 1
ATOM 3162 C C . VAL A 1 397 ? 13.486 1.153 -44.722 1.00 87.31 397 VAL A C 1
ATOM 3164 O O . VAL A 1 397 ? 13.856 2.148 -44.090 1.00 87.31 397 VAL A O 1
ATOM 3167 N N . ASP A 1 398 ? 12.863 1.220 -45.896 1.00 83.38 398 ASP A N 1
ATOM 3168 C CA . ASP A 1 398 ? 12.335 2.462 -46.457 1.00 83.38 398 ASP A CA 1
ATOM 3169 C C . ASP A 1 398 ? 10.959 2.743 -45.842 1.00 83.38 398 ASP A C 1
ATOM 3171 O O . ASP A 1 398 ? 10.013 1.970 -46.003 1.00 83.38 398 ASP A O 1
ATOM 3175 N N . VAL A 1 399 ? 10.867 3.833 -45.089 1.00 78.88 399 VAL A N 1
ATOM 3176 C CA . VAL A 1 399 ? 9.635 4.310 -44.471 1.00 78.88 399 VAL A CA 1
ATOM 3177 C C . VAL A 1 399 ? 9.196 5.539 -45.250 1.00 78.88 399 VAL A C 1
ATOM 3179 O O . VAL A 1 399 ? 9.742 6.631 -45.094 1.00 78.88 399 VAL A O 1
ATOM 3182 N N . ARG A 1 400 ? 8.187 5.376 -46.106 1.00 70.06 400 ARG A N 1
ATOM 3183 C CA . ARG A 1 400 ? 7.602 6.513 -46.819 1.00 70.06 400 ARG A CA 1
ATOM 3184 C C . ARG A 1 400 ? 6.744 7.320 -45.857 1.00 70.06 400 ARG A C 1
ATOM 3186 O O . ARG A 1 400 ? 5.742 6.823 -45.348 1.00 70.06 400 ARG A O 1
ATOM 3193 N N . ASN A 1 401 ? 7.136 8.565 -45.605 1.00 58.38 401 ASN A N 1
ATOM 3194 C CA . ASN A 1 401 ? 6.333 9.475 -44.802 1.00 58.38 401 ASN A CA 1
ATOM 3195 C C . ASN A 1 401 ? 5.344 10.211 -45.710 1.00 58.38 401 ASN A C 1
ATOM 3197 O O . ASN A 1 401 ? 5.721 11.112 -46.452 1.00 58.38 401 ASN A O 1
ATOM 3201 N N . THR A 1 402 ? 4.075 9.813 -45.668 1.00 54.84 402 THR A N 1
ATOM 3202 C CA . THR A 1 402 ? 3.016 10.370 -46.525 1.00 54.84 402 THR A CA 1
ATOM 3203 C C . THR A 1 402 ? 2.455 11.703 -46.021 1.00 54.84 402 THR A C 1
ATOM 3205 O O . THR A 1 402 ? 1.571 12.267 -46.659 1.00 54.84 402 THR A O 1
ATOM 3208 N N . THR A 1 403 ? 2.945 12.234 -44.895 1.00 55.56 403 THR A N 1
ATOM 3209 C CA . THR A 1 403 ? 2.288 13.350 -44.190 1.00 55.56 403 THR A CA 1
ATOM 3210 C C . THR A 1 403 ? 2.649 14.761 -44.670 1.00 55.56 403 THR A C 1
ATOM 3212 O O . THR A 1 403 ? 1.959 15.694 -44.278 1.00 55.56 403 THR A O 1
ATOM 3215 N N . GLU A 1 404 ? 3.640 14.967 -45.549 1.00 47.94 404 GLU A N 1
ATOM 3216 C CA . GLU A 1 404 ? 4.109 16.335 -45.878 1.00 47.94 404 GLU A CA 1
ATOM 3217 C C . GLU A 1 404 ? 4.341 16.636 -47.372 1.00 47.94 404 GLU A C 1
ATOM 3219 O O . GLU A 1 404 ? 5.217 17.429 -47.715 1.00 47.94 404 GLU A O 1
ATOM 3224 N N . GLY A 1 405 ? 3.592 16.022 -48.297 1.00 52.44 405 GLY A N 1
ATOM 3225 C CA . GLY A 1 405 ? 3.590 16.421 -49.724 1.00 52.44 405 GLY A CA 1
ATOM 3226 C C . GLY A 1 405 ? 4.953 16.372 -50.444 1.00 52.44 405 GLY A C 1
ATOM 3227 O O . GLY A 1 405 ? 5.085 16.829 -51.577 1.00 52.44 405 GLY A O 1
ATOM 3228 N N . ARG A 1 406 ? 5.982 15.822 -49.793 1.00 53.66 406 ARG A N 1
ATOM 3229 C CA . ARG A 1 406 ? 7.334 15.612 -50.299 1.00 53.66 406 ARG A CA 1
ATOM 3230 C C . ARG A 1 406 ? 7.650 14.139 -50.118 1.00 53.66 406 ARG A C 1
ATOM 3232 O O . ARG A 1 406 ? 7.923 13.697 -49.007 1.00 53.66 406 ARG A O 1
ATOM 3239 N N . ASP A 1 407 ? 7.637 13.404 -51.224 1.00 61.00 407 ASP A N 1
ATOM 3240 C CA . ASP A 1 407 ? 8.029 11.996 -51.278 1.00 61.00 407 ASP A CA 1
ATOM 3241 C C . ASP A 1 407 ? 9.559 11.887 -51.157 1.00 61.00 407 ASP A C 1
ATOM 3243 O O . ASP A 1 407 ? 10.293 11.744 -52.135 1.00 61.00 407 ASP A O 1
ATOM 3247 N N . ARG A 1 408 ? 10.076 12.102 -49.942 1.00 63.19 408 ARG A N 1
ATOM 3248 C CA . ARG A 1 408 ? 11.482 11.851 -49.619 1.00 63.19 408 ARG A CA 1
ATOM 3249 C C . ARG A 1 408 ? 11.566 10.524 -48.870 1.00 63.19 408 ARG A C 1
ATOM 3251 O O . ARG A 1 408 ? 10.974 10.423 -47.795 1.00 63.19 408 ARG A O 1
ATOM 3258 N N . PRO A 1 409 ? 12.320 9.537 -49.380 1.00 68.81 409 PRO A N 1
ATOM 3259 C CA . PRO A 1 409 ? 12.480 8.269 -48.683 1.00 68.81 409 PRO A CA 1
ATOM 3260 C C . PRO A 1 409 ? 13.217 8.500 -47.358 1.00 68.81 409 PRO A C 1
ATOM 3262 O O . PRO A 1 409 ? 14.310 9.084 -47.340 1.00 68.81 409 PRO A O 1
ATOM 3265 N N . LEU A 1 410 ? 12.615 8.067 -46.248 1.00 78.62 410 LEU A N 1
ATOM 3266 C CA . LEU A 1 410 ? 13.254 8.039 -44.935 1.00 78.62 410 LEU A CA 1
ATOM 3267 C C . LEU A 1 410 ? 13.729 6.621 -44.661 1.00 78.62 410 LEU A C 1
ATOM 3269 O O . LEU A 1 410 ? 12.981 5.659 -44.771 1.00 78.62 410 LEU A O 1
ATOM 3273 N N . TYR A 1 411 ? 14.988 6.499 -44.261 1.00 85.06 411 TYR A N 1
ATOM 3274 C CA . TYR A 1 411 ? 15.614 5.202 -44.046 1.00 85.06 411 TYR A CA 1
ATOM 3275 C C . TYR A 1 411 ? 15.762 4.944 -42.557 1.00 85.06 411 TYR A C 1
ATOM 3277 O O . TYR A 1 411 ? 16.344 5.753 -41.826 1.00 85.06 411 TYR A O 1
ATOM 3285 N N . HIS A 1 412 ? 15.243 3.805 -42.119 1.00 88.19 412 HIS A N 1
ATOM 3286 C CA . HIS A 1 412 ? 15.483 3.279 -40.787 1.00 88.19 412 HIS A CA 1
ATOM 3287 C C . HIS A 1 412 ? 16.518 2.162 -40.899 1.00 88.19 412 HIS A C 1
ATOM 3289 O O . HIS A 1 412 ? 16.359 1.251 -41.702 1.00 88.19 412 HIS A O 1
ATOM 3295 N N . PHE A 1 413 ? 17.583 2.232 -40.111 1.00 89.19 413 PHE A N 1
ATOM 3296 C CA . PHE A 1 413 ? 18.707 1.299 -40.151 1.00 89.19 413 PHE A CA 1
ATOM 3297 C C . PHE A 1 413 ? 18.596 0.292 -39.010 1.00 89.19 413 PHE A C 1
ATOM 3299 O O . PHE A 1 413 ? 18.179 0.666 -37.911 1.00 89.19 413 PHE A O 1
ATOM 3306 N N . SER A 1 414 ? 18.990 -0.960 -39.252 1.00 90.62 414 SER A N 1
ATOM 3307 C CA . SER A 1 414 ? 19.104 -1.970 -38.199 1.00 90.62 414 SER A CA 1
ATOM 3308 C C . SER A 1 414 ? 20.182 -1.542 -37.208 1.00 90.62 414 SER A C 1
ATOM 3310 O O . SER A 1 414 ? 21.363 -1.432 -37.549 1.00 90.62 414 SER A O 1
ATOM 3312 N N . LEU A 1 415 ? 19.777 -1.305 -35.960 1.00 89.62 415 LEU A N 1
ATOM 3313 C CA . LEU A 1 415 ? 20.717 -1.010 -34.883 1.00 89.62 415 LEU A CA 1
ATOM 3314 C C . LEU A 1 415 ? 21.608 -2.216 -34.580 1.00 89.62 415 LEU A C 1
ATOM 3316 O O . LEU A 1 415 ? 22.759 -2.022 -34.211 1.00 89.62 415 LEU A O 1
ATOM 3320 N N . VAL A 1 416 ? 21.112 -3.442 -34.765 1.00 90.38 416 VAL A N 1
ATOM 3321 C CA . VAL A 1 416 ? 21.886 -4.672 -34.542 1.00 90.38 416 VAL A CA 1
ATOM 3322 C C . VAL A 1 416 ? 23.100 -4.721 -35.465 1.00 90.38 416 VAL A C 1
ATOM 3324 O O . VAL A 1 416 ? 24.228 -4.846 -34.992 1.00 90.38 416 VAL A O 1
ATOM 3327 N N . ASP A 1 417 ? 22.884 -4.547 -36.769 1.00 89.00 417 ASP A N 1
ATOM 3328 C CA . ASP A 1 417 ? 23.970 -4.591 -37.753 1.00 89.00 417 ASP A CA 1
ATOM 3329 C C . ASP A 1 417 ? 24.949 -3.421 -37.551 1.00 89.00 417 ASP A C 1
ATOM 3331 O O . ASP A 1 417 ? 26.166 -3.584 -37.670 1.00 89.00 417 ASP A O 1
ATOM 3335 N N . LEU A 1 418 ? 24.438 -2.243 -37.168 1.00 88.25 418 LEU A N 1
ATOM 3336 C CA . LEU A 1 418 ? 25.278 -1.091 -36.833 1.00 88.25 418 LEU A CA 1
ATOM 3337 C C . LEU A 1 418 ? 26.148 -1.331 -35.598 1.00 88.25 418 LEU A C 1
ATOM 3339 O O . LEU A 1 418 ? 27.316 -0.952 -35.616 1.00 88.25 418 LEU A O 1
ATOM 3343 N N . LEU A 1 419 ? 25.622 -1.965 -34.547 1.00 89.00 419 LEU A N 1
ATOM 3344 C CA . LEU A 1 419 ? 26.397 -2.325 -33.356 1.00 89.00 419 LEU A CA 1
ATOM 3345 C C . LEU A 1 419 ? 27.471 -3.364 -33.678 1.00 89.00 419 LEU A C 1
ATOM 3347 O O . LEU A 1 419 ? 28.607 -3.237 -33.221 1.00 89.00 419 LEU A O 1
ATOM 3351 N N . GLU A 1 420 ? 27.139 -4.374 -34.486 1.00 86.81 420 GLU A N 1
ATOM 3352 C CA . GLU A 1 420 ? 28.105 -5.380 -34.928 1.00 86.81 420 GLU A CA 1
ATOM 3353 C C . GLU A 1 420 ? 29.245 -4.736 -35.726 1.00 86.81 420 GLU A C 1
ATOM 3355 O O . GLU A 1 420 ? 30.415 -5.028 -35.458 1.00 86.81 420 GLU A O 1
ATOM 3360 N N . ARG A 1 421 ? 28.918 -3.817 -36.646 1.00 85.50 421 ARG A N 1
ATOM 3361 C CA . ARG A 1 421 ? 29.904 -3.081 -37.444 1.00 85.50 421 ARG A CA 1
ATOM 3362 C C . ARG A 1 421 ? 30.723 -2.108 -36.599 1.00 85.50 421 ARG A C 1
ATOM 3364 O O . ARG A 1 421 ? 31.939 -2.051 -36.767 1.00 85.50 421 ARG A O 1
ATOM 3371 N N . ALA A 1 422 ? 30.091 -1.380 -35.680 1.00 84.75 422 ALA A N 1
ATOM 3372 C CA . ALA A 1 422 ? 30.773 -0.477 -34.754 1.00 84.75 422 ALA A CA 1
ATOM 3373 C C . ALA A 1 422 ? 31.802 -1.232 -33.907 1.00 84.75 422 ALA A C 1
ATOM 3375 O O . ALA A 1 422 ? 32.951 -0.813 -33.835 1.00 84.75 422 ALA A O 1
ATOM 3376 N N . ALA A 1 423 ? 31.430 -2.391 -33.362 1.00 85.19 423 ALA A N 1
ATOM 3377 C CA . ALA A 1 423 ? 32.330 -3.228 -32.577 1.00 85.19 423 ALA A CA 1
ATOM 3378 C C . ALA A 1 423 ? 33.523 -3.773 -33.389 1.00 85.19 423 ALA A C 1
ATOM 3380 O O . ALA A 1 423 ? 34.602 -3.958 -32.833 1.00 85.19 423 ALA A O 1
ATOM 3381 N N . LEU A 1 424 ? 33.360 -4.032 -34.694 1.00 82.75 424 LEU A N 1
ATOM 3382 C CA . LEU A 1 424 ? 34.474 -4.423 -35.573 1.00 82.75 424 LEU A CA 1
ATOM 3383 C C . LEU A 1 424 ? 35.423 -3.253 -35.873 1.00 82.75 424 LEU A C 1
ATOM 3385 O O . LEU A 1 424 ? 36.630 -3.451 -35.937 1.00 82.75 424 LEU A O 1
ATOM 3389 N N . LEU A 1 425 ? 34.879 -2.050 -36.070 1.00 79.88 425 LEU A N 1
ATOM 3390 C CA . LEU A 1 425 ? 35.653 -0.870 -36.467 1.00 79.88 425 LEU A CA 1
ATOM 3391 C C . LEU A 1 425 ? 36.331 -0.166 -35.287 1.00 79.88 425 LEU A C 1
ATOM 3393 O O . LEU A 1 425 ? 37.436 0.344 -35.431 1.00 79.88 425 LEU A O 1
ATOM 3397 N N . GLN A 1 426 ? 35.655 -0.097 -34.141 1.00 80.44 426 GLN A N 1
ATOM 3398 C CA . GLN A 1 426 ? 36.088 0.689 -32.981 1.00 80.44 426 GLN A CA 1
ATOM 3399 C C . GLN A 1 426 ? 36.722 -0.172 -31.882 1.00 80.44 426 GLN A C 1
ATOM 3401 O O . GLN A 1 426 ? 37.372 0.362 -30.984 1.00 80.44 426 GLN A O 1
ATOM 3406 N N . GLY A 1 427 ? 36.566 -1.497 -31.958 1.00 80.50 427 GLY A N 1
ATOM 3407 C CA . GLY A 1 427 ? 37.056 -2.422 -30.943 1.00 80.50 427 GLY A CA 1
ATOM 3408 C C . GLY A 1 427 ? 36.178 -2.444 -29.680 1.00 80.50 427 GLY A C 1
ATOM 3409 O O . GLY A 1 427 ? 34.962 -2.243 -29.776 1.00 80.50 427 GLY A O 1
ATOM 3410 N N . PRO A 1 428 ? 36.764 -2.734 -28.500 1.00 83.62 428 PRO A N 1
ATOM 3411 C CA . PRO A 1 428 ? 36.034 -2.822 -27.233 1.00 83.62 428 PRO A CA 1
ATOM 3412 C C . PRO A 1 428 ? 35.270 -1.535 -26.911 1.00 83.62 428 PRO A C 1
ATOM 3414 O O . PRO A 1 428 ? 35.778 -0.433 -27.142 1.00 83.62 428 PRO A O 1
ATOM 3417 N N . SER A 1 429 ? 34.056 -1.669 -26.381 1.00 85.81 429 SER A N 1
ATOM 3418 C CA . SER A 1 429 ? 33.264 -0.529 -25.921 1.00 85.81 429 SER A CA 1
ATOM 3419 C C . SER A 1 429 ? 33.760 0.009 -24.580 1.00 85.81 429 SER A C 1
ATOM 3421 O O . SER A 1 429 ? 34.645 -0.553 -23.936 1.00 85.81 429 SER A O 1
ATOM 3423 N N . LEU A 1 430 ? 33.165 1.114 -24.125 1.00 81.38 430 LEU A N 1
ATOM 3424 C CA . LEU A 1 430 ? 33.424 1.636 -22.781 1.00 81.38 430 LEU A CA 1
ATOM 3425 C C . LEU A 1 430 ? 32.803 0.785 -21.671 1.00 81.38 430 LEU A C 1
ATOM 3427 O O . LEU A 1 430 ? 33.069 1.028 -20.496 1.00 81.38 430 LEU A O 1
ATOM 3431 N N . SER A 1 431 ? 31.960 -0.186 -22.030 1.00 85.06 431 SER A N 1
ATOM 3432 C CA . SER A 1 431 ? 31.225 -1.007 -21.084 1.00 85.06 431 SER A CA 1
ATOM 3433 C C . SER A 1 431 ? 31.536 -2.489 -21.311 1.00 85.06 431 SER A C 1
ATOM 3435 O O . SER A 1 431 ? 31.027 -3.088 -22.262 1.00 85.06 431 SER A O 1
ATOM 3437 N N . PRO A 1 432 ? 32.295 -3.147 -20.417 1.00 85.94 432 PRO A N 1
ATOM 3438 C CA . PRO A 1 432 ? 32.604 -4.571 -20.566 1.00 85.94 432 PRO A CA 1
ATOM 3439 C C . PRO A 1 432 ? 31.341 -5.452 -20.562 1.00 85.94 432 PRO A C 1
ATOM 3441 O O . PRO A 1 432 ? 31.338 -6.542 -21.134 1.00 85.94 432 PRO A O 1
ATOM 3444 N N . LEU A 1 433 ? 30.246 -4.973 -19.957 1.00 86.31 433 LEU A N 1
ATOM 3445 C CA . LEU A 1 433 ? 28.939 -5.632 -19.994 1.00 86.31 433 LEU A CA 1
ATOM 3446 C C . LEU A 1 433 ? 28.329 -5.608 -21.400 1.00 86.31 433 LEU A C 1
ATOM 3448 O O . LEU A 1 433 ? 27.814 -6.627 -21.856 1.00 86.31 433 LEU A O 1
ATOM 3452 N N . VAL A 1 434 ? 28.430 -4.483 -22.113 1.00 86.75 434 VAL A N 1
ATOM 3453 C CA . VAL A 1 434 ? 27.982 -4.380 -23.510 1.00 86.7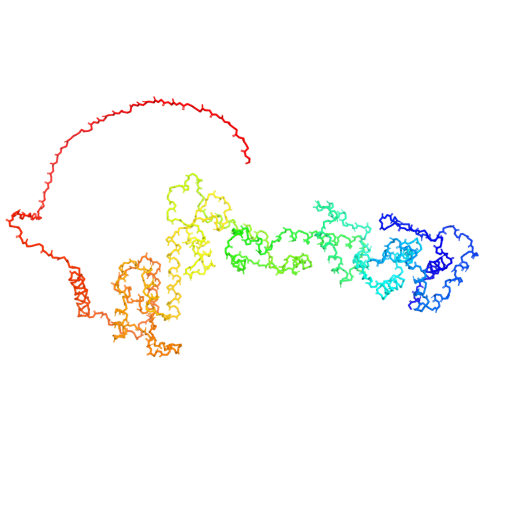5 434 VAL A CA 1
ATOM 3454 C C . VAL A 1 434 ? 28.821 -5.282 -24.414 1.00 86.75 434 VAL A C 1
ATOM 3456 O O . VAL A 1 434 ? 28.259 -6.016 -25.226 1.00 86.75 434 VAL A O 1
ATOM 3459 N N . ASP A 1 435 ? 30.143 -5.305 -24.229 1.00 88.19 435 ASP A N 1
ATOM 3460 C CA . ASP A 1 435 ? 31.036 -6.186 -24.995 1.00 88.19 435 ASP A CA 1
ATOM 3461 C C . ASP A 1 435 ? 30.690 -7.663 -24.805 1.00 88.19 435 ASP A C 1
ATOM 3463 O O . ASP A 1 435 ? 30.692 -8.438 -25.767 1.00 88.19 435 ASP A O 1
ATOM 3467 N N . LYS A 1 436 ? 30.365 -8.055 -23.568 1.00 90.19 436 LYS A N 1
ATOM 3468 C CA . LYS A 1 436 ? 29.899 -9.405 -23.257 1.00 90.19 436 LYS A CA 1
ATOM 3469 C C . LYS A 1 436 ? 28.599 -9.718 -23.994 1.00 90.19 436 LYS A C 1
ATOM 3471 O O . LYS A 1 436 ? 28.535 -10.729 -24.680 1.00 90.19 436 LYS A O 1
ATOM 3476 N N . VAL A 1 437 ? 27.598 -8.840 -23.918 1.00 90.00 437 VAL A N 1
ATOM 3477 C CA . VAL A 1 437 ? 26.304 -9.040 -24.593 1.00 90.00 437 VAL A CA 1
ATOM 3478 C C . VAL A 1 437 ? 26.465 -9.181 -26.106 1.00 90.00 437 VAL A C 1
ATOM 3480 O O . VAL A 1 437 ? 25.883 -10.082 -26.707 1.00 90.00 437 VAL A O 1
ATOM 3483 N N . LEU A 1 438 ? 27.278 -8.326 -26.730 1.00 88.94 438 LEU A N 1
ATOM 3484 C CA . LEU A 1 438 ? 27.548 -8.403 -28.166 1.00 88.94 438 LEU A CA 1
ATOM 3485 C C . LEU A 1 438 ? 28.273 -9.703 -28.537 1.00 88.94 438 LEU A C 1
ATOM 3487 O O . LEU A 1 438 ? 27.969 -10.305 -29.567 1.00 88.94 438 LEU A O 1
ATOM 3491 N N . ARG A 1 439 ? 29.209 -10.164 -27.700 1.00 89.44 439 ARG A N 1
ATOM 3492 C CA . ARG A 1 439 ? 29.906 -11.443 -27.887 1.00 89.44 439 ARG A CA 1
ATOM 3493 C C . ARG A 1 439 ? 28.958 -12.632 -27.752 1.00 89.44 439 ARG A C 1
ATOM 3495 O O . ARG A 1 439 ? 28.966 -13.504 -28.615 1.00 89.44 439 ARG A O 1
ATOM 3502 N N . ASP A 1 440 ? 28.126 -12.644 -26.717 1.00 88.62 440 ASP A N 1
ATOM 3503 C CA . ASP A 1 440 ? 27.154 -13.707 -26.462 1.00 88.62 440 ASP A CA 1
ATOM 3504 C C . ASP A 1 440 ? 26.139 -13.794 -27.610 1.00 88.62 440 ASP A C 1
ATOM 3506 O O . ASP A 1 440 ? 25.856 -14.883 -28.103 1.00 88.62 440 ASP A O 1
ATOM 3510 N N . HIS A 1 441 ? 25.669 -12.652 -28.122 1.00 86.56 441 HIS A N 1
ATOM 3511 C CA . HIS A 1 441 ? 24.787 -12.603 -29.288 1.00 86.56 441 HIS A CA 1
ATOM 3512 C C . HIS A 1 441 ? 25.448 -13.155 -30.560 1.00 86.56 441 HIS A C 1
ATOM 3514 O O . HIS A 1 441 ? 24.825 -13.923 -31.294 1.00 86.56 441 HIS A O 1
ATOM 3520 N N . ARG A 1 442 ? 26.722 -12.813 -30.810 1.00 84.94 442 ARG A N 1
ATOM 3521 C CA . ARG A 1 442 ? 27.495 -13.379 -31.932 1.00 84.94 442 ARG A CA 1
ATOM 3522 C C . ARG A 1 442 ? 27.656 -14.891 -31.806 1.00 84.94 442 ARG A C 1
ATOM 3524 O O . ARG A 1 442 ? 27.530 -15.584 -32.803 1.00 84.94 442 ARG A O 1
ATOM 3531 N N . ASN A 1 443 ? 27.902 -15.393 -30.598 1.00 82.81 443 ASN A N 1
ATOM 3532 C CA . ASN A 1 443 ? 28.060 -16.824 -30.341 1.00 82.81 443 ASN A CA 1
ATOM 3533 C C . ASN A 1 443 ? 26.727 -17.589 -30.429 1.00 82.81 443 ASN A C 1
ATOM 3535 O O . ASN A 1 443 ? 26.708 -18.748 -30.838 1.00 82.81 443 ASN A O 1
ATOM 3539 N N . ALA A 1 444 ? 25.615 -16.950 -30.051 1.00 80.50 444 ALA A N 1
ATOM 3540 C CA . ALA A 1 444 ? 24.273 -17.523 -30.137 1.00 80.50 444 ALA A CA 1
ATOM 3541 C C . ALA A 1 444 ? 23.778 -17.637 -31.589 1.00 80.50 444 ALA A C 1
ATOM 3543 O O . ALA A 1 444 ? 23.078 -18.591 -31.933 1.00 80.50 444 ALA A O 1
ATOM 3544 N N . LYS A 1 445 ? 24.183 -16.709 -32.466 1.00 68.88 445 LYS A N 1
ATOM 3545 C CA . LYS A 1 445 ? 24.053 -16.864 -33.919 1.00 68.88 445 LYS A CA 1
ATOM 3546 C C . LYS A 1 445 ? 25.059 -17.922 -34.401 1.00 68.88 445 LYS A C 1
ATOM 3548 O O . LYS A 1 445 ? 26.182 -17.595 -34.771 1.00 68.88 445 LYS A O 1
ATOM 3553 N N . LYS A 1 446 ? 24.675 -19.206 -34.396 1.00 44.69 446 LYS A N 1
ATOM 3554 C CA . LYS A 1 446 ? 25.453 -20.263 -35.074 1.00 44.69 446 LYS A CA 1
ATOM 3555 C C . LYS A 1 446 ? 25.769 -19.851 -36.528 1.00 44.69 446 LYS A C 1
ATOM 3557 O O . LYS A 1 446 ? 24.951 -19.170 -37.146 1.00 44.69 446 LYS A O 1
ATOM 3562 N N . PRO A 1 447 ? 26.917 -20.278 -37.090 1.00 44.22 447 PRO A N 1
ATOM 3563 C CA . PRO A 1 447 ? 27.339 -19.936 -38.442 1.00 44.22 447 PRO A CA 1
ATOM 3564 C C . PRO A 1 447 ? 26.523 -20.741 -39.458 1.00 44.22 447 PRO A C 1
ATOM 3566 O O . PRO A 1 447 ? 26.975 -21.742 -40.003 1.00 44.22 447 PRO A O 1
ATOM 3569 N N . CYS A 1 448 ? 25.291 -20.322 -39.693 1.00 37.91 448 CYS A N 1
ATOM 3570 C CA . CYS A 1 448 ? 24.542 -20.685 -40.882 1.00 37.91 448 CYS A CA 1
ATOM 3571 C C . CYS A 1 448 ? 24.069 -19.353 -41.476 1.00 37.91 448 CYS A C 1
ATOM 3573 O O . CYS A 1 448 ? 23.337 -18.609 -40.831 1.00 37.91 448 CYS A O 1
ATOM 3575 N N . ASP A 1 449 ? 24.601 -19.025 -42.653 1.00 38.62 449 ASP A N 1
ATOM 3576 C CA . ASP A 1 449 ? 24.182 -17.926 -43.538 1.00 38.62 449 ASP A CA 1
ATOM 3577 C C . ASP A 1 449 ? 24.683 -16.494 -43.282 1.00 38.62 449 ASP A C 1
ATOM 3579 O O . ASP A 1 449 ? 24.115 -15.535 -43.804 1.00 38.62 449 ASP A O 1
ATOM 3583 N N . ARG A 1 450 ? 25.823 -16.300 -42.608 1.00 40.91 450 ARG A N 1
ATOM 3584 C CA . ARG A 1 450 ? 26.580 -15.040 -42.756 1.00 40.91 450 ARG A CA 1
ATOM 3585 C C . ARG A 1 450 ? 27.964 -15.299 -43.331 1.00 40.91 450 ARG A C 1
ATOM 3587 O O . ARG A 1 450 ? 28.889 -15.670 -42.615 1.00 40.91 450 ARG A O 1
ATOM 3594 N N . VAL A 1 451 ? 28.103 -15.041 -44.632 1.00 35.72 451 VAL A N 1
ATOM 3595 C CA . VAL A 1 451 ? 29.398 -14.739 -45.245 1.00 35.72 451 VAL A CA 1
ATOM 3596 C C . VAL A 1 451 ? 29.925 -13.497 -44.530 1.00 35.72 451 VAL A C 1
ATOM 3598 O O . VAL A 1 451 ? 29.486 -12.377 -44.782 1.00 35.72 451 VAL A O 1
ATOM 3601 N N . VAL A 1 452 ? 30.831 -13.694 -43.575 1.00 39.56 452 VAL A N 1
ATOM 3602 C CA . VAL A 1 452 ? 31.622 -12.601 -43.017 1.00 39.56 452 VAL A CA 1
ATOM 3603 C C . VAL A 1 452 ? 32.624 -12.218 -44.097 1.00 39.56 452 VAL A C 1
ATOM 3605 O O . VAL A 1 452 ? 33.739 -12.732 -44.136 1.00 39.56 452 VAL A O 1
ATOM 3608 N N . VAL A 1 453 ? 32.224 -11.323 -44.999 1.00 38.97 453 VAL A N 1
ATOM 3609 C CA . VAL A 1 453 ? 33.202 -10.540 -45.749 1.00 38.97 453 VAL A CA 1
ATOM 3610 C C . VAL A 1 453 ? 33.754 -9.535 -44.742 1.00 38.97 453 VAL A C 1
ATOM 3612 O O . VAL A 1 453 ? 33.149 -8.500 -44.455 1.00 38.97 453 VAL A O 1
ATOM 3615 N N . GLY A 1 454 ? 34.871 -9.891 -44.101 1.00 40.44 454 GLY A N 1
ATOM 3616 C CA . GLY A 1 454 ? 35.714 -8.881 -43.466 1.00 40.44 454 GLY A CA 1
ATOM 3617 C C . GLY A 1 454 ? 36.069 -7.827 -44.518 1.00 40.44 454 GLY A C 1
ATOM 3618 O O . GLY A 1 454 ? 36.127 -8.180 -45.698 1.00 40.44 454 GLY A O 1
ATOM 3619 N N . PRO A 1 455 ? 36.273 -6.550 -44.143 1.00 42.53 455 PRO A N 1
ATOM 3620 C CA . PRO A 1 455 ? 36.678 -5.569 -45.131 1.00 42.53 455 PRO A CA 1
ATOM 3621 C C . PRO A 1 455 ? 37.926 -6.093 -45.829 1.00 42.53 455 PRO A C 1
ATOM 3623 O O . PRO A 1 455 ? 38.906 -6.445 -45.169 1.00 42.53 455 PRO A O 1
ATOM 3626 N N . THR A 1 456 ? 37.865 -6.208 -47.153 1.00 47.19 456 THR A N 1
ATOM 3627 C CA . THR A 1 456 ? 39.059 -6.526 -47.931 1.00 47.19 456 THR A CA 1
ATOM 3628 C C . THR A 1 456 ? 40.134 -5.495 -47.582 1.00 47.19 456 THR A C 1
ATOM 3630 O O . THR A 1 456 ? 39.827 -4.359 -47.211 1.00 47.19 456 THR A O 1
ATOM 3633 N N . GLU A 1 457 ? 41.410 -5.853 -47.692 1.00 43.03 457 GLU A N 1
ATOM 3634 C CA . GLU A 1 457 ? 42.515 -4.899 -47.513 1.00 43.03 457 GLU A CA 1
ATOM 3635 C C . GLU A 1 457 ? 42.294 -3.625 -48.355 1.00 43.03 457 GLU A C 1
ATOM 3637 O O . GLU A 1 457 ? 42.615 -2.512 -47.947 1.00 43.03 457 GLU A O 1
ATOM 3642 N N . GLN A 1 458 ? 41.605 -3.779 -49.486 1.00 42.16 458 GLN A N 1
ATOM 3643 C CA . GLN A 1 458 ? 41.137 -2.711 -50.354 1.00 42.16 458 GLN A CA 1
ATOM 3644 C C . GLN A 1 458 ? 40.062 -1.817 -49.711 1.00 42.16 458 GLN A C 1
ATOM 3646 O O . GLN A 1 458 ? 40.163 -0.597 -49.813 1.00 42.16 458 GLN A O 1
ATOM 3651 N N . GLU A 1 459 ? 39.074 -2.364 -49.003 1.00 45.62 459 GLU A N 1
ATOM 3652 C CA . GLU A 1 459 ? 38.092 -1.590 -48.227 1.00 45.62 459 GLU A CA 1
ATOM 3653 C C . GLU A 1 459 ? 38.729 -0.878 -47.029 1.00 45.62 459 GLU A C 1
ATOM 3655 O O . GLU A 1 459 ? 38.416 0.286 -46.783 1.00 45.62 459 GLU A O 1
ATOM 3660 N N . ALA A 1 460 ? 39.663 -1.527 -46.326 1.00 45.03 460 ALA A N 1
ATOM 3661 C CA . ALA A 1 460 ? 40.420 -0.905 -45.238 1.00 45.03 460 ALA A CA 1
ATOM 3662 C C . ALA A 1 460 ? 41.307 0.246 -45.750 1.00 45.03 460 ALA A C 1
ATOM 3664 O O . ALA A 1 460 ? 41.334 1.325 -45.159 1.00 45.03 460 ALA A O 1
ATOM 3665 N N . ASN A 1 461 ? 41.955 0.070 -46.903 1.00 46.53 461 ASN A N 1
ATOM 3666 C CA . ASN A 1 461 ? 42.775 1.102 -47.537 1.00 46.53 461 ASN A CA 1
ATOM 3667 C C . ASN A 1 461 ? 41.934 2.229 -48.150 1.00 46.53 461 ASN A C 1
ATOM 3669 O O . ASN A 1 461 ? 42.325 3.396 -48.083 1.00 46.53 461 ASN A O 1
ATOM 3673 N N . THR A 1 462 ? 40.748 1.921 -48.680 1.00 52.06 462 THR A N 1
ATOM 3674 C CA . THR A 1 462 ? 39.783 2.932 -49.144 1.00 52.06 462 THR A CA 1
ATOM 3675 C C . THR A 1 462 ? 39.247 3.742 -47.962 1.00 52.06 462 THR A C 1
ATOM 3677 O O . THR A 1 462 ? 39.105 4.960 -48.058 1.00 52.06 462 THR A O 1
ATOM 3680 N N . TYR A 1 463 ? 39.034 3.092 -46.816 1.00 47.25 463 TYR A N 1
ATOM 3681 C CA . TYR A 1 463 ? 38.621 3.716 -45.561 1.00 47.25 463 TYR A CA 1
ATOM 3682 C C . TYR A 1 463 ? 39.705 4.649 -44.992 1.00 47.25 463 TYR A C 1
ATOM 3684 O O . TYR A 1 463 ? 39.417 5.805 -44.682 1.00 47.25 463 TYR A O 1
ATOM 3692 N N . ILE A 1 464 ? 40.967 4.206 -44.948 1.00 50.47 464 ILE A N 1
ATOM 3693 C CA . ILE A 1 464 ? 42.114 5.039 -44.540 1.00 50.47 464 ILE A CA 1
ATOM 3694 C C . ILE A 1 464 ? 42.303 6.225 -45.503 1.00 50.47 464 ILE A C 1
ATOM 3696 O O . ILE A 1 464 ? 42.528 7.355 -45.065 1.00 50.47 464 ILE A O 1
ATOM 3700 N N . SER A 1 465 ? 42.136 6.003 -46.810 1.00 50.97 465 SER A N 1
ATOM 3701 C CA . SER A 1 465 ? 42.264 7.050 -47.835 1.00 50.97 465 SER A CA 1
ATOM 3702 C C . SER A 1 465 ? 41.138 8.086 -47.771 1.00 50.97 465 SER A C 1
ATOM 3704 O O . SER A 1 465 ? 41.386 9.276 -47.958 1.00 50.97 465 SER A O 1
ATOM 3706 N N . ALA A 1 466 ? 39.909 7.664 -47.460 1.00 51.66 466 ALA A N 1
ATOM 3707 C CA . ALA A 1 466 ? 38.772 8.564 -47.283 1.00 51.66 466 ALA A CA 1
ATOM 3708 C C . ALA A 1 466 ? 38.934 9.453 -46.038 1.00 51.66 466 ALA A C 1
ATOM 3710 O O . ALA A 1 466 ? 38.653 10.650 -46.106 1.00 51.66 466 ALA A O 1
ATOM 3711 N N . ILE A 1 467 ? 39.462 8.902 -44.938 1.00 48.91 467 ILE A N 1
ATOM 3712 C CA . ILE A 1 467 ? 39.798 9.664 -43.724 1.00 48.91 467 ILE A CA 1
ATOM 3713 C C . ILE A 1 467 ? 40.909 10.679 -44.022 1.00 48.91 467 ILE A C 1
ATOM 3715 O O . ILE A 1 467 ? 40.776 11.854 -43.681 1.00 48.91 467 ILE A O 1
ATOM 3719 N N . ALA A 1 468 ? 41.964 10.266 -44.729 1.00 49.28 468 ALA A N 1
ATOM 3720 C CA . ALA A 1 468 ? 43.048 11.161 -45.130 1.00 49.28 468 ALA A CA 1
ATOM 3721 C C . ALA A 1 468 ? 42.562 12.296 -46.053 1.00 49.28 468 ALA A C 1
ATOM 3723 O O . ALA A 1 468 ? 42.972 13.446 -45.890 1.00 49.28 468 ALA A O 1
ATOM 3724 N N . ALA A 1 469 ? 41.652 12.006 -46.989 1.00 48.56 469 ALA A N 1
ATOM 3725 C CA . ALA A 1 469 ? 41.058 13.006 -47.876 1.00 48.56 469 ALA A CA 1
ATOM 3726 C C . ALA A 1 469 ? 40.144 13.987 -47.125 1.00 48.56 469 ALA A C 1
ATOM 3728 O O . ALA A 1 469 ? 40.159 15.184 -47.410 1.00 48.56 469 ALA A O 1
ATOM 3729 N N . GLN A 1 470 ? 39.385 13.507 -46.138 1.00 47.91 470 GLN A N 1
ATOM 3730 C CA . GLN A 1 470 ? 38.539 14.355 -45.305 1.00 47.91 470 GLN A CA 1
ATOM 3731 C C . GLN A 1 470 ? 39.382 15.272 -44.412 1.00 47.91 470 GLN A C 1
ATOM 3733 O O . GLN A 1 470 ? 39.149 16.475 -44.426 1.00 47.91 470 GLN A O 1
ATOM 3738 N N . MET A 1 471 ? 40.424 14.755 -43.749 1.00 46.16 471 MET A N 1
ATOM 3739 C CA . MET A 1 471 ? 41.364 15.579 -42.974 1.00 46.16 471 MET A CA 1
ATOM 3740 C C . MET A 1 471 ? 42.053 16.631 -43.852 1.00 46.16 471 MET A C 1
ATOM 3742 O O . MET A 1 471 ? 42.196 17.779 -43.441 1.00 46.16 471 MET A O 1
ATOM 3746 N N . LYS A 1 472 ? 42.417 16.276 -45.091 1.00 41.94 472 LYS A N 1
ATOM 3747 C CA . LYS A 1 472 ? 43.020 17.202 -46.059 1.00 41.94 472 LYS A CA 1
ATOM 3748 C C . LYS A 1 472 ? 42.052 18.300 -46.510 1.00 41.94 472 LYS A C 1
ATOM 3750 O O . LYS A 1 472 ? 42.470 19.441 -46.659 1.00 41.94 472 LYS A O 1
ATOM 3755 N N . ASN A 1 473 ? 40.769 17.984 -46.680 1.00 46.31 473 ASN A N 1
ATOM 3756 C CA . ASN A 1 473 ? 39.742 18.963 -47.041 1.00 46.31 473 ASN A CA 1
ATOM 3757 C C . ASN A 1 473 ? 39.338 19.860 -45.861 1.00 46.31 473 ASN A C 1
ATOM 3759 O O . ASN A 1 473 ? 39.063 21.036 -46.070 1.00 46.31 473 ASN A O 1
ATOM 3763 N N . THR A 1 474 ? 39.352 19.347 -44.629 1.00 44.91 474 THR A N 1
ATOM 3764 C CA . THR A 1 474 ? 39.141 20.160 -43.421 1.00 44.91 474 THR A CA 1
ATOM 3765 C C . THR A 1 474 ? 40.315 21.118 -43.195 1.00 44.91 474 THR A C 1
ATOM 3767 O O . THR A 1 474 ? 40.098 22.295 -42.936 1.00 44.91 474 THR A O 1
ATOM 3770 N N . LEU A 1 475 ? 41.552 20.660 -43.421 1.00 44.31 475 LEU A N 1
ATOM 3771 C CA . LEU A 1 475 ? 42.755 21.504 -43.368 1.00 44.31 475 LEU A CA 1
ATOM 3772 C C . LEU A 1 475 ? 42.858 22.509 -44.530 1.00 44.31 475 LEU A C 1
ATOM 3774 O O . LEU A 1 475 ? 43.526 23.526 -44.390 1.00 44.31 475 LEU A O 1
ATOM 3778 N N . ALA A 1 476 ? 42.222 22.236 -45.672 1.00 45.81 476 ALA A N 1
ATOM 3779 C CA . ALA A 1 476 ? 42.158 23.161 -46.807 1.00 45.81 476 ALA A CA 1
ATOM 3780 C C . ALA A 1 476 ? 40.977 24.150 -46.722 1.00 45.81 476 ALA A C 1
ATOM 3782 O O . ALA A 1 476 ? 41.008 25.186 -47.384 1.00 45.81 476 ALA A O 1
ATOM 3783 N N . GLY A 1 477 ? 39.941 23.831 -45.936 1.00 42.84 477 GLY A N 1
ATOM 3784 C CA . GLY A 1 477 ? 38.770 24.684 -45.707 1.00 42.84 477 GLY A CA 1
ATOM 3785 C C . GLY A 1 477 ? 39.002 25.783 -44.667 1.00 42.84 477 GLY A C 1
ATOM 3786 O O . GLY A 1 477 ? 38.437 26.867 -44.798 1.00 42.84 477 GLY A O 1
ATOM 3787 N N . ASP A 1 478 ? 39.884 25.542 -43.694 1.00 43.84 478 ASP A N 1
ATOM 3788 C CA . ASP A 1 478 ? 40.350 26.563 -42.756 1.00 43.84 478 ASP A CA 1
ATOM 3789 C C . ASP A 1 478 ? 41.562 27.282 -43.355 1.00 43.84 478 ASP A C 1
ATOM 3791 O O . ASP A 1 478 ? 42.686 26.786 -43.331 1.00 43.84 478 ASP A O 1
ATOM 3795 N N . GLY A 1 479 ? 41.323 28.459 -43.937 1.00 46.97 479 GLY A N 1
ATOM 3796 C CA . GLY A 1 479 ? 42.328 29.305 -44.581 1.00 46.97 479 GLY A CA 1
ATOM 3797 C C . GLY A 1 479 ? 43.453 29.783 -43.655 1.00 46.97 479 GLY A C 1
ATOM 3798 O O . GLY A 1 479 ? 43.537 30.963 -43.328 1.00 46.97 479 GLY A O 1
ATOM 3799 N N . MET A 1 480 ? 44.382 28.898 -43.305 1.00 36.75 480 MET A N 1
ATOM 3800 C CA . MET A 1 480 ? 45.690 29.242 -42.760 1.00 36.75 480 MET A CA 1
ATOM 3801 C C . MET A 1 480 ? 46.667 29.395 -43.924 1.00 36.75 480 MET A C 1
ATOM 3803 O O . MET A 1 480 ? 47.217 28.426 -44.449 1.00 36.75 480 MET A O 1
ATOM 3807 N N . ARG A 1 481 ? 46.888 30.648 -44.339 1.00 36.19 481 ARG A N 1
ATOM 3808 C CA . ARG A 1 481 ? 48.056 31.010 -45.148 1.00 36.19 481 ARG A CA 1
ATOM 3809 C C . ARG A 1 481 ? 49.304 30.568 -44.384 1.00 36.19 481 ARG A C 1
ATOM 3811 O O . ARG A 1 481 ? 49.599 31.115 -43.325 1.00 36.19 481 ARG A O 1
ATOM 3818 N N . LEU A 1 482 ? 50.038 29.600 -44.927 1.00 33.66 482 LEU A N 1
ATOM 3819 C CA . LEU A 1 482 ? 51.412 29.342 -44.508 1.00 33.66 482 LEU A CA 1
ATOM 3820 C C . LEU A 1 482 ? 52.218 30.639 -44.718 1.00 33.66 482 LEU A C 1
ATOM 3822 O O . LEU A 1 482 ? 52.187 31.178 -45.829 1.00 33.66 482 LEU A O 1
ATOM 3826 N N . PRO A 1 483 ? 52.920 31.173 -43.702 1.00 34.72 483 PRO A N 1
ATOM 3827 C CA . PRO A 1 483 ? 53.883 32.231 -43.940 1.00 34.72 483 PRO A CA 1
ATOM 3828 C C . PRO A 1 483 ? 55.028 31.670 -44.789 1.00 34.72 483 PRO A C 1
ATOM 3830 O O . PRO A 1 483 ? 55.520 30.567 -44.541 1.00 34.72 483 PRO A O 1
ATOM 3833 N N . SER A 1 484 ? 55.441 32.442 -45.793 1.00 35.38 484 SER A N 1
ATOM 3834 C CA . SER A 1 484 ? 56.647 32.206 -46.586 1.00 35.38 484 SER A CA 1
ATOM 3835 C C . SER A 1 484 ? 57.871 31.937 -45.692 1.00 35.38 484 SER A C 1
ATOM 3837 O O . SER A 1 484 ? 57.949 32.470 -44.581 1.00 35.38 484 SER A O 1
ATOM 3839 N N . PRO A 1 485 ? 58.841 31.131 -46.157 1.00 34.00 485 PRO A N 1
ATOM 3840 C CA . PRO A 1 485 ? 59.922 30.634 -45.318 1.00 34.00 485 PRO A CA 1
ATOM 3841 C C . PRO A 1 485 ? 60.864 31.772 -44.914 1.00 34.00 485 PRO A C 1
ATOM 3843 O O . PRO A 1 485 ? 61.462 32.422 -45.770 1.00 34.00 485 PRO A O 1
ATOM 3846 N N . ASN A 1 486 ? 61.018 31.990 -43.607 1.00 31.44 486 ASN A N 1
ATOM 3847 C CA . ASN A 1 486 ? 62.075 32.838 -43.065 1.00 31.44 486 ASN A CA 1
ATOM 3848 C C . ASN A 1 486 ? 63.353 31.980 -42.910 1.00 31.44 486 ASN A C 1
ATOM 3850 O O . ASN A 1 486 ? 63.291 30.929 -42.263 1.00 31.44 486 ASN A O 1
ATOM 3854 N N . PRO A 1 487 ? 64.496 32.355 -43.512 1.00 38.41 487 PRO A N 1
ATOM 3855 C CA . PRO A 1 487 ? 65.655 31.484 -43.651 1.00 38.41 487 PRO A CA 1
ATOM 3856 C C . PRO A 1 487 ? 66.641 31.678 -42.495 1.00 38.41 487 PRO A C 1
ATOM 3858 O O . PRO A 1 487 ? 67.699 32.254 -42.687 1.00 38.41 487 PRO A O 1
ATOM 3861 N N . HIS A 1 488 ? 66.336 31.182 -41.294 1.00 30.11 488 HIS A N 1
ATOM 3862 C CA . HIS A 1 488 ? 67.341 31.073 -40.228 1.00 30.11 488 HIS A CA 1
ATOM 3863 C C . HIS A 1 488 ? 67.084 29.841 -39.331 1.00 30.11 488 HIS A C 1
ATOM 3865 O O . HIS A 1 488 ? 66.260 29.911 -38.432 1.00 30.11 488 HIS A O 1
ATOM 3871 N N . VAL A 1 489 ? 67.763 28.721 -39.662 1.00 30.03 489 VAL A N 1
ATOM 3872 C CA . VAL A 1 489 ? 68.627 27.839 -38.813 1.00 30.03 489 VAL A CA 1
ATOM 3873 C C . VAL A 1 489 ? 68.126 27.416 -37.399 1.00 30.03 489 VAL A C 1
ATOM 3875 O O . VAL A 1 489 ? 67.604 28.266 -36.692 1.00 30.03 489 VAL A O 1
ATOM 3878 N N . PRO A 1 490 ? 68.441 26.216 -36.832 1.00 35.59 490 PRO A N 1
ATOM 3879 C CA . PRO A 1 490 ? 68.858 24.910 -37.372 1.00 35.59 490 PRO A CA 1
ATOM 3880 C C . PRO A 1 490 ? 68.010 23.706 -36.875 1.00 35.59 490 PRO A C 1
ATOM 3882 O O . PRO A 1 490 ? 67.294 23.741 -35.879 1.00 35.59 490 PRO A O 1
ATOM 3885 N N . THR A 1 491 ? 68.214 22.581 -37.557 1.00 33.50 491 THR A N 1
ATOM 3886 C CA . THR A 1 491 ? 67.934 21.187 -37.168 1.00 33.50 491 THR A CA 1
ATOM 3887 C C . THR A 1 491 ? 68.251 20.823 -35.708 1.00 33.50 491 THR A C 1
ATOM 3889 O O . THR A 1 491 ? 69.366 21.068 -35.247 1.00 33.50 491 THR A O 1
ATOM 3892 N N . LEU A 1 492 ? 67.337 20.097 -35.045 1.00 28.62 492 LEU A N 1
ATOM 3893 C CA . LEU A 1 492 ? 67.642 19.281 -33.861 1.00 28.62 492 LEU A CA 1
ATOM 3894 C C . LEU A 1 492 ? 67.696 17.779 -34.217 1.00 28.62 492 LEU A C 1
ATOM 3896 O O . LEU A 1 492 ? 66.855 17.316 -34.993 1.00 28.62 492 LEU A O 1
ATOM 3900 N N . PRO A 1 493 ? 68.663 17.012 -33.675 1.00 35.28 493 PRO A N 1
ATOM 3901 C CA . PRO A 1 493 ? 68.959 15.654 -34.112 1.00 35.28 493 PRO A CA 1
ATOM 3902 C C . PRO A 1 493 ? 68.376 14.564 -33.199 1.00 35.28 493 PRO A C 1
ATOM 3904 O O . PRO A 1 493 ? 68.315 14.701 -31.983 1.00 35.28 493 PRO A O 1
ATOM 3907 N N . GLY A 1 494 ? 68.047 13.432 -33.825 1.00 30.58 494 GLY A N 1
ATOM 3908 C CA . GLY A 1 494 ? 68.605 12.120 -33.479 1.00 30.58 494 GLY A CA 1
ATOM 3909 C C . GLY A 1 494 ? 68.412 11.583 -32.059 1.00 30.58 494 GLY A C 1
ATOM 3910 O O . GLY A 1 494 ? 69.163 11.889 -31.141 1.00 30.58 494 GLY A O 1
ATOM 3911 N N . TRP A 1 495 ? 67.518 10.604 -31.945 1.00 29.20 495 TRP A N 1
ATOM 3912 C CA . TRP A 1 495 ? 67.529 9.603 -30.882 1.00 29.20 495 TRP A CA 1
ATOM 3913 C C . TRP A 1 495 ? 68.866 8.845 -30.840 1.00 29.20 495 TRP A C 1
ATOM 3915 O O . TRP A 1 495 ? 69.175 8.135 -31.798 1.00 29.20 495 TRP A O 1
ATOM 3925 N N . ARG A 1 496 ? 69.596 8.879 -29.714 1.00 28.25 496 ARG A N 1
ATOM 3926 C CA . ARG A 1 496 ? 70.457 7.767 -29.260 1.00 28.25 496 ARG A CA 1
ATOM 3927 C C . ARG A 1 496 ? 70.547 7.674 -27.732 1.00 28.25 496 ARG A C 1
ATOM 3929 O O . ARG A 1 496 ? 70.405 8.646 -27.006 1.00 28.25 496 ARG A O 1
ATOM 3936 N N . ARG A 1 497 ? 70.733 6.415 -27.331 1.00 29.80 497 ARG A N 1
ATOM 3937 C CA . ARG A 1 497 ? 70.746 5.773 -26.009 1.00 29.80 497 ARG A CA 1
ATOM 3938 C C . ARG A 1 497 ? 71.915 6.179 -25.097 1.00 29.80 497 ARG A C 1
ATOM 3940 O O . ARG A 1 497 ? 72.882 6.774 -25.553 1.00 29.80 497 ARG A O 1
ATOM 3947 N N . THR A 1 498 ? 71.854 5.596 -23.890 1.00 28.42 498 THR A N 1
ATOM 3948 C CA . THR A 1 498 ? 72.885 5.420 -22.840 1.00 28.42 498 THR A CA 1
ATOM 3949 C C . THR A 1 498 ? 73.076 6.663 -21.978 1.00 28.42 498 THR A C 1
ATOM 3951 O O . THR A 1 498 ? 73.122 7.760 -22.502 1.00 28.42 498 THR A O 1
ATOM 3954 N N . GLY A 1 499 ? 73.134 6.614 -20.654 1.00 27.02 499 GLY A N 1
ATOM 3955 C CA . GLY A 1 499 ? 73.367 5.527 -19.714 1.00 27.02 499 GLY A CA 1
ATOM 3956 C C . GLY A 1 499 ? 74.223 6.122 -18.593 1.00 27.02 499 GLY A C 1
ATOM 3957 O O . GLY A 1 499 ? 75.214 6.779 -18.879 1.00 27.02 499 GLY A O 1
ATOM 3958 N N . ASP A 1 500 ? 73.817 5.875 -17.352 1.00 29.31 500 ASP A N 1
ATOM 3959 C CA . ASP A 1 500 ? 74.606 5.963 -16.122 1.00 29.31 500 ASP A CA 1
ATOM 3960 C C . ASP A 1 500 ? 75.087 7.301 -15.514 1.00 29.31 500 ASP A C 1
ATOM 3962 O O . ASP A 1 500 ? 75.749 8.139 -16.114 1.00 29.31 500 ASP A O 1
ATOM 3966 N N . ARG A 1 501 ? 74.889 7.301 -14.183 1.00 28.44 501 ARG A N 1
ATOM 3967 C CA . ARG A 1 501 ? 75.711 7.855 -13.091 1.00 28.44 501 ARG A CA 1
ATOM 3968 C C . ARG A 1 501 ? 75.559 9.328 -12.669 1.00 28.44 501 ARG A C 1
ATOM 3970 O O . ARG A 1 501 ? 76.233 10.224 -13.146 1.00 28.44 501 ARG A O 1
ATOM 3977 N N . ALA A 1 502 ? 74.886 9.435 -11.518 1.00 29.33 502 ALA A N 1
ATOM 3978 C CA . ALA A 1 502 ? 75.497 9.717 -10.208 1.00 29.33 502 ALA A CA 1
ATOM 3979 C C . ALA A 1 502 ? 75.447 11.147 -9.632 1.00 29.33 502 ALA A C 1
ATOM 3981 O O . ALA A 1 502 ? 75.873 12.114 -10.244 1.00 29.33 502 ALA A O 1
ATOM 3982 N N . ARG A 1 503 ? 75.118 11.136 -8.325 1.00 28.88 503 ARG A N 1
ATOM 3983 C CA . ARG A 1 503 ? 75.442 12.084 -7.238 1.00 28.88 503 ARG A CA 1
ATOM 3984 C C . ARG A 1 503 ? 74.663 13.403 -7.226 1.00 28.88 503 ARG A C 1
ATOM 3986 O O . ARG A 1 503 ? 74.757 14.211 -8.128 1.00 28.88 503 ARG A O 1
ATOM 3993 N N . ALA A 1 504 ? 73.800 13.560 -6.216 1.00 29.50 504 ALA A N 1
ATOM 3994 C CA . ALA A 1 504 ? 74.091 14.205 -4.916 1.00 29.50 504 ALA A CA 1
ATOM 3995 C C . ALA A 1 504 ? 73.741 15.705 -5.026 1.00 29.50 504 ALA A C 1
ATOM 3997 O O . ALA A 1 504 ? 74.099 16.340 -5.997 1.00 29.50 504 ALA A O 1
ATOM 3998 N N . SER A 1 505 ? 73.050 16.386 -4.118 1.00 27.69 505 SER A N 1
ATOM 3999 C CA . SER A 1 505 ? 72.880 16.225 -2.679 1.00 27.69 505 SER A CA 1
ATOM 4000 C C . SER A 1 505 ? 71.919 17.323 -2.170 1.00 27.69 505 SER A C 1
ATOM 4002 O O . SER A 1 505 ? 71.703 18.306 -2.869 1.00 27.69 505 SER A O 1
ATOM 4004 N N . ARG A 1 506 ? 71.476 17.175 -0.910 1.00 28.22 506 ARG A N 1
ATOM 4005 C CA . ARG A 1 506 ? 71.037 18.227 0.040 1.00 28.22 506 ARG A CA 1
ATOM 4006 C C . ARG A 1 506 ? 69.608 18.799 -0.063 1.00 28.22 506 ARG A C 1
ATOM 4008 O O . ARG A 1 506 ? 69.327 19.742 -0.785 1.00 28.22 506 ARG A O 1
ATOM 4015 N N . ALA A 1 507 ? 68.761 18.293 0.840 1.00 30.50 507 ALA A N 1
ATOM 4016 C CA . ALA A 1 507 ? 67.845 19.087 1.680 1.00 30.50 507 ALA A CA 1
ATOM 4017 C C . ALA A 1 507 ? 68.670 19.917 2.723 1.00 30.50 507 ALA A C 1
ATOM 4019 O O . ALA A 1 507 ? 69.895 19.736 2.711 1.00 30.50 507 ALA A O 1
ATOM 4020 N N . PRO A 1 508 ? 68.120 20.711 3.687 1.00 47.16 508 PRO A N 1
ATOM 4021 C CA . PRO A 1 508 ? 66.713 20.857 4.124 1.00 47.16 508 PRO A CA 1
ATOM 4022 C C . PRO A 1 508 ? 66.289 22.267 4.673 1.00 47.16 508 PRO A C 1
ATOM 4024 O O . PRO A 1 508 ? 67.070 23.213 4.687 1.00 47.16 508 PRO A O 1
ATOM 4027 N N . THR A 1 509 ? 65.075 22.323 5.260 1.00 31.52 509 THR A N 1
ATOM 4028 C CA . THR A 1 509 ? 64.600 23.180 6.392 1.00 31.52 509 THR A CA 1
ATOM 4029 C C . THR A 1 509 ? 64.318 24.672 6.156 1.00 31.52 509 THR A C 1
ATOM 4031 O O . THR A 1 509 ? 64.999 25.306 5.370 1.00 31.52 509 THR A O 1
ATOM 4034 N N . CYS A 1 510 ? 63.421 25.380 6.857 1.00 26.14 510 CYS A N 1
ATOM 4035 C CA . CYS A 1 510 ? 62.258 25.142 7.739 1.00 26.14 510 CYS A CA 1
ATOM 4036 C C . CYS A 1 510 ? 61.672 26.545 8.075 1.00 26.14 510 CYS A C 1
ATOM 4038 O O . CYS A 1 510 ? 62.406 27.526 7.994 1.00 26.14 510 CYS A O 1
ATOM 4040 N N . LYS A 1 511 ? 60.441 26.575 8.623 1.00 28.06 511 LYS A N 1
ATOM 4041 C CA . LYS A 1 511 ? 59.877 27.510 9.640 1.00 28.06 511 LYS A CA 1
ATOM 4042 C C . LYS A 1 511 ? 58.745 28.464 9.209 1.00 28.06 511 LYS A C 1
ATOM 4044 O O . LYS A 1 511 ? 58.955 29.452 8.521 1.00 28.06 511 LYS A O 1
ATOM 4049 N N . ALA A 1 512 ? 57.569 28.184 9.779 1.00 33.25 512 ALA A N 1
ATOM 4050 C CA . ALA A 1 512 ? 56.572 29.140 10.295 1.00 33.25 512 ALA A CA 1
ATOM 4051 C C . ALA A 1 512 ? 57.090 29.744 11.642 1.00 33.25 512 ALA A C 1
ATOM 4053 O O . ALA A 1 512 ? 58.079 29.182 12.137 1.00 33.25 512 ALA A O 1
ATOM 4054 N N . PRO A 1 513 ? 56.500 30.790 12.295 1.00 42.41 513 PRO A N 1
ATOM 4055 C CA . PRO A 1 513 ? 55.073 30.844 12.704 1.00 42.41 513 PRO A CA 1
ATOM 4056 C C . PRO A 1 513 ? 54.406 32.246 12.899 1.00 42.41 513 PRO A C 1
ATOM 4058 O O . PRO A 1 513 ? 55.067 33.272 12.824 1.00 42.41 513 PRO A O 1
ATOM 4061 N N . SER A 1 514 ? 53.113 32.211 13.302 1.00 30.81 514 SER A N 1
ATOM 4062 C CA . SER A 1 514 ? 52.418 33.098 14.283 1.00 30.81 514 SER A CA 1
ATOM 4063 C C . SER A 1 514 ? 52.068 34.545 13.873 1.00 30.81 514 SER A C 1
ATOM 4065 O O . SER A 1 514 ? 52.885 35.210 13.262 1.00 30.81 514 SER A O 1
ATOM 4067 N N . ALA A 1 515 ? 50.986 35.226 14.279 1.00 31.97 515 ALA A N 1
ATOM 4068 C CA . ALA A 1 515 ? 49.644 35.005 14.853 1.00 31.97 515 ALA A CA 1
ATOM 4069 C C . ALA A 1 515 ? 49.142 36.422 15.244 1.00 31.97 515 ALA A C 1
ATOM 4071 O O . ALA A 1 515 ? 49.946 37.190 15.763 1.00 31.97 515 ALA A O 1
ATOM 4072 N N . ALA A 1 516 ? 47.860 36.765 15.060 1.00 28.70 516 ALA A N 1
ATOM 4073 C CA . ALA A 1 516 ? 47.127 37.740 15.894 1.00 28.70 516 ALA A CA 1
ATOM 4074 C C . ALA A 1 516 ? 45.651 37.794 15.463 1.00 28.70 516 ALA A C 1
ATOM 4076 O O . ALA A 1 516 ? 45.353 38.013 14.291 1.00 28.70 516 ALA A O 1
ATOM 4077 N N . GLY A 1 517 ? 44.740 37.567 16.410 1.00 26.62 517 GLY A N 1
ATOM 4078 C CA . GLY A 1 517 ? 43.293 37.653 16.214 1.00 26.62 517 GLY A CA 1
ATOM 4079 C C . GLY A 1 517 ? 42.708 38.989 16.663 1.00 26.62 517 GLY A C 1
ATOM 4080 O O . GLY A 1 517 ? 43.395 39.769 17.311 1.00 26.62 517 GLY A O 1
ATOM 4081 N N . VAL A 1 518 ? 41.419 39.200 16.382 1.00 29.28 518 VAL A N 1
ATOM 4082 C CA . VAL A 1 518 ? 40.530 40.108 17.128 1.00 29.28 518 VAL A CA 1
ATOM 4083 C C . VAL A 1 518 ? 39.113 39.518 17.126 1.00 29.28 518 VAL A C 1
ATOM 4085 O O . VAL A 1 518 ? 38.667 38.938 16.137 1.00 29.28 518 VAL A O 1
ATOM 4088 N N . ALA A 1 519 ? 38.455 39.631 18.279 1.00 29.08 519 ALA A N 1
ATOM 4089 C CA . ALA A 1 519 ? 37.157 39.079 18.640 1.00 29.08 519 ALA A CA 1
ATOM 4090 C C . ALA A 1 519 ? 35.947 39.953 18.226 1.00 29.08 519 ALA A C 1
ATOM 4092 O O . ALA A 1 519 ? 36.086 41.116 17.858 1.00 29.08 519 ALA A O 1
ATOM 4093 N N . LEU A 1 520 ? 34.768 39.326 18.337 1.00 33.91 520 LEU A N 1
ATOM 4094 C CA . LEU A 1 520 ? 33.380 39.769 18.092 1.00 33.91 520 LEU A CA 1
ATOM 4095 C C . LEU A 1 520 ? 32.931 41.015 18.898 1.00 33.91 520 LEU A C 1
ATOM 4097 O O . LEU A 1 520 ? 33.611 41.413 19.845 1.00 33.91 520 LEU A O 1
ATOM 4101 N N . PRO A 1 521 ? 31.721 41.557 18.623 1.00 38.81 521 PRO A N 1
ATOM 4102 C CA . PRO A 1 521 ? 30.574 41.157 19.452 1.00 38.81 521 PRO A CA 1
ATOM 4103 C C . PRO A 1 521 ? 29.217 40.983 18.725 1.00 38.81 521 PRO A C 1
ATOM 4105 O O . PRO A 1 521 ? 29.063 41.183 17.526 1.00 38.81 521 PRO A O 1
ATOM 4108 N N . ARG A 1 522 ? 28.274 40.533 19.557 1.00 32.31 522 ARG A N 1
ATOM 4109 C CA . ARG A 1 522 ? 26.939 39.935 19.414 1.00 32.31 522 ARG A CA 1
ATOM 4110 C C . ARG A 1 522 ? 25.755 40.928 19.273 1.00 32.31 522 ARG A C 1
ATOM 4112 O O . ARG A 1 522 ? 25.853 42.069 19.708 1.00 32.31 522 ARG A O 1
ATOM 4119 N N . ASP A 1 523 ? 24.617 40.348 18.858 1.00 31.47 523 ASP A N 1
ATOM 4120 C CA . ASP A 1 523 ? 23.210 40.564 19.290 1.00 31.47 523 ASP A CA 1
ATOM 4121 C C . ASP A 1 523 ? 22.186 41.376 18.455 1.00 31.47 523 ASP A C 1
ATOM 4123 O O . ASP A 1 523 ? 22.441 42.488 18.001 1.00 31.47 523 ASP A O 1
ATOM 4127 N N . LYS A 1 524 ? 20.960 40.793 18.474 1.00 30.75 524 LYS A N 1
ATOM 4128 C CA . LYS A 1 524 ? 19.570 41.237 18.159 1.00 30.75 524 LYS A CA 1
ATOM 4129 C C . LYS A 1 524 ? 18.971 40.658 16.858 1.00 30.75 524 LYS A C 1
ATOM 4131 O O . LYS A 1 524 ? 19.535 40.859 15.796 1.00 30.75 524 LYS A O 1
ATOM 4136 N N . LEU A 1 525 ? 17.991 39.737 16.899 1.00 29.48 525 LEU A N 1
ATOM 4137 C CA . LEU A 1 525 ? 16.549 39.812 17.269 1.00 29.48 525 LEU A CA 1
ATOM 4138 C C . LEU A 1 525 ? 15.655 40.520 16.221 1.00 29.48 525 LEU A C 1
ATOM 4140 O O . LEU A 1 525 ? 15.908 41.682 15.918 1.00 29.48 525 LEU A O 1
ATOM 4144 N N . CYS A 1 526 ? 14.574 39.811 15.833 1.00 32.09 526 CYS A N 1
ATOM 4145 C CA . CYS A 1 526 ? 13.394 40.180 15.006 1.00 32.09 526 CYS A CA 1
ATOM 4146 C C . CYS A 1 526 ? 13.631 40.207 13.474 1.00 32.09 526 CYS A C 1
ATOM 4148 O O . CYS A 1 526 ? 14.663 40.704 13.037 1.00 32.09 526 CYS A O 1
ATOM 4150 N N . ASP A 1 527 ? 12.790 39.659 12.585 1.00 33.97 527 ASP A N 1
ATOM 4151 C CA . ASP A 1 527 ? 11.371 39.228 12.610 1.00 33.97 527 ASP A CA 1
ATOM 4152 C C . ASP A 1 527 ? 11.147 37.803 12.058 1.00 33.97 527 ASP A C 1
ATOM 4154 O O . ASP A 1 527 ? 11.957 37.355 11.209 1.00 33.97 527 ASP A O 1
#

Organism: NCBI:txid1915074

pLDDT: mean 71.79, std 19.62, range [26.14, 94.62]